Protein AF-A0A6V7ICA3-F1 (afdb_monomer_lite)

InterPro domains:
  IPR019442 THADA/TRM732, DUF2428 [PF10350] (370-540)
  IPR051954 tRNA (32-2'-O)-methyltransferase regulator THADA [PTHR14387] (9-540)
  IPR056843 tRNA (32-2'-O)-methyltransferase regulator THADA-like, TPR repeats region [PF25150] (39-216)

Foldseek 3Di:
DDPVCVVDPVSVLVVLQVLLVCQQVCVLVDPCLVPDCPQARSVPHGLVVLLCQLVDPDLSSVQSSLSNLQHHNDLQPADDLSSLVSVLSSCLPCLQPPHPCLVSLLSNLSSLLSNLVVLVVLVVVLVVLVVCVVVPDDDPPVSVVVNVVSVVSNVVSVVRLVSSVVSLVSLLVSLLVQLAPPHDPSSLVSSLSSVLSSCVRPCVVPVVPADALVSLVSLVCSLQPPQDLVSVVSSLVSNLPHDVVSVVLQDLVVLLVLQVQLLVLLFDLDVSSLSSSLSSLVSNLSRPCLVVNLVVQPDDPDPPPDSLVSLLSSLVSLLVSLVVLLVCLLVALQLSLVRTQNQSSLSSNLSSVVVDQQAVCQPPPSLLVSLVSNLVSLVSLLVSLLQLQLDPCNPPDRDPVNVVVLVVNPDPDDRDSVSSSSSSLSSLLSSLQSLLCCLQRWAEQPQPDNTTSHYPVSLVVSQVVLLLQLFRGDDPSNLVSSLVSNVSNLVNLCPTPDCVSVCVLVVSVVQLVCVVVVVDPDPRNGPPDPPRSNSVSSVD

Structure (mmCIF, N/CA/C/O backbone):
data_AF-A0A6V7ICA3-F1
#
_entry.id   AF-A0A6V7ICA3-F1
#
loop_
_atom_site.group_PDB
_atom_site.id
_atom_site.type_symbol
_atom_site.label_atom_id
_atom_site.label_alt_id
_atom_site.label_comp_id
_atom_site.label_asym_id
_atom_site.label_entity_id
_atom_site.label_seq_id
_atom_site.pdbx_PDB_ins_code
_atom_site.Cartn_x
_atom_site.Cartn_y
_atom_site.Cartn_z
_atom_site.occupancy
_atom_site.B_iso_or_equiv
_atom_site.auth_seq_id
_atom_site.auth_comp_id
_atom_site.auth_asym_id
_atom_site.auth_atom_id
_atom_site.pdbx_PDB_model_num
ATOM 1 N N . MET A 1 1 ? 36.238 -14.999 -27.560 1.00 56.28 1 MET A N 1
ATOM 2 C CA . MET A 1 1 ? 36.182 -14.922 -26.087 1.00 56.28 1 MET A CA 1
ATOM 3 C C . MET A 1 1 ? 36.683 -16.241 -25.521 1.00 56.28 1 MET A C 1
ATOM 5 O O . MET A 1 1 ? 36.328 -17.277 -26.075 1.00 56.28 1 MET A O 1
ATOM 9 N N . ASP A 1 2 ? 37.553 -16.217 -24.511 1.00 56.41 2 ASP A N 1
ATOM 10 C CA . ASP A 1 2 ? 38.232 -17.425 -24.027 1.00 56.41 2 ASP A CA 1
ATOM 11 C C . ASP A 1 2 ? 37.256 -18.389 -23.345 1.00 56.41 2 ASP A C 1
ATOM 13 O O . ASP A 1 2 ? 36.551 -18.021 -2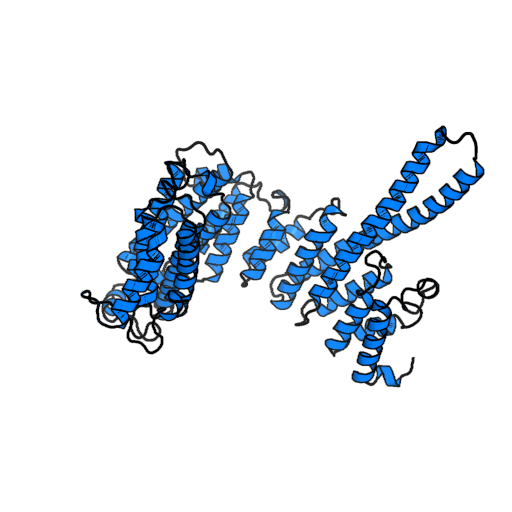2.405 1.00 56.41 2 ASP A O 1
ATOM 17 N N . VAL A 1 3 ? 37.250 -19.648 -23.796 1.00 59.34 3 VAL A N 1
ATOM 18 C CA . VAL A 1 3 ? 36.426 -20.748 -23.254 1.00 59.34 3 VAL A CA 1
ATOM 19 C C . VAL A 1 3 ? 36.618 -20.909 -21.734 1.00 59.34 3 VAL A C 1
ATOM 21 O O . VAL A 1 3 ? 35.696 -21.313 -21.029 1.00 59.34 3 VAL A O 1
ATOM 24 N N . GLU A 1 4 ? 37.780 -20.512 -21.204 1.00 58.78 4 GLU A N 1
ATOM 25 C CA . GLU A 1 4 ? 38.057 -20.493 -19.764 1.00 58.78 4 GLU A CA 1
ATOM 26 C C . GLU A 1 4 ? 37.188 -19.505 -18.973 1.00 58.78 4 GLU A C 1
ATOM 28 O O . GLU A 1 4 ? 36.774 -19.835 -17.860 1.00 58.78 4 GLU A O 1
ATOM 33 N N . ILE A 1 5 ? 36.884 -18.320 -19.519 1.00 64.25 5 ILE A N 1
ATOM 34 C CA . ILE A 1 5 ? 36.075 -17.295 -18.831 1.00 64.25 5 ILE A CA 1
ATOM 35 C C . ILE A 1 5 ? 34.641 -17.795 -18.652 1.00 64.25 5 ILE A C 1
ATOM 37 O O . ILE A 1 5 ? 34.042 -17.572 -17.608 1.00 64.25 5 ILE A O 1
ATOM 41 N N . MET A 1 6 ? 34.112 -18.519 -19.641 1.00 65.19 6 MET A N 1
ATOM 42 C CA . MET A 1 6 ? 32.758 -19.081 -19.596 1.00 65.19 6 MET A CA 1
ATOM 43 C C . MET A 1 6 ? 32.630 -20.274 -18.638 1.00 65.19 6 MET A C 1
ATOM 45 O O . MET A 1 6 ? 31.528 -20.582 -18.195 1.00 65.19 6 MET A O 1
ATOM 49 N N . SER A 1 7 ? 33.738 -20.954 -18.324 1.00 73.00 7 SER A N 1
ATOM 50 C CA . SER A 1 7 ? 33.735 -22.152 -17.471 1.00 73.00 7 SER A CA 1
ATOM 51 C C . SER A 1 7 ? 33.838 -21.860 -15.969 1.00 73.00 7 SER A C 1
ATOM 53 O O . SER A 1 7 ? 33.457 -22.704 -15.159 1.00 73.00 7 SER A O 1
ATOM 55 N N . ASP A 1 8 ? 34.338 -20.677 -15.592 1.00 87.19 8 ASP A N 1
ATOM 56 C CA . ASP A 1 8 ? 34.523 -20.260 -14.200 1.00 87.19 8 ASP A CA 1
ATOM 57 C C . ASP A 1 8 ? 33.560 -19.104 -13.853 1.00 87.19 8 ASP A C 1
ATOM 59 O O . ASP A 1 8 ? 33.775 -17.968 -14.293 1.00 87.19 8 ASP A O 1
ATOM 63 N N . PRO A 1 9 ? 32.526 -19.353 -13.025 1.00 88.44 9 PRO A N 1
ATOM 64 C CA . PRO A 1 9 ? 31.540 -18.346 -12.631 1.00 88.44 9 PRO A CA 1
ATOM 65 C C . PRO A 1 9 ? 32.162 -17.091 -12.012 1.00 88.44 9 PRO A C 1
ATOM 67 O O . PRO A 1 9 ? 31.680 -15.980 -12.236 1.00 88.44 9 PRO A O 1
ATOM 70 N N . GLN A 1 10 ? 33.257 -17.228 -11.258 1.00 90.44 10 GLN A N 1
ATOM 71 C CA . GLN A 1 10 ? 33.890 -16.083 -10.611 1.00 90.44 10 GLN A CA 1
ATOM 72 C C . GLN A 1 10 ? 34.606 -15.195 -11.633 1.00 90.44 10 GLN A C 1
ATOM 74 O O . GLN A 1 10 ? 34.539 -13.965 -11.532 1.00 90.44 10 GLN A O 1
ATOM 79 N N . LYS A 1 11 ? 35.263 -15.800 -12.632 1.00 91.19 11 LYS A N 1
ATOM 80 C CA . LYS A 1 11 ? 35.877 -15.059 -13.744 1.00 91.19 11 LYS A CA 1
ATOM 81 C C . LYS A 1 11 ? 34.812 -14.383 -14.601 1.00 91.19 11 LYS A C 1
ATOM 83 O O . LYS A 1 11 ? 34.953 -13.196 -14.886 1.00 91.19 11 LYS A O 1
ATOM 88 N N . LEU A 1 12 ? 33.736 -15.095 -14.941 1.00 92.94 12 LEU A N 1
ATOM 89 C CA . LEU A 1 12 ? 32.621 -14.547 -15.714 1.00 92.94 12 LEU A CA 1
ATOM 90 C C . LEU A 1 12 ? 31.977 -13.348 -15.008 1.00 92.94 12 LEU A C 1
ATOM 92 O O . LEU A 1 12 ? 31.783 -12.295 -15.613 1.00 92.94 12 LEU A O 1
ATOM 96 N N . ARG A 1 13 ? 31.707 -13.469 -13.704 1.00 93.44 13 ARG A N 1
ATOM 97 C CA . ARG A 1 13 ? 31.155 -12.375 -12.898 1.00 93.44 13 ARG A CA 1
ATOM 98 C C . ARG A 1 13 ? 32.065 -11.149 -12.890 1.00 93.44 13 ARG A C 1
ATOM 100 O O . ARG A 1 13 ? 31.574 -10.036 -13.068 1.00 93.44 13 ARG A O 1
ATOM 107 N N . ASN A 1 14 ? 33.366 -11.336 -12.662 1.00 93.44 14 ASN A N 1
ATOM 108 C CA . ASN A 1 14 ? 34.324 -10.229 -12.646 1.00 93.44 14 ASN A CA 1
ATOM 109 C C . ASN A 1 14 ? 34.391 -9.542 -14.015 1.00 93.44 14 ASN A C 1
ATOM 111 O O . ASN A 1 14 ? 34.301 -8.322 -14.078 1.00 93.44 14 ASN A O 1
ATOM 115 N N . TYR A 1 15 ? 34.416 -10.323 -15.096 1.00 94.25 15 TYR A N 1
ATOM 116 C CA . TYR A 1 15 ? 34.387 -9.802 -16.459 1.00 94.25 15 TYR A CA 1
ATOM 117 C C . TYR A 1 15 ? 33.154 -8.919 -16.727 1.00 94.25 15 TYR A C 1
ATOM 119 O O . TYR A 1 15 ? 33.289 -7.782 -17.173 1.00 94.25 15 TYR A O 1
ATOM 127 N N . ILE A 1 16 ? 31.946 -9.385 -16.380 1.00 95.50 16 ILE A N 1
ATOM 128 C CA . ILE A 1 16 ? 30.710 -8.591 -16.546 1.00 95.50 16 ILE A CA 1
ATOM 129 C C . ILE A 1 16 ? 30.748 -7.327 -15.677 1.00 95.50 16 ILE A C 1
ATOM 131 O O . ILE A 1 16 ? 30.294 -6.260 -16.095 1.00 95.50 16 ILE A O 1
ATOM 135 N N . LYS A 1 17 ? 31.292 -7.430 -14.463 1.00 94.81 17 LYS A N 1
ATOM 136 C CA . LYS A 1 17 ? 31.405 -6.304 -13.537 1.00 94.81 17 LYS A CA 1
ATOM 137 C C . LYS A 1 17 ? 32.340 -5.218 -14.070 1.00 94.81 17 LYS A C 1
ATOM 139 O O . LYS A 1 17 ? 31.995 -4.042 -13.960 1.00 94.81 17 LYS A O 1
ATOM 144 N N . ASP A 1 18 ? 33.464 -5.599 -14.667 1.00 95.50 18 ASP A N 1
ATOM 145 C CA . ASP A 1 18 ? 34.416 -4.668 -15.277 1.00 95.50 18 ASP A CA 1
ATOM 146 C C . ASP A 1 18 ? 33.772 -3.947 -16.470 1.00 95.50 18 ASP A C 1
ATOM 148 O O . ASP A 1 18 ? 33.754 -2.715 -16.511 1.00 95.50 18 ASP A O 1
ATOM 152 N N . LEU A 1 19 ? 33.071 -4.682 -17.342 1.00 95.31 19 LEU A N 1
ATOM 153 C CA . LEU A 1 19 ? 32.272 -4.077 -18.415 1.00 95.31 19 LEU A CA 1
ATOM 154 C C . LEU A 1 19 ? 31.212 -3.112 -17.869 1.00 95.31 19 LEU A C 1
ATOM 156 O O . LEU A 1 19 ? 30.974 -2.039 -18.419 1.00 95.31 19 LEU A O 1
ATOM 160 N N . ARG A 1 20 ? 30.564 -3.442 -16.750 1.00 95.50 20 ARG A N 1
ATOM 161 C CA . ARG A 1 20 ? 29.557 -2.560 -16.147 1.00 95.50 20 ARG A CA 1
ATOM 162 C C . ARG A 1 20 ? 30.175 -1.265 -15.614 1.00 95.50 20 ARG A C 1
ATOM 164 O O . ARG A 1 20 ? 29.490 -0.238 -15.584 1.00 95.50 20 ARG A O 1
ATOM 171 N N . VAL A 1 21 ? 31.440 -1.286 -15.193 1.00 95.50 21 VAL A N 1
ATOM 172 C CA . VAL A 1 21 ? 32.191 -0.076 -14.825 1.00 95.50 21 VAL A CA 1
ATOM 173 C C . VAL A 1 21 ? 32.443 0.786 -16.061 1.00 95.50 21 VAL A C 1
ATOM 175 O O . VAL A 1 21 ? 32.093 1.967 -16.028 1.00 95.50 21 VAL A O 1
ATOM 178 N N . GLU A 1 22 ? 32.921 0.203 -17.163 1.00 94.25 22 GLU A N 1
ATOM 179 C CA . GLU A 1 22 ? 33.111 0.914 -18.441 1.00 94.25 22 GLU A CA 1
ATOM 180 C C . GLU A 1 22 ? 31.795 1.512 -18.971 1.00 94.25 22 GLU A C 1
ATOM 182 O O . GLU A 1 22 ? 31.728 2.649 -19.444 1.00 94.25 22 GLU A O 1
ATOM 187 N N . LYS A 1 23 ? 30.681 0.786 -18.819 1.00 93.75 23 LYS A N 1
ATOM 188 C CA . LYS A 1 23 ? 29.345 1.272 -19.192 1.00 93.75 23 LYS A CA 1
ATOM 189 C C . LYS A 1 23 ? 28.930 2.507 -18.391 1.00 93.75 23 LYS A C 1
ATOM 191 O O . LYS A 1 23 ? 28.283 3.417 -18.913 1.00 93.75 23 LYS A O 1
ATOM 196 N N . LYS A 1 24 ? 29.296 2.561 -17.109 1.00 92.81 24 LYS A N 1
ATOM 197 C CA . LYS A 1 24 ? 29.018 3.708 -16.231 1.00 92.81 24 LYS A CA 1
ATOM 198 C C . LYS A 1 24 ? 29.957 4.884 -16.485 1.00 92.81 24 LYS A C 1
ATOM 200 O O . LYS A 1 24 ? 29.523 6.025 -16.318 1.00 92.81 24 LYS A O 1
ATOM 205 N N . SER A 1 25 ? 31.209 4.640 -16.878 1.00 93.19 25 SER A N 1
ATOM 206 C CA . SER A 1 25 ? 32.149 5.701 -17.271 1.00 93.19 25 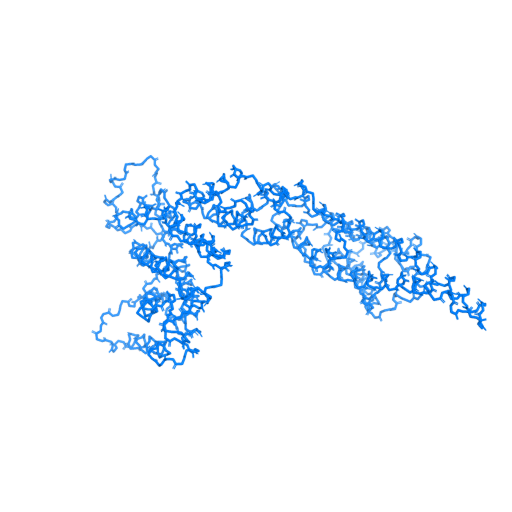SER A CA 1
ATOM 207 C C . SER A 1 25 ? 31.829 6.282 -18.656 1.00 93.19 25 SER A C 1
ATOM 209 O O . SER A 1 25 ? 32.164 7.442 -18.931 1.00 93.19 25 SER A O 1
ATOM 211 N N . GLY A 1 26 ? 31.078 5.529 -19.468 1.00 91.56 26 GLY A N 1
ATOM 212 C CA . GLY A 1 26 ? 30.619 5.887 -20.809 1.00 91.56 26 GLY A CA 1
ATOM 213 C C . GLY A 1 26 ? 31.528 5.382 -21.930 1.00 91.56 26 GLY A C 1
ATOM 214 O O . GLY A 1 26 ? 31.205 5.623 -23.085 1.00 91.56 26 GLY A O 1
ATOM 215 N N . GLU A 1 27 ? 32.614 4.679 -21.599 1.00 91.69 27 GLU A N 1
ATOM 216 C CA . GLU A 1 27 ? 33.582 4.120 -22.559 1.00 91.69 27 GLU A CA 1
ATOM 217 C C . GLU A 1 27 ? 32.943 3.077 -23.487 1.00 91.69 27 GLU A C 1
ATOM 219 O O . GLU A 1 27 ? 33.298 2.971 -24.656 1.00 91.69 27 GLU A O 1
ATOM 224 N N . LEU A 1 28 ? 31.940 2.333 -23.002 1.00 90.12 28 LEU A N 1
ATOM 225 C CA . LEU A 1 28 ? 31.188 1.386 -23.836 1.00 90.12 28 LEU A CA 1
ATOM 226 C C . LEU A 1 28 ? 30.125 2.037 -24.734 1.00 90.12 28 LEU A C 1
ATOM 228 O O . LEU A 1 28 ? 29.531 1.339 -25.549 1.00 90.12 28 LEU A O 1
ATOM 232 N N . ASP A 1 29 ? 29.860 3.336 -24.588 1.00 90.44 29 ASP A N 1
ATOM 233 C CA . ASP A 1 29 ? 28.810 4.056 -25.325 1.00 90.44 29 ASP A CA 1
ATOM 234 C C . ASP A 1 29 ? 29.377 5.097 -26.309 1.00 90.44 29 ASP A C 1
ATOM 236 O O . ASP A 1 29 ? 28.704 6.079 -26.640 1.00 90.44 29 ASP A O 1
ATOM 240 N N . GLU A 1 30 ? 30.623 4.908 -26.746 1.00 89.06 30 GLU A N 1
ATOM 241 C CA . GLU A 1 30 ? 31.247 5.678 -27.826 1.00 89.06 30 GLU A CA 1
ATOM 242 C C . GLU A 1 30 ? 30.624 5.322 -29.191 1.00 89.06 30 GLU A C 1
ATOM 244 O O . GLU A 1 30 ? 30.121 4.214 -29.390 1.00 89.06 30 GLU A O 1
ATOM 249 N N . GLU A 1 31 ? 30.586 6.278 -30.128 1.00 83.88 31 GLU A N 1
ATOM 250 C CA . GLU A 1 31 ? 29.829 6.152 -31.389 1.00 83.88 31 GLU A CA 1
ATOM 251 C C . GLU A 1 31 ? 30.253 4.946 -32.239 1.00 83.88 31 GLU A C 1
ATOM 253 O O . GLU A 1 31 ? 29.408 4.271 -32.827 1.00 83.88 31 GLU A O 1
ATOM 258 N N . ASP A 1 32 ? 31.544 4.630 -32.264 1.00 84.81 32 ASP A N 1
ATOM 259 C CA . ASP A 1 32 ? 32.116 3.469 -32.947 1.00 84.81 32 ASP A CA 1
ATOM 260 C C . ASP A 1 32 ? 31.576 2.137 -32.399 1.00 84.81 32 ASP A C 1
ATOM 262 O O . ASP A 1 32 ? 31.310 1.212 -33.168 1.00 84.81 32 ASP A O 1
ATOM 266 N N . ARG A 1 33 ? 31.335 2.056 -31.084 1.00 86.25 33 ARG A N 1
ATOM 267 C CA . ARG A 1 33 ? 30.768 0.873 -30.413 1.00 86.25 33 ARG A CA 1
ATOM 268 C C . ARG A 1 33 ? 29.250 0.774 -30.544 1.00 86.25 33 ARG A C 1
ATOM 270 O O . ARG A 1 33 ? 28.683 -0.311 -30.402 1.00 86.25 33 ARG A O 1
ATOM 277 N N . LEU A 1 34 ? 28.565 1.890 -30.792 1.00 85.38 34 LEU A N 1
ATOM 278 C CA . LEU A 1 34 ? 27.116 1.907 -31.009 1.00 85.38 34 LEU A CA 1
ATOM 279 C C . LEU A 1 34 ? 26.731 1.402 -32.409 1.00 85.38 34 LEU A C 1
ATOM 281 O O . LEU A 1 34 ? 25.624 0.883 -32.582 1.00 85.38 34 LEU A O 1
ATOM 285 N N . ASN A 1 35 ? 27.640 1.499 -33.378 1.00 81.38 35 ASN A N 1
ATOM 286 C CA . ASN A 1 35 ? 27.399 1.131 -34.771 1.00 81.38 35 ASN A CA 1
ATOM 287 C C . ASN A 1 35 ? 27.622 -0.374 -35.041 1.00 81.38 35 ASN A C 1
ATOM 289 O O . ASN A 1 35 ? 28.489 -1.009 -34.444 1.00 81.38 35 ASN A O 1
ATOM 293 N N . ASN A 1 36 ? 26.847 -0.938 -35.979 1.00 78.50 36 ASN A N 1
ATOM 294 C CA . ASN A 1 36 ? 27.003 -2.298 -36.533 1.00 78.50 36 ASN A CA 1
ATOM 295 C C . ASN A 1 36 ? 27.032 -3.457 -35.508 1.00 78.50 36 ASN A C 1
ATOM 297 O O . ASN A 1 36 ? 27.820 -4.391 -35.628 1.00 78.50 36 ASN A O 1
ATOM 301 N N . GLN A 1 37 ? 26.120 -3.440 -34.531 1.00 85.06 37 GLN A N 1
ATOM 302 C CA . GLN A 1 37 ? 25.992 -4.470 -33.484 1.00 85.06 37 GLN A CA 1
ATOM 303 C C . GLN A 1 37 ? 25.171 -5.701 -33.935 1.00 85.06 37 GLN A C 1
ATOM 305 O O . GLN A 1 37 ? 24.131 -6.038 -33.349 1.00 85.06 37 GLN A O 1
ATOM 310 N N . GLU A 1 38 ? 25.594 -6.370 -35.011 1.00 80.75 38 GLU A N 1
ATOM 311 C CA . GLU A 1 38 ? 24.867 -7.531 -35.547 1.00 80.75 38 GLU A CA 1
ATOM 312 C C . GLU A 1 38 ? 24.989 -8.764 -34.640 1.00 80.75 38 GLU A C 1
ATOM 314 O O . GLU A 1 38 ? 23.968 -9.318 -34.222 1.00 80.75 38 GLU A O 1
ATOM 319 N N . THR A 1 39 ? 26.215 -9.158 -34.290 1.00 83.75 39 THR A N 1
ATOM 320 C CA . THR A 1 39 ? 26.511 -10.391 -33.534 1.00 83.75 39 THR A CA 1
ATOM 321 C C . THR A 1 39 ? 26.863 -10.149 -32.069 1.00 83.75 39 THR A C 1
ATOM 323 O O . THR A 1 39 ? 26.639 -11.025 -31.231 1.00 83.75 39 THR A O 1
ATOM 326 N N . SER A 1 40 ? 27.364 -8.957 -31.745 1.00 89.69 40 SER A N 1
ATOM 327 C CA . SER A 1 40 ? 27.900 -8.641 -30.420 1.00 89.69 40 SER A CA 1
ATOM 328 C C . SER A 1 40 ? 27.382 -7.283 -29.939 1.00 89.69 40 SER A C 1
ATOM 330 O O . SER A 1 40 ? 27.347 -6.302 -30.683 1.00 89.69 40 SER A O 1
ATOM 332 N N . TRP A 1 41 ? 26.960 -7.218 -28.680 1.00 92.56 41 TRP A N 1
ATOM 333 C CA . TRP A 1 41 ? 26.540 -5.992 -28.017 1.00 92.56 41 TRP A CA 1
ATOM 334 C C . TRP A 1 41 ? 27.753 -5.102 -27.732 1.00 92.56 41 TRP A C 1
ATOM 336 O O . TRP A 1 41 ? 28.783 -5.560 -27.224 1.00 92.56 41 TRP A O 1
ATOM 346 N N . ARG A 1 42 ? 27.635 -3.826 -28.113 1.00 91.56 42 ARG A N 1
ATOM 347 C CA . ARG A 1 42 ? 28.708 -2.815 -28.126 1.00 91.56 42 ARG A CA 1
ATOM 348 C C . ARG A 1 42 ? 29.997 -3.262 -28.827 1.00 91.56 42 ARG A C 1
ATOM 350 O O . ARG A 1 42 ? 31.057 -2.718 -28.545 1.00 91.56 42 ARG A O 1
ATOM 357 N N . ASN A 1 43 ? 29.915 -4.260 -29.713 1.00 89.50 43 ASN A N 1
ATOM 358 C CA . ASN A 1 43 ? 31.064 -4.917 -30.346 1.00 89.50 43 ASN A CA 1
ATOM 359 C C . ASN A 1 43 ? 32.077 -5.517 -29.341 1.00 89.50 43 ASN A C 1
ATOM 361 O O . ASN A 1 43 ? 33.235 -5.729 -29.690 1.00 89.50 43 ASN A O 1
ATOM 365 N N . VAL A 1 44 ? 31.645 -5.806 -28.102 1.00 90.06 44 VAL A N 1
ATOM 366 C CA . VAL A 1 44 ? 32.504 -6.354 -27.031 1.00 90.06 44 VAL A CA 1
ATOM 367 C C . VAL A 1 44 ? 32.055 -7.738 -26.566 1.00 90.06 44 VAL A C 1
ATOM 369 O O . VAL A 1 44 ? 32.896 -8.605 -26.337 1.00 90.06 44 VAL A O 1
ATOM 372 N N . ILE A 1 45 ? 30.748 -7.958 -26.416 1.00 91.69 45 ILE A N 1
ATOM 373 C CA . ILE A 1 45 ? 30.193 -9.180 -25.818 1.00 91.69 45 ILE A CA 1
ATOM 374 C C . ILE A 1 45 ? 29.138 -9.799 -26.734 1.00 91.69 45 ILE A C 1
ATOM 376 O O . ILE A 1 45 ? 28.244 -9.112 -27.218 1.00 91.69 45 ILE A O 1
ATOM 380 N N . ASP A 1 46 ? 29.223 -11.103 -26.975 1.00 92.31 46 ASP A N 1
ATOM 381 C CA . ASP A 1 46 ? 28.282 -11.800 -27.854 1.00 92.31 46 ASP A CA 1
ATOM 382 C C . ASP A 1 46 ? 26.882 -11.871 -27.237 1.00 92.31 46 ASP A C 1
ATOM 384 O O . ASP A 1 46 ? 26.730 -12.140 -26.042 1.00 92.31 46 ASP A O 1
ATOM 388 N N . TYR A 1 47 ? 25.843 -11.676 -28.058 1.00 93.69 47 TYR A N 1
ATOM 389 C CA . TYR A 1 47 ? 24.454 -11.744 -27.584 1.00 93.69 47 TYR A CA 1
ATOM 390 C C . TYR A 1 47 ? 24.123 -13.105 -26.952 1.00 93.69 47 TYR A C 1
ATOM 392 O O . TYR A 1 47 ? 23.460 -13.150 -25.918 1.00 93.69 47 TYR A O 1
ATOM 400 N N . SER A 1 48 ? 24.667 -14.196 -27.496 1.00 92.06 48 SER A N 1
ATOM 401 C CA . SER A 1 48 ? 24.502 -15.547 -26.946 1.00 92.06 48 SER A CA 1
ATOM 402 C C . SER A 1 48 ? 25.100 -15.700 -25.544 1.00 92.06 48 SER A C 1
ATOM 404 O O . SER A 1 48 ? 24.541 -16.412 -24.708 1.00 92.06 48 SER A O 1
ATOM 406 N N . LEU A 1 49 ? 26.207 -15.007 -25.244 1.00 92.94 49 LEU A N 1
ATOM 407 C CA . LEU A 1 49 ? 26.752 -14.991 -23.888 1.00 92.94 49 LEU A CA 1
ATOM 408 C C . LEU A 1 49 ? 25.818 -14.229 -22.952 1.00 92.94 49 LEU A C 1
ATOM 410 O O . LEU A 1 49 ? 25.539 -14.726 -21.864 1.00 92.94 49 LEU A O 1
ATOM 414 N N . ILE A 1 50 ? 25.316 -13.059 -23.361 1.00 95.50 50 ILE A N 1
ATOM 415 C CA . ILE A 1 50 ? 24.362 -12.291 -22.548 1.00 95.50 50 ILE A CA 1
ATOM 416 C C . ILE A 1 50 ? 23.147 -13.158 -22.198 1.00 95.50 50 ILE A C 1
ATOM 418 O O . ILE A 1 50 ? 22.771 -13.224 -21.028 1.00 95.50 50 ILE A O 1
ATOM 422 N N . GLU A 1 51 ? 22.570 -13.851 -23.180 1.00 95.44 51 GLU A N 1
ATOM 423 C CA . GLU A 1 51 ? 21.449 -14.774 -22.972 1.00 95.44 51 GLU A CA 1
ATOM 424 C C . GLU A 1 51 ? 21.811 -15.874 -21.967 1.00 95.44 51 GLU A C 1
ATOM 426 O O . GLU A 1 51 ? 21.097 -16.059 -20.984 1.00 95.44 51 GLU A O 1
ATOM 431 N N . SER A 1 52 ? 22.972 -16.521 -22.118 1.00 94.38 52 SER A N 1
ATOM 432 C CA . SER A 1 52 ? 23.427 -17.538 -21.158 1.00 94.38 52 SER A CA 1
ATOM 433 C C . SER A 1 52 ? 23.625 -16.988 -19.737 1.00 94.38 52 SER A C 1
ATOM 435 O O . SER A 1 52 ? 23.327 -17.672 -18.759 1.00 94.38 52 SER A O 1
ATOM 437 N N . CYS A 1 53 ? 24.066 -15.732 -19.604 1.00 96.19 53 CYS A N 1
ATOM 438 C CA . CYS A 1 53 ? 24.228 -15.052 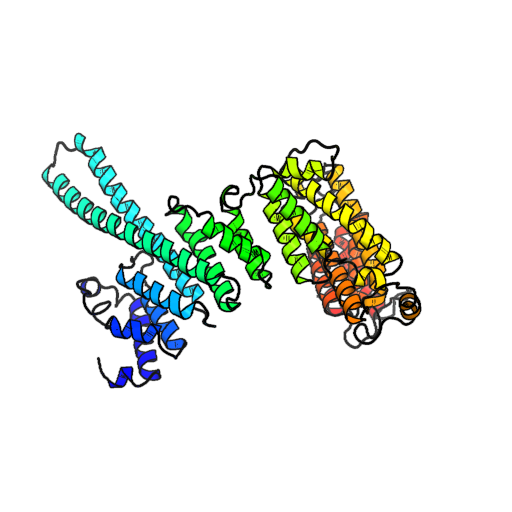-18.320 1.00 96.19 53 CYS A CA 1
ATOM 439 C C . CYS A 1 53 ? 22.880 -14.721 -17.668 1.00 96.19 53 CYS A C 1
ATOM 441 O O . CYS A 1 53 ? 22.773 -14.747 -16.443 1.00 96.19 53 CYS A O 1
ATOM 443 N N . ILE A 1 54 ? 21.849 -14.417 -18.462 1.00 96.81 54 ILE A N 1
ATOM 444 C CA . ILE A 1 54 ? 20.483 -14.167 -17.977 1.00 96.81 54 ILE A CA 1
ATOM 445 C C . ILE A 1 54 ? 19.865 -15.441 -17.378 1.00 96.81 54 ILE A C 1
ATOM 447 O O . ILE A 1 54 ? 19.121 -15.360 -16.396 1.00 96.81 54 ILE A O 1
ATOM 451 N N . GLU A 1 55 ? 20.192 -16.603 -17.945 1.00 95.69 55 GLU A N 1
ATOM 452 C CA . GLU A 1 55 ? 19.717 -17.926 -17.508 1.00 95.69 55 GLU A CA 1
ATOM 453 C C . GLU A 1 55 ? 20.655 -18.607 -16.502 1.00 95.69 55 GLU A C 1
ATOM 455 O O . GLU A 1 55 ? 20.423 -19.743 -16.083 1.00 95.69 55 GLU A O 1
ATOM 460 N N . HIS A 1 56 ? 21.729 -17.924 -16.109 1.00 95.44 56 HIS A N 1
ATOM 461 C CA . HIS A 1 56 ? 22.773 -18.507 -15.286 1.00 95.44 56 HIS A CA 1
ATOM 462 C C . HIS A 1 56 ? 22.259 -18.863 -13.883 1.00 95.44 56 HIS A C 1
ATOM 464 O O . HIS A 1 56 ? 21.483 -18.126 -13.275 1.00 95.44 56 HIS A O 1
ATOM 470 N N . TYR A 1 57 ? 22.727 -19.982 -13.326 1.00 92.75 57 TYR A N 1
ATOM 471 C CA . TYR A 1 57 ? 22.287 -20.445 -12.005 1.00 92.75 57 TYR A CA 1
ATOM 472 C C . TYR A 1 57 ? 22.674 -19.469 -10.875 1.00 92.75 57 TYR A C 1
ATOM 474 O O . TYR A 1 57 ? 21.944 -19.325 -9.896 1.00 92.75 57 TYR A O 1
ATOM 482 N N . ASP A 1 58 ? 23.807 -18.776 -11.023 1.00 94.00 58 ASP A N 1
ATOM 483 C CA . ASP A 1 58 ? 24.267 -17.726 -10.107 1.00 94.00 58 ASP A CA 1
ATOM 484 C C . ASP A 1 58 ? 23.427 -16.441 -10.254 1.00 94.00 58 ASP A C 1
ATOM 486 O O . ASP A 1 58 ? 23.390 -15.800 -11.307 1.00 94.00 58 ASP A O 1
ATOM 490 N N . GLU A 1 59 ? 22.755 -16.063 -9.168 1.00 94.62 59 GLU A N 1
ATOM 491 C CA . GLU A 1 59 ? 21.957 -14.841 -9.030 1.00 94.62 59 GLU A CA 1
ATOM 492 C C . GLU A 1 59 ? 22.768 -13.554 -9.236 1.00 94.62 59 GLU A C 1
ATOM 494 O O . GLU A 1 59 ? 22.260 -12.587 -9.812 1.00 94.62 59 GLU A O 1
ATOM 499 N N . ASP A 1 60 ? 24.032 -13.533 -8.813 1.00 94.62 60 ASP A N 1
ATOM 500 C CA . ASP A 1 60 ? 24.875 -12.348 -8.923 1.00 94.62 60 ASP A CA 1
ATOM 501 C C . ASP A 1 60 ? 25.251 -12.067 -10.381 1.00 94.62 60 ASP A C 1
ATOM 503 O O . ASP A 1 60 ? 25.240 -10.913 -10.808 1.00 94.62 60 ASP A O 1
ATOM 507 N N . ILE A 1 61 ? 25.524 -13.107 -11.174 1.00 96.12 61 ILE A N 1
ATOM 508 C CA . ILE A 1 61 ? 25.791 -12.970 -12.616 1.00 96.12 61 ILE A CA 1
ATOM 509 C C . ILE A 1 61 ? 24.559 -12.410 -13.329 1.00 96.12 61 ILE A C 1
ATOM 511 O O . ILE A 1 61 ? 24.675 -11.454 -14.101 1.00 96.12 61 ILE A O 1
ATOM 515 N N . ARG A 1 62 ? 23.373 -12.937 -13.004 1.00 96.88 62 ARG A N 1
ATOM 516 C CA . ARG A 1 62 ? 22.087 -12.444 -13.517 1.00 96.88 62 ARG A CA 1
ATOM 517 C C . ARG A 1 62 ? 21.866 -10.961 -13.180 1.00 96.88 62 ARG A C 1
ATOM 519 O O . ARG A 1 62 ? 21.451 -10.175 -14.034 1.00 96.88 62 ARG A O 1
ATOM 526 N N . LEU A 1 63 ? 22.175 -10.532 -11.956 1.00 97.00 63 LEU A N 1
ATOM 527 C CA . LEU A 1 63 ? 22.070 -9.117 -11.575 1.00 97.00 63 LEU A CA 1
ATOM 528 C C . LEU A 1 63 ? 23.093 -8.223 -12.268 1.00 97.00 63 LEU A C 1
ATOM 530 O O . LEU A 1 63 ? 22.750 -7.104 -12.663 1.00 97.00 63 LEU A O 1
ATOM 534 N N . GLU A 1 64 ? 24.339 -8.676 -12.390 1.00 97.06 64 GLU A N 1
ATOM 535 C CA . GLU A 1 64 ? 25.388 -7.900 -13.045 1.00 97.06 64 GLU A CA 1
ATOM 536 C C . GLU A 1 64 ? 25.096 -7.730 -14.536 1.00 97.06 64 GLU A C 1
ATOM 538 O O . GLU A 1 64 ? 25.256 -6.620 -15.044 1.00 97.06 64 GLU A O 1
ATOM 543 N N . ILE A 1 65 ? 24.570 -8.758 -15.217 1.00 97.44 65 ILE A N 1
ATOM 544 C CA . ILE A 1 65 ? 24.235 -8.655 -16.641 1.00 97.44 65 ILE A CA 1
ATOM 545 C C . ILE A 1 65 ? 23.048 -7.715 -16.890 1.00 97.44 65 ILE A C 1
ATOM 547 O O . ILE A 1 65 ? 23.126 -6.850 -17.762 1.00 97.44 65 ILE A O 1
ATOM 551 N N . LEU A 1 66 ? 21.989 -7.770 -16.070 1.00 98.19 66 LEU A N 1
ATOM 552 C CA . LEU A 1 66 ? 20.915 -6.769 -16.141 1.00 98.19 66 LEU A CA 1
ATOM 553 C C . LEU A 1 66 ? 21.460 -5.366 -15.832 1.00 98.19 66 LEU A C 1
ATOM 555 O O . LEU A 1 66 ? 21.089 -4.381 -16.471 1.00 98.19 66 LEU A O 1
ATOM 559 N N . GLY A 1 67 ? 22.362 -5.278 -14.854 1.00 97.38 67 GLY A N 1
ATOM 560 C CA . GLY A 1 67 ? 23.098 -4.070 -14.514 1.00 97.38 67 GLY A CA 1
ATOM 561 C C . GLY A 1 67 ? 23.846 -3.465 -15.697 1.00 97.38 67 GLY A C 1
ATOM 562 O O . GLY A 1 67 ? 23.748 -2.258 -15.910 1.00 97.38 67 GLY A O 1
ATOM 563 N N . LEU A 1 68 ? 24.554 -4.295 -16.460 1.00 97.25 68 LEU A N 1
ATOM 564 C CA . LEU A 1 68 ? 25.315 -3.908 -17.644 1.00 97.25 68 LEU A CA 1
ATOM 565 C C . LEU A 1 68 ? 24.411 -3.356 -18.758 1.00 97.25 68 LEU A C 1
ATOM 567 O O . LEU A 1 68 ? 24.728 -2.323 -19.344 1.00 97.25 68 LEU A O 1
ATOM 571 N N . LEU A 1 69 ? 23.258 -3.983 -19.004 1.00 96.69 69 LEU A N 1
ATOM 572 C CA . LEU A 1 69 ? 22.298 -3.527 -20.020 1.00 96.69 69 LEU A CA 1
ATOM 573 C C . LEU A 1 69 ? 21.641 -2.182 -19.645 1.00 96.69 69 LEU A C 1
ATOM 575 O O . LEU A 1 69 ? 21.412 -1.304 -20.486 1.00 96.69 69 LEU A O 1
ATOM 579 N N . VAL A 1 70 ? 21.319 -2.008 -18.361 1.00 96.50 70 VAL A N 1
ATOM 580 C CA . VAL A 1 70 ? 20.482 -0.900 -17.875 1.00 96.50 70 VAL A CA 1
ATOM 581 C C . VAL A 1 70 ? 21.276 0.329 -17.442 1.00 96.50 70 VAL A C 1
ATOM 583 O O . VAL A 1 70 ? 20.799 1.458 -17.614 1.00 96.50 70 VAL A O 1
ATOM 586 N N . ASP A 1 71 ? 22.454 0.156 -16.851 1.00 94.38 71 ASP A N 1
ATOM 587 C CA . ASP A 1 71 ? 23.238 1.295 -16.388 1.00 94.38 71 ASP A CA 1
ATOM 588 C C . ASP A 1 71 ? 23.787 2.090 -17.590 1.00 94.38 71 ASP A C 1
ATOM 590 O O . ASP A 1 71 ? 24.071 1.558 -18.662 1.00 94.38 71 ASP A O 1
ATOM 594 N N . SER A 1 72 ? 23.859 3.410 -17.441 1.00 92.38 72 SER A N 1
ATOM 595 C CA . SER A 1 72 ? 24.342 4.322 -18.479 1.00 92.38 72 SER A CA 1
ATOM 596 C C . SER A 1 72 ? 24.798 5.627 -17.842 1.00 92.38 72 SER A C 1
ATOM 598 O O . SER A 1 72 ? 24.168 6.105 -16.895 1.00 92.38 72 SER A O 1
ATOM 600 N N . LYS A 1 73 ? 25.858 6.230 -18.388 1.00 92.94 73 LYS A N 1
ATOM 601 C CA . LYS A 1 73 ? 26.286 7.590 -18.029 1.00 92.94 73 LYS A CA 1
ATOM 602 C C . LYS A 1 73 ? 25.292 8.650 -18.498 1.00 92.94 73 LYS A C 1
ATOM 604 O O . LYS A 1 73 ? 25.013 9.607 -17.780 1.00 92.94 73 LYS A O 1
ATOM 609 N N . LYS A 1 74 ? 24.772 8.487 -19.719 1.00 91.00 74 LYS A N 1
ATOM 610 C CA . LYS A 1 74 ? 23.799 9.395 -20.335 1.00 91.00 74 LYS A CA 1
ATOM 611 C C . LYS A 1 74 ? 22.401 8.845 -20.096 1.00 91.00 74 LYS A C 1
ATOM 613 O O . LYS A 1 74 ? 22.055 7.770 -20.584 1.00 91.00 74 LYS A O 1
ATOM 618 N N . SER A 1 75 ? 21.591 9.598 -19.367 1.00 89.44 75 SER A N 1
ATOM 619 C CA . SER A 1 75 ? 20.242 9.174 -19.001 1.00 89.44 75 SER A CA 1
ATOM 620 C C . SER A 1 75 ? 19.280 9.151 -20.207 1.00 89.44 75 SER A C 1
ATOM 622 O O . SER A 1 75 ? 18.320 8.392 -20.221 1.00 89.44 75 SER A O 1
ATOM 624 N N . THR A 1 76 ? 19.614 9.889 -21.273 1.00 91.19 76 THR A N 1
ATOM 625 C CA . THR A 1 76 ? 18.885 9.934 -22.549 1.00 91.19 76 THR A CA 1
ATOM 626 C C . THR A 1 76 ? 19.381 8.943 -23.604 1.00 91.19 76 THR A C 1
ATOM 628 O O . THR A 1 76 ? 18.790 8.894 -24.683 1.00 91.19 76 THR A O 1
ATOM 631 N N . LEU A 1 77 ? 20.451 8.176 -23.343 1.00 92.19 77 LEU A N 1
ATOM 632 C CA . LEU A 1 77 ? 20.923 7.159 -24.288 1.00 92.19 77 LEU A CA 1
ATOM 633 C C . LEU A 1 77 ? 19.841 6.086 -24.441 1.00 92.19 77 LEU A C 1
ATOM 635 O O . LEU A 1 77 ? 19.521 5.370 -23.487 1.00 92.19 77 LEU A O 1
ATOM 639 N N . PHE A 1 78 ? 19.256 6.020 -25.633 1.00 93.06 78 PHE A N 1
ATOM 640 C CA . PHE A 1 78 ? 18.140 5.132 -25.906 1.00 93.06 78 PHE A CA 1
ATOM 641 C C . PHE A 1 78 ? 18.579 3.673 -25.975 1.00 93.06 78 PHE A C 1
ATOM 643 O O . PHE A 1 78 ? 19.738 3.362 -26.238 1.00 93.06 78 PHE A O 1
ATOM 650 N N . PHE A 1 79 ? 17.641 2.782 -25.669 1.00 95.88 79 PHE A N 1
ATOM 651 C CA . PHE A 1 79 ? 17.803 1.356 -25.872 1.00 95.88 79 PHE A CA 1
ATOM 652 C C . PHE A 1 79 ? 17.528 1.022 -27.335 1.00 95.88 79 PHE A C 1
ATOM 654 O O . PHE A 1 79 ? 16.547 1.509 -27.905 1.00 95.88 79 PHE A O 1
ATOM 661 N N . ASN A 1 80 ? 18.345 0.162 -27.930 1.00 93.25 80 ASN A N 1
ATOM 662 C CA . ASN A 1 80 ? 17.965 -0.496 -29.174 1.00 93.25 80 ASN A CA 1
ATOM 663 C C . ASN A 1 80 ? 16.957 -1.629 -28.899 1.00 93.25 80 ASN A C 1
ATOM 665 O O . ASN A 1 80 ? 16.715 -2.015 -27.751 1.00 93.25 80 ASN A O 1
ATOM 669 N N . GLU A 1 81 ? 16.353 -2.161 -29.959 1.00 95.00 81 GLU A N 1
ATOM 670 C CA . GLU A 1 81 ? 15.327 -3.198 -29.838 1.00 95.00 81 GLU A CA 1
ATOM 671 C C . GLU A 1 81 ? 15.854 -4.481 -29.168 1.00 95.00 81 GLU A C 1
ATOM 673 O O . GLU A 1 81 ? 15.207 -5.006 -28.261 1.00 95.00 81 GLU A O 1
ATOM 678 N N . LYS A 1 82 ? 17.060 -4.943 -29.532 1.00 94.50 82 LYS A N 1
ATOM 679 C CA . LYS A 1 82 ? 17.684 -6.141 -28.941 1.00 94.50 82 LYS A CA 1
ATOM 680 C C . LYS A 1 82 ? 17.930 -5.988 -27.437 1.00 94.50 82 LYS A C 1
ATOM 682 O O . LYS A 1 82 ? 17.703 -6.923 -26.678 1.00 94.50 82 LYS A O 1
ATOM 687 N N . GLU A 1 83 ? 18.356 -4.813 -26.974 1.00 95.81 83 GLU A N 1
ATOM 688 C CA . GLU A 1 83 ? 18.553 -4.541 -25.544 1.00 95.81 83 GLU A CA 1
ATOM 689 C C . GLU A 1 83 ? 17.240 -4.657 -24.762 1.00 95.81 83 GLU A C 1
ATOM 691 O O . GLU A 1 83 ? 17.217 -5.235 -23.674 1.00 95.81 83 GLU A O 1
ATOM 696 N N . LEU A 1 84 ? 16.136 -4.144 -25.314 1.00 97.94 84 LEU A N 1
ATOM 697 C CA . LEU A 1 84 ? 14.820 -4.288 -24.691 1.00 97.94 84 LEU A CA 1
ATOM 698 C C . LEU A 1 84 ? 14.335 -5.741 -24.705 1.00 97.94 84 LEU A C 1
ATOM 700 O O . LEU A 1 84 ? 13.768 -6.189 -23.709 1.00 97.94 84 LEU A O 1
ATOM 704 N N . GLN A 1 85 ? 14.606 -6.495 -25.775 1.00 97.56 85 GLN A N 1
ATOM 705 C CA . GLN A 1 85 ? 14.315 -7.931 -25.844 1.00 97.56 85 GLN A CA 1
ATOM 706 C C . GLN A 1 85 ? 15.084 -8.720 -24.771 1.00 97.56 85 GLN A C 1
ATOM 708 O O . GLN A 1 85 ? 14.488 -9.539 -24.076 1.00 97.56 85 GLN A O 1
ATOM 713 N N . LEU A 1 86 ? 16.368 -8.422 -24.549 1.00 98.19 86 LEU A N 1
ATOM 714 C CA . LEU A 1 86 ? 17.167 -9.039 -23.482 1.00 98.19 86 LEU A CA 1
ATOM 715 C C . LEU A 1 86 ? 16.646 -8.689 -22.079 1.00 98.19 86 LEU A C 1
ATOM 717 O O . LEU A 1 86 ? 16.577 -9.553 -21.204 1.00 98.19 86 LEU A O 1
ATOM 721 N N . ILE A 1 87 ? 16.239 -7.434 -21.854 1.00 98.44 87 ILE A N 1
ATOM 722 C CA . ILE A 1 87 ? 15.610 -7.025 -20.587 1.00 98.44 87 ILE A CA 1
ATOM 723 C C . ILE A 1 87 ? 14.284 -7.772 -20.381 1.00 98.44 87 ILE A C 1
ATOM 725 O O . ILE A 1 87 ? 13.994 -8.205 -19.263 1.00 98.44 87 ILE A O 1
ATOM 729 N N . MET A 1 88 ? 13.493 -7.973 -21.440 1.00 98.44 88 MET A N 1
ATOM 730 C CA . MET A 1 88 ? 12.280 -8.794 -21.375 1.00 98.44 88 MET A CA 1
ATOM 731 C C . MET A 1 88 ? 12.582 -10.259 -21.072 1.00 98.44 88 MET A C 1
ATOM 733 O O . MET A 1 88 ? 11.924 -10.833 -20.205 1.00 98.44 88 MET A O 1
ATOM 737 N N . HIS A 1 89 ? 13.589 -10.847 -21.722 1.00 98.19 89 HIS A N 1
ATOM 738 C CA . HIS A 1 89 ? 14.032 -12.220 -21.462 1.00 98.19 89 HIS A CA 1
ATOM 739 C C . HIS A 1 89 ? 14.403 -12.409 -19.991 1.00 98.19 89 HIS A C 1
ATOM 741 O O . HIS A 1 89 ? 13.902 -13.311 -19.315 1.00 98.19 89 HIS A O 1
ATOM 747 N N . PHE A 1 90 ? 15.174 -11.463 -19.448 1.00 98.31 90 PHE A N 1
ATOM 748 C CA . PHE A 1 90 ? 15.499 -11.434 -18.029 1.00 98.31 90 PHE A CA 1
ATOM 749 C C . PHE A 1 90 ? 14.248 -11.421 -17.148 1.00 98.31 90 PHE A C 1
ATOM 751 O O . PHE A 1 90 ? 14.163 -12.201 -16.197 1.00 98.31 90 PHE A O 1
ATOM 758 N N . LEU A 1 91 ? 13.279 -10.550 -17.447 1.00 97.62 91 LEU A N 1
ATOM 759 C CA . LEU A 1 91 ? 12.046 -10.444 -16.669 1.00 97.62 91 LEU A CA 1
ATOM 760 C C . LEU A 1 91 ? 11.248 -11.748 -16.677 1.00 97.62 91 LEU A C 1
ATOM 762 O O . LEU A 1 91 ? 10.801 -12.177 -15.617 1.00 97.62 91 LEU A O 1
ATOM 766 N N . ILE A 1 92 ? 11.084 -12.387 -17.836 1.00 96.19 92 ILE A N 1
ATOM 767 C CA . ILE A 1 92 ? 10.290 -13.617 -17.989 1.00 96.19 92 ILE A CA 1
ATOM 768 C C . ILE A 1 92 ? 10.802 -14.723 -17.057 1.00 96.19 92 ILE A C 1
ATOM 770 O O . ILE A 1 92 ? 10.005 -15.374 -16.368 1.00 96.19 92 ILE A O 1
ATOM 774 N N . ILE A 1 93 ? 12.124 -14.883 -16.993 1.00 95.38 93 ILE A N 1
ATOM 775 C CA . ILE A 1 93 ? 12.796 -15.933 -16.223 1.00 95.38 93 ILE A CA 1
ATOM 776 C C . ILE A 1 93 ? 12.839 -15.587 -14.734 1.00 95.38 93 ILE A C 1
ATOM 778 O O . ILE A 1 93 ? 12.493 -16.408 -13.886 1.00 95.38 93 ILE A O 1
ATOM 782 N N . ASN A 1 94 ? 13.203 -14.348 -14.399 1.00 96.31 94 ASN A N 1
ATOM 783 C CA . ASN A 1 94 ? 13.582 -13.980 -13.035 1.00 96.31 94 ASN A CA 1
ATOM 784 C C . ASN A 1 94 ? 12.442 -13.390 -12.195 1.00 96.31 94 ASN A C 1
ATOM 786 O O . ASN A 1 94 ? 12.632 -13.100 -11.015 1.00 96.31 94 ASN A O 1
ATOM 790 N N . LEU A 1 95 ? 11.236 -13.229 -12.754 1.00 95.19 95 LEU A N 1
ATOM 791 C CA . LEU A 1 95 ? 10.126 -12.552 -12.068 1.00 95.19 95 LEU A CA 1
ATOM 792 C C . LEU A 1 95 ? 9.803 -13.141 -10.687 1.00 95.19 95 LEU A C 1
ATOM 794 O O . LEU A 1 95 ? 9.434 -12.405 -9.771 1.00 95.19 95 LEU A O 1
ATOM 798 N N . GLY A 1 96 ? 9.909 -14.469 -10.552 1.00 94.56 96 GLY A N 1
ATOM 799 C CA . GLY A 1 96 ? 9.598 -15.209 -9.326 1.00 94.56 96 GLY A CA 1
ATOM 800 C C . GLY A 1 96 ? 10.767 -15.420 -8.365 1.00 94.56 96 GLY A C 1
ATOM 801 O O . GLY A 1 96 ? 10.536 -15.922 -7.263 1.00 94.56 96 GLY A O 1
ATOM 802 N N . GLU A 1 97 ? 11.977 -15.032 -8.761 1.00 93.75 97 GLU A N 1
ATOM 803 C CA . GLU A 1 97 ? 13.206 -15.244 -7.999 1.00 93.75 97 GLU A CA 1
ATOM 804 C C . GLU A 1 97 ? 13.315 -14.264 -6.830 1.00 93.75 97 GLU A C 1
ATOM 806 O O . GLU A 1 97 ? 12.810 -13.138 -6.885 1.00 93.75 97 GLU A O 1
ATOM 811 N N . ARG A 1 98 ? 14.004 -14.670 -5.756 1.00 91.31 98 ARG A N 1
ATOM 812 C CA . ARG A 1 98 ? 14.266 -13.819 -4.575 1.00 91.31 98 ARG A CA 1
ATOM 813 C C . ARG A 1 98 ? 15.418 -12.838 -4.820 1.00 91.31 98 ARG A C 1
ATOM 815 O O . ARG A 1 98 ? 16.250 -12.612 -3.951 1.00 91.31 98 ARG A O 1
ATOM 822 N N . LEU A 1 99 ? 15.411 -12.241 -6.004 1.00 92.19 99 LEU A N 1
ATOM 823 C CA . LEU A 1 99 ? 16.454 -11.389 -6.536 1.00 92.19 99 LEU A CA 1
ATOM 824 C C . LEU A 1 99 ? 16.026 -9.916 -6.480 1.00 92.19 99 LEU A C 1
ATOM 826 O O . LEU A 1 99 ? 14.925 -9.559 -6.901 1.00 92.19 99 LEU A O 1
ATOM 830 N N . GLU A 1 100 ? 16.897 -9.028 -6.004 1.00 93.94 100 GLU A N 1
ATOM 831 C CA . GLU A 1 100 ? 16.597 -7.591 -5.876 1.00 93.94 100 GLU A CA 1
ATOM 832 C C . GLU A 1 100 ? 16.891 -6.818 -7.180 1.00 93.94 100 GLU A C 1
ATOM 834 O O . GLU A 1 100 ? 17.733 -5.922 -7.240 1.00 93.94 100 GLU A O 1
ATOM 839 N N . PHE A 1 101 ? 16.177 -7.161 -8.258 1.00 97.31 101 PHE A N 1
ATOM 840 C CA . PHE A 1 101 ? 16.366 -6.570 -9.595 1.00 97.31 101 PHE A CA 1
ATOM 841 C C . PHE A 1 101 ? 15.386 -5.431 -9.929 1.00 97.31 101 PHE A C 1
ATOM 843 O O . PHE A 1 101 ? 15.621 -4.649 -10.849 1.00 97.31 101 PHE A O 1
ATOM 850 N N . VAL A 1 102 ? 14.287 -5.282 -9.185 1.00 97.62 102 VAL A N 1
ATOM 851 C CA . VAL A 1 102 ? 13.271 -4.241 -9.441 1.00 97.62 102 VAL A CA 1
ATOM 852 C C . VAL A 1 102 ? 13.858 -2.812 -9.491 1.00 97.62 102 VAL A C 1
ATOM 854 O O . VAL A 1 102 ? 13.423 -2.028 -10.340 1.00 97.62 102 VAL A O 1
ATOM 857 N N . PRO A 1 103 ? 14.871 -2.433 -8.678 1.00 97.88 103 PRO A N 1
ATOM 858 C CA . PRO A 1 103 ? 15.534 -1.134 -8.816 1.00 97.88 103 PRO A CA 1
ATOM 859 C C . PRO A 1 103 ? 16.222 -0.916 -10.172 1.00 97.88 103 PRO A C 1
ATOM 861 O O . PRO A 1 103 ? 16.272 0.220 -10.642 1.00 97.88 103 PRO A O 1
ATOM 864 N N . LEU A 1 104 ? 16.737 -1.975 -10.808 1.00 98.06 104 LEU A N 1
ATOM 865 C CA . LEU A 1 104 ? 17.292 -1.910 -12.162 1.00 98.06 104 LEU A CA 1
ATOM 866 C C . LEU A 1 104 ? 16.176 -1.687 -13.182 1.00 98.06 104 LEU A C 1
ATOM 868 O O . LEU A 1 104 ? 16.254 -0.754 -13.971 1.00 98.06 104 LEU A O 1
ATOM 872 N N . ILE A 1 105 ? 15.076 -2.432 -13.092 1.00 98.31 105 ILE A N 1
ATOM 873 C CA . ILE A 1 105 ? 13.915 -2.234 -13.977 1.00 98.31 105 ILE A CA 1
ATOM 874 C C . ILE A 1 105 ? 13.361 -0.811 -13.858 1.00 98.31 105 ILE A C 1
ATOM 876 O O . ILE A 1 105 ? 13.087 -0.170 -14.869 1.00 98.31 105 ILE A O 1
ATOM 880 N N . LYS A 1 106 ? 13.308 -0.248 -12.644 1.00 98.25 106 LYS A N 1
ATOM 881 C CA . LYS A 1 106 ? 12.976 1.171 -12.442 1.00 98.25 106 LYS A CA 1
ATOM 882 C C . LYS A 1 106 ? 13.897 2.104 -13.241 1.00 98.25 106 LYS A C 1
ATOM 884 O O . LYS A 1 106 ? 13.411 3.054 -13.852 1.00 98.25 106 LYS A O 1
ATOM 889 N N . ARG A 1 107 ? 15.217 1.868 -13.223 1.00 97.44 107 ARG A N 1
ATOM 890 C CA . ARG A 1 107 ? 16.180 2.666 -14.004 1.00 97.44 107 ARG A CA 1
ATOM 891 C C . ARG A 1 107 ? 15.953 2.504 -15.507 1.00 97.44 107 ARG A C 1
ATOM 893 O O . ARG A 1 107 ? 15.982 3.510 -16.211 1.00 97.44 107 ARG A O 1
ATOM 900 N N . ALA A 1 108 ? 15.663 1.289 -15.971 1.00 98.12 108 ALA A N 1
ATOM 901 C CA . ALA A 1 108 ? 15.349 1.018 -17.371 1.00 98.12 108 ALA A CA 1
ATOM 902 C C . ALA A 1 108 ? 14.103 1.791 -17.831 1.00 98.12 108 ALA A C 1
ATOM 904 O O . ALA A 1 108 ? 14.186 2.565 -18.779 1.00 98.12 108 ALA A O 1
ATOM 905 N N . LEU A 1 109 ? 12.985 1.683 -17.102 1.00 98.25 109 LEU A N 1
ATOM 906 C CA . LEU A 1 109 ? 11.736 2.394 -17.413 1.00 98.25 109 LEU A CA 1
ATOM 907 C C . LEU A 1 109 ? 11.911 3.920 -17.394 1.00 98.25 109 LEU A C 1
ATOM 909 O O . LEU A 1 109 ? 11.389 4.625 -18.258 1.00 98.25 109 LEU A O 1
ATOM 913 N N . LYS A 1 110 ? 12.694 4.445 -16.443 1.00 97.25 110 LYS A N 1
ATOM 914 C CA . LYS A 1 110 ? 13.021 5.875 -16.391 1.00 97.25 110 LYS A CA 1
ATOM 915 C C . LYS A 1 110 ? 13.817 6.323 -17.625 1.00 97.25 110 LYS A C 1
ATOM 917 O O . LYS A 1 110 ? 13.503 7.360 -18.200 1.00 97.25 110 LYS A O 1
ATOM 922 N N . ARG A 1 111 ? 14.811 5.541 -18.053 1.00 97.19 111 ARG A N 1
ATOM 923 C CA . ARG A 1 111 ? 15.612 5.822 -19.256 1.00 97.19 111 ARG A CA 1
ATOM 924 C C . ARG A 1 111 ? 14.770 5.724 -20.533 1.00 97.19 111 ARG A C 1
ATOM 926 O O . ARG A 1 111 ? 14.867 6.605 -21.377 1.00 97.19 111 ARG A O 1
ATOM 933 N N . VAL A 1 112 ? 13.862 4.747 -20.628 1.00 97.75 112 VAL A N 1
ATOM 934 C CA . VAL A 1 112 ? 12.854 4.662 -21.706 1.00 97.75 112 VAL A CA 1
ATOM 935 C C . VAL A 1 112 ? 12.056 5.969 -21.802 1.00 97.75 112 VAL A C 1
ATOM 937 O O . VAL A 1 112 ? 11.983 6.562 -22.876 1.00 97.75 112 VAL A O 1
ATOM 940 N N . LYS A 1 113 ? 11.533 6.480 -20.679 1.00 97.31 113 LYS A N 1
ATOM 941 C CA . LYS A 1 113 ? 10.811 7.764 -20.636 1.00 97.31 113 LYS A CA 1
ATOM 942 C C . LYS A 1 113 ? 11.657 8.936 -21.145 1.00 97.31 113 LYS A C 1
ATOM 944 O O . LYS A 1 113 ? 11.186 9.758 -21.928 1.00 97.31 113 LYS A O 1
ATOM 949 N N . GLU A 1 114 ? 12.899 9.038 -20.685 1.00 96.62 114 GLU A N 1
ATOM 950 C CA . GLU A 1 114 ? 13.794 10.139 -21.057 1.00 96.62 114 GLU A CA 1
ATOM 951 C C . GLU A 1 114 ? 14.174 10.100 -22.544 1.00 96.62 114 GLU A C 1
ATOM 953 O O . GLU A 1 114 ? 14.207 11.147 -23.192 1.00 96.62 114 GLU A O 1
ATOM 958 N N . SER A 1 115 ? 14.370 8.909 -23.113 1.00 96.19 115 SER A N 1
ATOM 959 C CA . SER A 1 115 ? 14.578 8.729 -24.552 1.00 96.19 115 SER A CA 1
ATOM 960 C C . SER A 1 115 ? 13.330 9.066 -25.374 1.00 96.19 115 SER A C 1
ATOM 962 O O . SER A 1 115 ? 13.453 9.749 -26.388 1.00 96.19 115 SER A O 1
ATOM 964 N N . LEU A 1 116 ? 12.122 8.708 -24.918 1.00 96.81 116 LEU A N 1
ATOM 965 C CA . LEU A 1 116 ? 10.871 9.117 -25.581 1.00 96.81 116 LEU A CA 1
ATOM 966 C C . LEU A 1 116 ? 10.749 10.642 -25.680 1.00 96.81 116 LEU A C 1
ATOM 968 O O . LEU A 1 116 ? 10.318 11.164 -26.706 1.00 96.81 116 LEU A O 1
ATOM 972 N N . ALA A 1 117 ? 11.180 11.374 -24.651 1.00 96.31 117 ALA A N 1
ATOM 973 C CA . ALA A 1 117 ? 11.201 12.834 -24.685 1.00 96.31 117 ALA A CA 1
ATOM 974 C C . ALA A 1 117 ? 12.207 13.402 -25.706 1.00 96.31 117 ALA A C 1
ATOM 976 O O . ALA A 1 117 ? 12.036 14.529 -26.172 1.00 96.31 117 ALA A O 1
ATOM 977 N N . VAL A 1 118 ? 13.272 12.669 -26.047 1.00 96.44 118 VAL A N 1
ATOM 978 C CA . VAL A 1 118 ? 14.183 13.023 -27.151 1.00 96.44 118 VAL A CA 1
ATOM 979 C C . VAL A 1 118 ? 13.505 12.748 -28.492 1.00 96.44 118 VAL A C 1
ATOM 981 O O . VAL A 1 118 ? 13.415 13.651 -29.316 1.00 96.44 118 VAL A O 1
ATOM 984 N N . PHE A 1 119 ? 12.943 11.553 -28.676 1.00 96.25 119 PHE A N 1
ATOM 985 C CA . PHE A 1 119 ? 12.268 11.160 -29.915 1.00 96.25 119 PHE A CA 1
ATOM 986 C C . PHE A 1 119 ? 11.119 12.104 -30.281 1.00 96.25 119 PHE A C 1
ATOM 988 O O . PHE A 1 119 ? 11.062 12.610 -31.397 1.00 96.25 119 PHE A O 1
ATOM 995 N N . LYS A 1 120 ? 10.271 12.465 -29.312 1.00 94.94 120 LYS A N 1
ATOM 996 C CA . LYS A 1 120 ? 9.192 13.446 -29.514 1.00 94.94 120 LYS A CA 1
ATOM 997 C C . LYS A 1 120 ? 9.700 14.829 -29.925 1.00 94.94 120 LYS A C 1
ATOM 999 O O . LYS A 1 120 ? 9.012 15.532 -30.658 1.00 94.94 120 LYS A O 1
ATOM 1004 N N . ARG A 1 121 ? 10.893 15.232 -29.468 1.00 95.44 121 ARG A N 1
ATOM 1005 C CA . ARG A 1 121 ? 11.519 16.489 -29.904 1.00 95.44 121 ARG A CA 1
ATOM 1006 C C . ARG A 1 121 ? 11.976 16.415 -31.358 1.00 95.44 121 ARG A C 1
ATOM 1008 O O . ARG A 1 121 ? 11.789 17.403 -32.055 1.00 95.44 121 ARG A O 1
ATOM 1015 N N . HIS A 1 122 ? 12.513 15.281 -31.810 1.00 94.31 122 HIS A N 1
ATOM 1016 C CA . HIS A 1 122 ? 12.885 15.093 -33.217 1.00 94.31 122 HIS A CA 1
ATOM 1017 C C . HIS A 1 122 ? 11.672 15.172 -34.147 1.00 94.31 122 HIS A C 1
ATOM 1019 O O . HIS A 1 122 ? 11.716 15.906 -35.129 1.00 94.31 122 HIS A O 1
ATOM 1025 N N . LEU A 1 123 ? 10.556 14.531 -33.783 1.00 94.38 123 LEU A N 1
ATOM 1026 C CA . LEU A 1 123 ? 9.305 14.641 -34.547 1.00 94.38 123 LEU A CA 1
ATOM 1027 C C . LEU A 1 123 ? 8.802 16.093 -34.608 1.00 94.38 123 LEU A C 1
ATOM 1029 O O . LEU A 1 123 ? 8.555 16.628 -35.683 1.00 94.38 123 LEU A O 1
ATOM 1033 N N . ALA A 1 124 ? 8.764 16.785 -33.465 1.00 94.25 124 ALA A N 1
ATOM 1034 C CA . ALA A 1 124 ? 8.322 18.179 -33.413 1.00 94.25 124 ALA A CA 1
ATOM 1035 C C . ALA A 1 124 ? 9.246 19.151 -34.180 1.00 94.25 124 ALA A C 1
ATOM 1037 O O . ALA A 1 124 ? 8.794 20.200 -34.643 1.00 94.25 124 ALA A O 1
ATOM 1038 N N . GLN A 1 125 ? 10.545 18.844 -34.290 1.00 92.69 125 GLN A N 1
ATOM 1039 C CA . GLN A 1 125 ? 11.490 19.625 -35.095 1.00 92.69 125 GLN A CA 1
ATOM 1040 C C . GLN A 1 125 ? 11.158 19.532 -36.586 1.00 92.69 125 GLN A C 1
ATOM 1042 O O . GLN A 1 125 ? 11.169 20.566 -37.258 1.00 92.69 125 GLN A O 1
ATOM 1047 N N . LEU A 1 126 ? 10.816 18.335 -37.074 1.00 91.06 126 LEU A N 1
ATOM 1048 C CA . LEU A 1 126 ? 10.380 18.126 -38.451 1.00 91.06 126 LEU A CA 1
ATOM 1049 C C . LEU A 1 126 ? 9.065 18.871 -38.729 1.00 91.06 126 LEU A C 1
ATOM 1051 O O . LEU A 1 126 ? 9.027 19.690 -39.645 1.00 91.06 126 LEU A O 1
ATOM 1055 N N . ASP A 1 127 ? 8.049 18.706 -37.874 1.00 89.81 127 ASP A N 1
ATOM 1056 C CA . ASP A 1 127 ? 6.757 19.404 -38.007 1.00 89.81 127 ASP A CA 1
ATOM 1057 C C . ASP A 1 127 ? 6.931 20.929 -38.078 1.00 89.81 127 ASP A C 1
ATOM 1059 O O . ASP A 1 127 ? 6.334 21.627 -38.905 1.00 89.81 127 ASP A O 1
ATOM 1063 N N . LYS A 1 128 ? 7.793 21.475 -37.210 1.00 89.44 128 LYS A N 1
ATOM 1064 C CA . LYS A 1 128 ? 8.087 22.908 -37.183 1.00 89.44 128 LYS A CA 1
ATOM 1065 C C . LYS A 1 128 ? 8.776 23.359 -38.470 1.00 89.44 128 LYS A C 1
ATOM 1067 O O . LYS A 1 128 ? 8.409 24.403 -39.011 1.00 89.44 128 LYS A O 1
ATOM 1072 N N . LEU A 1 129 ? 9.750 22.595 -38.963 1.00 86.50 129 LEU A N 1
ATOM 1073 C CA . LEU A 1 129 ? 10.452 22.906 -40.207 1.00 86.50 129 LEU A CA 1
ATOM 1074 C C . LEU A 1 129 ? 9.491 22.901 -41.407 1.00 86.50 129 LEU A C 1
ATOM 1076 O O . LEU A 1 129 ? 9.561 23.789 -42.258 1.00 86.50 129 LEU A O 1
ATOM 1080 N N . GLU A 1 130 ? 8.557 21.952 -41.454 1.00 84.94 130 GLU A N 1
ATOM 1081 C CA . GLU A 1 130 ? 7.531 21.889 -42.498 1.00 84.94 130 GLU A CA 1
ATOM 1082 C C . GLU A 1 130 ? 6.547 23.062 -42.423 1.00 84.94 130 GLU A C 1
ATOM 1084 O O . GLU A 1 130 ? 6.177 23.622 -43.458 1.00 84.94 130 GLU A O 1
ATOM 1089 N N . SER A 1 131 ? 6.187 23.511 -41.217 1.00 84.38 131 SER A N 1
ATOM 1090 C CA . SER A 1 131 ? 5.299 24.667 -41.030 1.00 84.38 131 SER A CA 1
ATOM 1091 C C . SER A 1 131 ? 5.904 25.997 -41.510 1.00 84.38 131 SER A C 1
ATOM 1093 O O . SER A 1 131 ? 5.179 26.865 -41.993 1.00 84.38 131 SER A O 1
ATOM 1095 N N . CYS A 1 132 ? 7.233 26.146 -41.449 1.00 81.56 132 CYS A N 1
ATOM 1096 C CA . CYS A 1 132 ? 7.955 27.346 -41.888 1.00 81.56 132 CYS A CA 1
ATOM 1097 C C . CYS A 1 132 ? 8.306 27.344 -43.387 1.00 81.56 132 CYS A C 1
ATOM 1099 O O . CYS A 1 132 ? 8.980 28.258 -43.861 1.00 81.56 132 CYS A O 1
ATOM 1101 N N . LYS A 1 133 ? 7.851 26.347 -44.160 1.00 73.62 133 LYS A N 1
ATOM 1102 C CA . LYS A 1 133 ? 8.182 26.180 -45.587 1.00 73.62 133 LYS A CA 1
ATOM 1103 C C . LYS A 1 133 ? 7.903 27.425 -46.439 1.00 73.62 133 LYS A C 1
ATOM 1105 O O . LYS A 1 133 ? 8.632 27.694 -47.389 1.00 73.62 133 LYS A O 1
ATOM 1110 N N . HIS A 1 134 ? 6.852 28.182 -46.121 1.00 67.38 134 HIS A N 1
ATOM 1111 C CA . HIS A 1 134 ? 6.452 29.366 -46.889 1.00 67.38 134 HIS A CA 1
ATOM 1112 C C . HIS A 1 134 ? 7.336 30.603 -46.651 1.00 67.38 134 HIS A C 1
ATOM 1114 O O . HIS A 1 134 ? 7.333 31.507 -47.488 1.00 67.38 134 HIS A O 1
ATOM 1120 N N . ASP A 1 135 ? 8.114 30.622 -45.566 1.00 66.12 135 ASP A N 1
ATOM 1121 C CA . ASP A 1 135 ? 8.958 31.757 -45.172 1.00 66.12 135 ASP A CA 1
ATOM 1122 C C . ASP A 1 135 ? 10.392 31.657 -45.729 1.00 66.12 135 ASP A C 1
ATOM 1124 O O . ASP A 1 135 ? 11.173 32.607 -45.651 1.00 66.12 135 ASP A O 1
ATOM 1128 N N . VAL A 1 136 ? 10.750 30.522 -46.339 1.00 66.19 136 VAL A N 1
ATOM 1129 C CA . VAL A 1 136 ? 12.084 30.270 -46.899 1.00 66.19 136 VAL A CA 1
ATOM 1130 C C . VAL A 1 136 ? 12.174 30.856 -48.312 1.00 66.19 136 VAL A C 1
ATOM 1132 O O . VAL A 1 136 ? 11.924 30.173 -49.302 1.00 66.19 136 VAL A O 1
ATOM 1135 N N . ARG A 1 137 ? 12.516 32.147 -48.420 1.00 59.75 137 ARG A N 1
ATOM 1136 C CA . ARG A 1 137 ? 12.787 32.808 -49.716 1.00 59.75 137 ARG A CA 1
ATOM 1137 C C . ARG A 1 137 ? 14.266 32.855 -50.107 1.00 59.75 137 ARG A C 1
ATOM 1139 O O . ARG A 1 137 ? 14.550 32.845 -51.299 1.00 59.75 137 ARG A O 1
ATOM 1146 N N . ASP A 1 138 ? 15.184 32.838 -49.139 1.00 61.53 138 ASP A N 1
ATOM 1147 C CA . ASP A 1 138 ? 16.578 33.243 -49.390 1.00 61.53 138 ASP A CA 1
ATOM 1148 C C . ASP A 1 138 ? 17.627 32.113 -49.316 1.00 61.53 138 ASP A C 1
ATOM 1150 O O . ASP A 1 138 ? 18.800 32.375 -49.569 1.00 61.53 138 ASP A O 1
ATOM 1154 N N . ASN A 1 139 ? 17.264 30.855 -49.005 1.00 72.56 139 ASN A N 1
ATOM 1155 C CA . ASN A 1 139 ? 18.242 29.748 -49.018 1.00 72.56 139 ASN A CA 1
ATOM 1156 C C . ASN A 1 139 ? 17.609 28.338 -49.095 1.00 72.56 139 ASN A C 1
ATOM 1158 O O . ASN A 1 139 ? 17.460 27.644 -48.088 1.00 72.56 139 ASN A O 1
ATOM 1162 N N . LEU A 1 140 ? 17.217 27.915 -50.303 1.00 80.12 140 LEU A N 1
ATOM 1163 C CA . LEU A 1 140 ? 16.527 26.636 -50.540 1.00 80.12 140 LEU A CA 1
ATOM 1164 C C . LEU A 1 140 ? 17.413 25.407 -50.250 1.00 80.12 140 LEU A C 1
ATOM 1166 O O . LEU A 1 140 ? 16.928 24.416 -49.719 1.00 80.12 140 LEU A O 1
ATOM 1170 N N . GLU A 1 141 ? 18.713 25.482 -50.547 1.00 82.06 141 GLU A N 1
ATOM 1171 C CA . GLU A 1 141 ? 19.662 24.371 -50.360 1.00 82.06 141 GLU A CA 1
ATOM 1172 C C . GLU A 1 141 ? 19.873 24.028 -48.876 1.00 82.06 141 GLU A C 1
ATOM 1174 O O . GLU A 1 141 ? 19.828 22.863 -48.486 1.00 82.06 141 GLU A O 1
ATOM 1179 N N . LEU A 1 142 ? 20.019 25.045 -48.018 1.00 82.31 142 LEU A N 1
ATOM 1180 C CA . LEU A 1 142 ? 20.126 24.852 -46.569 1.00 82.31 142 LEU A CA 1
ATOM 1181 C C . LEU A 1 142 ? 18.855 24.219 -45.983 1.00 82.31 142 LEU A C 1
ATOM 1183 O O . LEU A 1 142 ? 18.943 23.383 -45.085 1.00 82.31 142 LEU A O 1
ATOM 1187 N N . TYR A 1 143 ? 17.686 24.617 -46.488 1.00 84.31 143 TYR A N 1
ATOM 1188 C CA . TYR A 1 143 ? 16.409 24.052 -46.062 1.00 84.31 143 TYR A CA 1
ATOM 1189 C C . TYR A 1 143 ? 16.289 22.570 -46.423 1.00 84.31 143 TYR A C 1
ATOM 1191 O O . TYR A 1 143 ? 15.933 21.778 -45.555 1.00 84.31 143 TYR A O 1
ATOM 1199 N N . GLU A 1 144 ? 16.608 22.186 -47.663 1.00 85.56 144 GLU A N 1
ATOM 1200 C CA . GLU A 1 144 ? 16.532 20.782 -48.091 1.00 85.56 144 GLU A CA 1
ATOM 1201 C C . GLU A 1 144 ? 17.524 19.897 -47.318 1.00 85.56 144 GLU A C 1
ATOM 1203 O O . GLU A 1 144 ? 17.133 18.834 -46.841 1.00 85.56 144 GLU A O 1
ATOM 1208 N N . ASN A 1 145 ? 18.755 20.367 -47.070 1.00 86.88 145 ASN A N 1
ATOM 1209 C CA . ASN A 1 145 ? 19.740 19.624 -46.271 1.00 86.88 145 ASN A CA 1
ATOM 1210 C C . ASN A 1 145 ? 19.279 19.415 -44.814 1.00 86.88 145 ASN A C 1
ATOM 1212 O O . ASN A 1 145 ? 19.338 18.303 -44.293 1.00 86.88 145 ASN A O 1
ATOM 1216 N N . LEU A 1 146 ? 18.779 20.470 -44.154 1.00 87.75 146 LEU A N 1
ATOM 1217 C CA . LEU A 1 146 ? 18.228 20.370 -42.792 1.00 87.75 146 LEU A CA 1
ATOM 1218 C C . LEU A 1 146 ? 16.996 19.464 -42.738 1.00 87.75 146 LEU A C 1
ATOM 1220 O O . LEU A 1 146 ? 16.786 18.744 -41.762 1.00 87.75 146 LEU A O 1
ATOM 1224 N N . LYS A 1 147 ? 16.169 19.507 -43.783 1.00 88.81 147 LYS A N 1
ATOM 1225 C CA . LYS A 1 147 ? 14.988 18.660 -43.892 1.00 88.81 147 LYS A CA 1
ATOM 1226 C C . LYS A 1 147 ? 15.369 17.194 -44.022 1.00 88.81 147 LYS A C 1
ATOM 1228 O O . LYS A 1 147 ? 14.750 16.369 -43.357 1.00 88.81 147 LYS A O 1
ATOM 1233 N N . GLU A 1 148 ? 16.368 16.870 -44.836 1.00 90.88 148 GLU A N 1
ATOM 1234 C CA . GLU A 1 148 ? 16.861 15.501 -44.977 1.00 90.88 148 GLU A CA 1
ATOM 1235 C C . GLU A 1 148 ? 17.393 14.959 -43.640 1.00 90.88 148 GLU A C 1
ATOM 1237 O O . GLU A 1 148 ? 17.015 13.861 -43.231 1.00 90.88 148 GLU A O 1
ATOM 1242 N N . GLU A 1 149 ? 18.171 15.759 -42.903 1.00 90.88 149 GLU A N 1
ATOM 1243 C CA . GLU A 1 149 ? 18.667 15.402 -41.566 1.00 90.88 149 GLU A CA 1
ATOM 1244 C C . GLU A 1 149 ? 17.518 15.151 -40.571 1.00 90.88 149 GLU A C 1
ATOM 1246 O O . GLU A 1 149 ? 17.466 14.111 -39.907 1.00 90.88 149 GLU A O 1
ATOM 1251 N N . TYR A 1 150 ? 16.556 16.076 -40.477 1.00 92.06 150 TYR A N 1
ATOM 1252 C CA . TYR A 1 150 ? 15.421 15.934 -39.558 1.00 92.06 150 TYR A CA 1
ATOM 1253 C C . TYR A 1 150 ? 14.499 14.779 -39.942 1.00 92.06 150 TYR A C 1
ATOM 1255 O O . TYR A 1 150 ? 13.969 14.116 -39.052 1.00 92.06 150 TYR A O 1
ATOM 1263 N N . LEU A 1 151 ? 14.347 14.493 -41.236 1.00 93.38 151 LEU A N 1
ATOM 1264 C CA . LEU A 1 151 ? 13.584 13.346 -41.715 1.00 93.38 151 LEU A CA 1
ATOM 1265 C C . LEU A 1 151 ? 14.241 12.024 -41.300 1.00 93.38 151 LEU A C 1
ATOM 1267 O O . LEU A 1 151 ? 13.553 11.116 -40.838 1.00 93.38 151 LEU A O 1
ATOM 1271 N N . GLN A 1 152 ? 15.568 11.913 -41.401 1.00 93.31 152 GLN A N 1
ATOM 1272 C CA . GLN A 1 152 ? 16.296 10.727 -40.939 1.00 93.31 152 GLN A CA 1
ATOM 1273 C C . GLN A 1 152 ? 16.137 10.518 -39.425 1.00 93.31 152 GLN A C 1
ATOM 1275 O O . GLN A 1 152 ? 15.809 9.414 -38.984 1.00 93.31 152 GLN A O 1
ATOM 1280 N N . LEU A 1 153 ? 16.305 11.579 -38.628 1.00 93.25 153 LEU A N 1
ATOM 1281 C CA . LEU A 1 153 ? 16.115 11.524 -37.173 1.00 93.25 153 LEU A CA 1
ATOM 1282 C C . LEU A 1 153 ? 14.672 11.178 -36.785 1.00 93.25 153 LEU A C 1
ATOM 1284 O O . LEU A 1 153 ? 14.461 10.411 -35.844 1.00 93.25 153 LEU A O 1
ATOM 1288 N N . ALA A 1 154 ? 13.687 11.717 -37.507 1.00 93.88 154 ALA A N 1
ATOM 1289 C CA . ALA A 1 154 ? 12.276 11.415 -37.303 1.00 93.88 154 ALA A CA 1
ATOM 1290 C C . ALA A 1 154 ? 11.965 9.942 -37.600 1.00 93.88 154 ALA A C 1
ATOM 1292 O O . ALA A 1 154 ? 11.370 9.282 -36.756 1.00 93.88 154 ALA A O 1
ATOM 1293 N N . ASN A 1 155 ? 12.452 9.388 -38.714 1.00 94.50 155 ASN A N 1
ATOM 1294 C CA . ASN A 1 155 ? 12.251 7.974 -39.054 1.00 94.50 155 ASN A CA 1
ATOM 1295 C C . ASN A 1 155 ? 12.816 7.031 -37.977 1.00 94.50 155 ASN A C 1
ATOM 1297 O O . ASN A 1 155 ? 12.168 6.060 -37.582 1.00 94.50 155 ASN A O 1
ATOM 1301 N N . ILE A 1 156 ? 14.013 7.333 -37.456 1.00 92.56 156 ILE A N 1
ATOM 1302 C CA . ILE A 1 156 ? 14.605 6.579 -36.340 1.00 92.56 156 ILE A CA 1
ATOM 1303 C C . ILE A 1 156 ? 13.737 6.721 -35.086 1.00 92.56 156 ILE A C 1
ATOM 1305 O O . ILE A 1 156 ? 13.494 5.733 -34.390 1.00 92.56 156 ILE A O 1
ATOM 1309 N N . ALA A 1 157 ? 13.266 7.934 -34.790 1.00 95.62 157 ALA A N 1
ATOM 1310 C CA . ALA A 1 157 ? 12.412 8.210 -33.642 1.00 95.62 157 ALA A CA 1
ATOM 1311 C C . ALA A 1 157 ? 11.073 7.457 -33.715 1.00 95.62 157 ALA A C 1
ATOM 1313 O O . ALA A 1 157 ? 10.682 6.861 -32.713 1.00 95.62 157 ALA A O 1
ATOM 1314 N N . GLU A 1 158 ? 10.399 7.432 -34.868 1.00 95.50 158 GLU A N 1
ATOM 1315 C CA . GLU A 1 158 ? 9.140 6.703 -35.075 1.00 95.50 158 GLU A CA 1
ATOM 1316 C C . GLU A 1 158 ? 9.322 5.203 -34.849 1.00 95.50 158 GLU A C 1
ATOM 1318 O O . GLU A 1 158 ? 8.663 4.627 -33.981 1.00 95.50 158 GLU A O 1
ATOM 1323 N N . HIS A 1 159 ? 10.298 4.596 -35.532 1.00 95.56 159 HIS A N 1
ATOM 1324 C CA . HIS A 1 159 ? 10.618 3.181 -35.348 1.00 95.56 159 HIS A CA 1
ATOM 1325 C C . HIS A 1 159 ? 10.961 2.865 -33.881 1.00 95.56 159 HIS A C 1
ATOM 1327 O O . HIS A 1 159 ? 10.541 1.844 -33.333 1.00 95.56 159 HIS A O 1
ATOM 1333 N N . SER A 1 160 ? 11.685 3.769 -33.210 1.00 96.31 160 SER A N 1
ATOM 1334 C CA . SER A 1 160 ? 12.055 3.610 -31.801 1.00 96.31 160 SER A CA 1
ATOM 1335 C C . SER A 1 160 ? 10.882 3.689 -30.837 1.00 96.31 160 SER A C 1
ATOM 1337 O O . SER A 1 160 ? 10.803 2.914 -29.881 1.00 96.31 160 SER A O 1
ATOM 1339 N N . ILE A 1 161 ? 9.944 4.597 -31.094 1.00 96.50 161 ILE A N 1
ATOM 1340 C CA . ILE A 1 161 ? 8.713 4.717 -30.317 1.00 96.50 161 ILE A CA 1
ATOM 1341 C C . ILE A 1 161 ? 7.870 3.441 -30.448 1.00 96.50 161 ILE A C 1
ATOM 1343 O O . ILE A 1 161 ? 7.315 2.988 -29.442 1.00 96.50 161 ILE A O 1
ATOM 1347 N N . ASP A 1 162 ? 7.816 2.830 -31.633 1.00 95.50 162 ASP A N 1
ATOM 1348 C CA . ASP A 1 162 ? 7.042 1.610 -31.873 1.00 95.50 162 ASP A CA 1
ATOM 1349 C C . ASP A 1 162 ? 7.561 0.418 -31.063 1.00 95.50 162 ASP A C 1
ATOM 1351 O O . ASP A 1 162 ? 6.795 -0.208 -30.319 1.00 95.50 162 ASP A O 1
ATOM 1355 N N . TYR A 1 163 ? 8.864 0.120 -31.113 1.00 96.56 163 TYR A N 1
ATOM 1356 C CA . TYR A 1 163 ? 9.387 -0.999 -30.325 1.00 96.56 163 TYR A CA 1
ATOM 1357 C C . TYR A 1 163 ? 9.418 -0.694 -28.814 1.00 96.56 163 TYR A C 1
ATOM 1359 O O . TYR A 1 163 ? 9.246 -1.604 -28.000 1.00 96.56 163 TYR A O 1
ATOM 1367 N N . TYR A 1 164 ? 9.522 0.577 -28.401 1.00 97.94 164 TYR A N 1
ATOM 1368 C CA . TYR A 1 164 ? 9.319 0.977 -27.000 1.00 97.94 164 TYR A CA 1
ATOM 1369 C C . TYR A 1 164 ? 7.880 0.728 -26.529 1.00 97.94 164 TYR A C 1
ATOM 1371 O O . TYR A 1 164 ? 7.667 0.279 -25.399 1.00 97.94 164 TYR A O 1
ATOM 1379 N N . LYS A 1 165 ? 6.888 0.991 -27.386 1.00 97.06 165 LYS A N 1
ATOM 1380 C CA . LYS A 1 165 ? 5.479 0.692 -27.106 1.00 97.06 165 LYS A CA 1
ATOM 1381 C C . LYS A 1 165 ? 5.246 -0.816 -26.990 1.00 97.06 165 LYS A C 1
ATOM 1383 O O . LYS A 1 165 ? 4.522 -1.250 -26.096 1.00 97.06 165 LYS A O 1
ATOM 1388 N N . ASN A 1 166 ? 5.877 -1.620 -27.844 1.00 96.81 166 ASN A N 1
ATOM 1389 C CA . ASN A 1 166 ? 5.800 -3.080 -27.753 1.00 96.81 166 ASN A CA 1
ATOM 1390 C C . ASN A 1 166 ? 6.421 -3.599 -26.451 1.00 96.81 166 ASN A C 1
ATOM 1392 O O . ASN A 1 166 ? 5.783 -4.379 -25.746 1.00 96.81 166 ASN A O 1
ATOM 1396 N N . PHE A 1 167 ? 7.610 -3.113 -26.084 1.00 97.81 167 PHE A N 1
ATOM 1397 C CA . PHE A 1 167 ? 8.250 -3.431 -24.805 1.00 97.81 167 PHE A CA 1
ATOM 1398 C C . PHE A 1 167 ? 7.336 -3.099 -23.619 1.00 97.81 167 PHE A C 1
ATOM 1400 O O . PHE A 1 167 ? 7.099 -3.940 -22.758 1.00 97.81 167 PHE A O 1
ATOM 1407 N N . TYR A 1 168 ? 6.757 -1.898 -23.610 1.00 97.38 168 TYR A N 1
ATOM 1408 C CA . TYR A 1 168 ? 5.801 -1.452 -22.600 1.00 97.38 168 TYR A CA 1
ATOM 1409 C C . TYR A 1 168 ? 4.617 -2.421 -22.423 1.00 97.38 168 TYR A C 1
ATOM 1411 O O . TYR A 1 168 ? 4.319 -2.847 -21.305 1.00 97.38 168 TYR A O 1
ATOM 1419 N N . LEU A 1 169 ? 3.981 -2.824 -23.528 1.00 96.62 169 LEU A N 1
ATOM 1420 C CA . LEU A 1 169 ? 2.863 -3.771 -23.509 1.00 96.62 169 LEU A CA 1
ATOM 1421 C C . LEU A 1 169 ? 3.294 -5.165 -23.027 1.00 96.62 169 LEU A C 1
ATOM 1423 O O . LEU A 1 169 ? 2.590 -5.788 -22.232 1.00 96.62 169 LEU A O 1
ATOM 1427 N N . GLN A 1 170 ? 4.464 -5.642 -23.456 1.00 97.25 170 GLN A N 1
ATOM 1428 C CA . GLN A 1 170 ? 4.997 -6.941 -23.043 1.00 97.25 170 GLN A CA 1
ATOM 1429 C C . GLN A 1 170 ? 5.365 -6.981 -21.556 1.00 97.25 170 GLN A C 1
ATOM 1431 O O . GLN A 1 170 ? 5.079 -7.982 -20.892 1.00 97.25 170 GLN A O 1
ATOM 1436 N N . VAL A 1 171 ? 5.955 -5.909 -21.008 1.00 98.06 171 VAL A N 1
ATOM 1437 C CA . VAL A 1 171 ? 6.226 -5.782 -19.564 1.00 98.06 171 VAL A CA 1
ATOM 1438 C C . VAL A 1 171 ? 4.924 -5.932 -18.783 1.00 98.06 171 VAL A C 1
ATOM 1440 O O . VAL A 1 171 ? 4.862 -6.734 -17.844 1.00 98.06 171 VAL A O 1
ATOM 1443 N N . ARG A 1 172 ? 3.878 -5.202 -19.191 1.00 97.12 172 ARG A N 1
ATOM 1444 C CA . ARG A 1 172 ? 2.565 -5.247 -18.545 1.00 97.12 172 ARG A CA 1
ATOM 1445 C C . ARG A 1 172 ? 1.975 -6.658 -18.570 1.00 97.12 172 ARG A C 1
ATOM 1447 O O . ARG A 1 172 ? 1.667 -7.194 -17.508 1.00 97.12 172 ARG A O 1
ATOM 1454 N N . GLU A 1 173 ? 1.880 -7.292 -19.739 1.00 97.00 173 GLU A N 1
ATOM 1455 C CA . GLU A 1 173 ? 1.323 -8.650 -19.878 1.00 97.00 173 GLU A CA 1
ATOM 1456 C C . GLU A 1 173 ? 2.111 -9.710 -19.097 1.00 97.00 173 GLU A C 1
ATOM 1458 O O . GLU A 1 173 ? 1.535 -10.574 -18.424 1.00 97.00 173 GLU A O 1
ATOM 1463 N N . THR A 1 174 ? 3.442 -9.619 -19.116 1.00 97.75 174 THR A N 1
ATOM 1464 C CA . THR A 1 174 ? 4.319 -10.535 -18.372 1.00 97.75 174 THR A CA 1
ATOM 1465 C C . THR A 1 174 ? 4.069 -10.426 -16.868 1.00 97.75 174 THR A C 1
ATOM 1467 O O . THR A 1 174 ? 3.929 -11.440 -16.176 1.00 97.75 174 THR A O 1
ATOM 1470 N N . CYS A 1 175 ? 3.951 -9.200 -16.354 1.00 98.19 175 CYS A N 1
ATOM 1471 C CA . CYS A 1 175 ? 3.666 -8.961 -14.944 1.00 98.19 175 CYS A CA 1
ATOM 1472 C C . CYS A 1 175 ? 2.233 -9.369 -14.567 1.00 98.19 175 CYS A C 1
ATOM 1474 O O . CYS A 1 175 ? 2.030 -9.976 -13.516 1.00 98.19 175 CYS A O 1
ATOM 1476 N N . LEU A 1 176 ? 1.241 -9.130 -15.429 1.00 97.56 176 LEU A N 1
ATOM 1477 C CA . LEU A 1 176 ? -0.138 -9.577 -15.194 1.00 97.56 176 LEU A CA 1
ATOM 1478 C C . LEU A 1 176 ? -0.253 -11.107 -15.158 1.00 97.56 176 LEU A C 1
ATOM 1480 O O . LEU A 1 176 ? -0.953 -11.672 -14.320 1.00 97.56 176 LEU A O 1
ATOM 1484 N N . THR A 1 177 ? 0.510 -11.808 -15.993 1.00 95.62 177 THR A N 1
ATOM 1485 C CA . THR A 1 177 ? 0.632 -13.272 -15.908 1.00 95.62 177 THR A CA 1
ATOM 1486 C C . THR A 1 177 ? 1.300 -13.702 -14.595 1.00 95.62 177 THR A C 1
ATOM 1488 O O . THR A 1 177 ? 0.997 -14.759 -14.036 1.00 95.62 177 THR A O 1
ATOM 1491 N N . GLY A 1 178 ? 2.192 -12.868 -14.057 1.00 95.88 178 GLY A N 1
ATOM 1492 C CA . GLY A 1 178 ? 2.855 -13.072 -12.774 1.00 95.88 178 GLY A CA 1
ATOM 1493 C C . GLY A 1 178 ? 1.943 -12.992 -11.548 1.00 95.88 178 GLY A C 1
ATOM 1494 O O . GLY A 1 178 ? 2.272 -13.615 -10.536 1.00 95.88 178 GLY A O 1
ATOM 1495 N N . ILE A 1 179 ? 0.787 -12.322 -11.630 1.00 96.69 179 ILE A N 1
ATOM 1496 C CA . ILE A 1 179 ? -0.131 -12.134 -10.487 1.00 96.69 179 ILE A CA 1
ATOM 1497 C C . ILE A 1 179 ? -1.256 -13.171 -10.373 1.00 96.69 179 ILE A C 1
ATOM 1499 O O . ILE A 1 179 ? -2.036 -13.109 -9.424 1.00 96.69 179 ILE A O 1
ATOM 1503 N N . ARG A 1 180 ? -1.314 -14.154 -11.281 1.00 92.00 180 ARG A N 1
ATOM 1504 C CA . ARG A 1 180 ? -2.346 -15.205 -11.284 1.00 92.00 180 ARG A CA 1
ATOM 1505 C C . ARG A 1 180 ? -2.470 -15.958 -9.942 1.00 92.00 180 ARG A C 1
ATOM 1507 O O . ARG A 1 180 ? -1.481 -16.071 -9.198 1.00 92.00 180 ARG A O 1
ATOM 1514 N N . PRO A 1 181 ? -3.646 -16.535 -9.633 1.00 90.19 181 PRO A N 1
ATOM 1515 C CA . PRO A 1 181 ? -3.805 -17.437 -8.496 1.00 90.19 181 PRO A CA 1
ATOM 1516 C C . PRO A 1 181 ? -2.742 -18.545 -8.490 1.00 90.19 181 PRO A C 1
ATOM 1518 O O . PRO A 1 181 ? -2.386 -19.096 -9.529 1.00 90.19 181 PRO A O 1
ATOM 1521 N N . GLY A 1 182 ? -2.192 -18.847 -7.312 1.00 88.69 182 GLY A N 1
ATOM 1522 C CA . GLY A 1 182 ? -1.122 -19.840 -7.148 1.00 88.69 182 GLY A CA 1
ATOM 1523 C C . GLY A 1 182 ? 0.304 -19.341 -7.427 1.00 88.69 182 GLY A C 1
ATOM 1524 O O . GLY A 1 182 ? 1.254 -20.037 -7.077 1.00 88.69 182 GLY A O 1
ATOM 1525 N N . SER A 1 183 ? 0.497 -18.138 -7.985 1.00 93.19 183 SER A N 1
ATOM 1526 C CA . SER A 1 183 ? 1.836 -17.534 -8.079 1.00 93.19 183 SER A CA 1
ATOM 1527 C C . SER A 1 183 ? 2.464 -17.314 -6.701 1.00 93.19 183 SER A C 1
ATOM 1529 O O . SER A 1 183 ? 1.780 -16.957 -5.738 1.00 93.19 183 SER A O 1
ATOM 1531 N N . THR A 1 184 ? 3.791 -17.462 -6.620 1.00 94.00 184 THR A N 1
ATOM 1532 C CA . THR A 1 184 ? 4.547 -17.216 -5.385 1.00 94.00 184 THR A CA 1
ATOM 1533 C C . THR A 1 184 ? 4.419 -15.759 -4.939 1.00 94.00 184 THR A C 1
ATOM 1535 O O . THR A 1 184 ? 4.300 -14.849 -5.764 1.00 94.00 184 THR A O 1
ATOM 1538 N N . HIS A 1 185 ? 4.507 -15.517 -3.627 1.00 92.69 185 HIS A N 1
ATOM 1539 C CA . HIS A 1 185 ? 4.490 -14.160 -3.069 1.00 92.69 185 HIS A CA 1
ATOM 1540 C C . HIS A 1 185 ? 5.523 -13.245 -3.742 1.00 92.69 185 HIS A C 1
ATOM 1542 O O . HIS A 1 185 ? 5.199 -12.120 -4.113 1.00 92.69 185 HIS A O 1
ATOM 1548 N N . THR A 1 186 ? 6.747 -13.740 -3.949 1.00 94.69 186 THR A N 1
ATOM 1549 C CA . THR A 1 186 ? 7.825 -12.990 -4.603 1.00 94.69 186 THR A CA 1
ATOM 1550 C C . THR A 1 186 ? 7.462 -12.603 -6.034 1.00 94.69 186 THR A C 1
ATOM 1552 O O . THR A 1 186 ? 7.592 -11.433 -6.390 1.00 94.69 186 THR A O 1
ATOM 1555 N N . ARG A 1 187 ? 6.916 -13.542 -6.826 1.00 96.19 187 ARG A N 1
ATOM 1556 C CA . ARG A 1 187 ? 6.486 -13.266 -8.203 1.00 96.19 187 ARG A CA 1
ATOM 1557 C C . ARG A 1 187 ? 5.419 -12.181 -8.245 1.00 96.19 187 ARG A C 1
ATOM 1559 O O . ARG A 1 187 ? 5.551 -11.235 -9.018 1.00 96.19 187 ARG A O 1
ATOM 1566 N N . LYS A 1 188 ? 4.402 -12.278 -7.384 1.00 96.81 188 LYS A N 1
ATOM 1567 C CA . LYS A 1 188 ? 3.332 -11.276 -7.293 1.00 96.81 188 LYS A CA 1
ATOM 1568 C C . LYS A 1 188 ? 3.862 -9.909 -6.865 1.00 96.81 188 LYS A C 1
ATOM 1570 O O . LYS A 1 188 ? 3.583 -8.920 -7.535 1.00 96.81 188 LYS A O 1
ATOM 1575 N N . LYS A 1 189 ? 4.678 -9.862 -5.805 1.00 96.06 189 LYS A N 1
ATOM 1576 C CA . LYS A 1 189 ? 5.313 -8.637 -5.291 1.00 96.06 189 LYS A CA 1
ATOM 1577 C C . LYS A 1 189 ? 6.103 -7.924 -6.392 1.00 96.06 189 LYS A C 1
ATOM 1579 O O . LYS A 1 189 ? 5.905 -6.729 -6.605 1.00 96.06 189 LYS A O 1
ATOM 1584 N N . ASN A 1 190 ? 6.976 -8.648 -7.096 1.00 97.12 190 ASN A N 1
ATOM 1585 C CA . ASN A 1 190 ? 7.799 -8.087 -8.169 1.00 97.12 190 ASN A CA 1
ATOM 1586 C C . ASN A 1 190 ? 6.931 -7.600 -9.334 1.00 97.12 190 ASN A C 1
ATOM 1588 O O . ASN A 1 190 ? 7.086 -6.465 -9.774 1.00 97.12 190 ASN A O 1
ATOM 1592 N N . SER A 1 191 ? 5.967 -8.416 -9.769 1.00 98.00 191 SER A N 1
ATOM 1593 C CA . SER A 1 191 ? 5.049 -8.082 -10.865 1.00 98.00 191 SER A CA 1
ATOM 1594 C C . SER A 1 191 ? 4.245 -6.813 -10.587 1.00 98.00 191 SER A C 1
ATOM 1596 O O . SER A 1 191 ? 4.259 -5.882 -11.386 1.00 98.00 191 SER A O 1
ATOM 1598 N N . LEU A 1 192 ? 3.592 -6.738 -9.423 1.00 98.12 192 LEU A N 1
ATOM 1599 C CA . LEU A 1 192 ? 2.798 -5.575 -9.021 1.00 98.12 192 LEU A CA 1
ATOM 1600 C C . LEU A 1 192 ? 3.662 -4.321 -8.904 1.00 98.12 192 LEU A C 1
ATOM 1602 O O . LEU A 1 192 ? 3.250 -3.238 -9.317 1.00 98.12 192 LEU A O 1
ATOM 1606 N N . ARG A 1 193 ? 4.882 -4.456 -8.369 1.00 97.56 193 ARG A N 1
ATOM 1607 C CA . ARG A 1 193 ? 5.797 -3.322 -8.258 1.00 97.56 193 ARG A CA 1
ATOM 1608 C C . ARG A 1 193 ? 6.263 -2.828 -9.627 1.00 97.56 193 ARG A C 1
ATOM 1610 O O . ARG A 1 193 ? 6.380 -1.620 -9.798 1.00 97.56 193 ARG A O 1
ATOM 1617 N N . ILE A 1 194 ? 6.513 -3.722 -10.582 1.00 98.38 194 ILE A N 1
ATOM 1618 C CA . ILE A 1 194 ? 6.900 -3.351 -11.948 1.00 98.38 194 ILE A CA 1
ATOM 1619 C C . ILE A 1 194 ? 5.733 -2.683 -12.681 1.00 98.38 194 ILE A C 1
ATOM 1621 O O . ILE A 1 194 ? 5.953 -1.620 -13.250 1.00 98.38 194 ILE A O 1
ATOM 1625 N N . ILE A 1 195 ? 4.505 -3.212 -12.590 1.00 97.88 195 ILE A N 1
ATOM 1626 C CA . ILE A 1 195 ? 3.303 -2.561 -13.155 1.00 97.88 195 ILE A CA 1
ATOM 1627 C C . ILE A 1 195 ? 3.140 -1.152 -12.575 1.00 97.88 195 ILE A C 1
ATOM 1629 O O . ILE A 1 195 ? 2.935 -0.192 -13.306 1.00 97.88 195 ILE A O 1
ATOM 1633 N N . GLN A 1 196 ? 3.301 -0.993 -11.260 1.00 96.88 196 GLN A N 1
ATOM 1634 C CA . GLN A 1 196 ? 3.211 0.323 -10.630 1.00 96.88 196 GLN A CA 1
ATOM 1635 C C . GLN A 1 196 ? 4.265 1.312 -11.164 1.00 96.88 196 GLN A C 1
ATOM 1637 O O . GLN A 1 196 ? 3.967 2.492 -11.325 1.00 96.88 196 GLN A O 1
ATOM 1642 N N . LEU A 1 197 ? 5.494 0.850 -11.414 1.00 97.50 197 LEU A N 1
ATOM 1643 C CA . LEU A 1 197 ? 6.559 1.681 -11.986 1.00 97.50 197 LEU A CA 1
ATOM 1644 C C . LEU A 1 197 ? 6.296 1.999 -13.465 1.00 97.50 197 LEU A C 1
ATOM 1646 O O . LEU A 1 197 ? 6.573 3.110 -13.908 1.00 97.50 197 LEU A O 1
ATOM 1650 N N . GLU A 1 198 ? 5.770 1.039 -14.222 1.00 95.75 198 GLU A N 1
ATOM 1651 C CA . GLU A 1 198 ? 5.345 1.222 -15.611 1.00 95.75 198 GLU A CA 1
ATOM 1652 C C . GLU A 1 198 ? 4.283 2.324 -15.710 1.00 95.75 198 GLU A C 1
ATOM 1654 O O . GLU A 1 198 ? 4.477 3.288 -16.454 1.00 95.75 198 GLU A O 1
ATOM 1659 N N . GLU A 1 199 ? 3.261 2.270 -14.855 1.00 93.38 199 GLU A N 1
ATOM 1660 C CA . GLU A 1 199 ? 2.231 3.306 -14.772 1.00 93.38 199 GLU A CA 1
ATOM 1661 C C . GLU A 1 199 ? 2.808 4.674 -14.355 1.00 93.38 199 GLU A C 1
ATOM 1663 O O . GLU A 1 199 ? 2.472 5.703 -14.942 1.00 93.38 199 GLU A O 1
ATOM 1668 N N . GLU A 1 200 ? 3.726 4.707 -13.379 1.00 94.19 200 GLU A N 1
ATOM 1669 C CA . GLU A 1 200 ? 4.375 5.941 -12.901 1.00 94.19 200 GLU A CA 1
ATOM 1670 C C . GLU A 1 200 ? 5.188 6.645 -14.004 1.00 94.19 200 GLU A C 1
ATOM 1672 O O . GLU A 1 200 ? 5.162 7.877 -14.122 1.00 94.19 200 GLU A O 1
ATOM 1677 N N . PHE A 1 201 ? 5.938 5.885 -14.809 1.00 95.38 201 PHE A N 1
ATOM 1678 C CA . PHE A 1 201 ? 6.869 6.456 -15.783 1.00 95.38 201 PHE A CA 1
ATOM 1679 C C . PHE A 1 201 ? 6.292 6.597 -17.191 1.00 95.38 201 PHE A C 1
ATOM 1681 O O . PHE A 1 201 ? 6.613 7.589 -17.848 1.00 95.38 201 PHE A O 1
ATOM 1688 N N . LEU A 1 202 ? 5.476 5.647 -17.654 1.00 95.25 202 LEU A N 1
ATOM 1689 C CA . LEU A 1 202 ? 5.192 5.457 -19.080 1.00 95.25 202 LEU A CA 1
ATOM 1690 C C . LEU A 1 202 ? 3.706 5.550 -19.463 1.00 95.25 202 LEU A C 1
ATOM 1692 O O . LEU A 1 202 ? 3.429 5.814 -20.632 1.00 95.25 202 LEU A O 1
ATOM 1696 N N . ALA A 1 203 ? 2.750 5.446 -18.530 1.00 90.44 203 ALA A N 1
ATOM 1697 C CA . ALA A 1 203 ? 1.316 5.519 -18.868 1.00 90.44 203 ALA A CA 1
ATOM 1698 C C . ALA A 1 203 ? 0.923 6.814 -19.605 1.00 90.44 203 ALA A C 1
ATOM 1700 O O . ALA A 1 203 ? 0.115 6.803 -20.533 1.00 90.44 203 ALA A O 1
ATOM 1701 N N . ASN A 1 204 ? 1.537 7.947 -19.245 1.00 91.56 204 ASN A N 1
ATOM 1702 C CA . ASN A 1 204 ? 1.316 9.218 -19.942 1.00 91.56 204 ASN A CA 1
ATOM 1703 C C . ASN A 1 204 ? 1.930 9.266 -21.346 1.00 91.56 204 ASN A C 1
ATOM 1705 O O . ASN A 1 204 ? 1.441 10.009 -22.197 1.00 91.56 204 ASN A O 1
ATOM 1709 N N . GLU A 1 205 ? 2.992 8.502 -21.587 1.00 92.56 205 GLU A N 1
ATOM 1710 C CA . GLU A 1 205 ? 3.649 8.441 -22.889 1.00 92.56 205 GLU A CA 1
ATOM 1711 C C . GLU A 1 205 ? 2.839 7.586 -23.871 1.00 92.56 205 GLU A C 1
ATOM 1713 O O . GLU A 1 205 ? 2.754 7.931 -25.049 1.00 92.56 205 GLU A O 1
ATOM 1718 N N . PHE A 1 206 ? 2.183 6.535 -23.364 1.00 92.38 206 PHE A N 1
ATOM 1719 C CA . PHE A 1 206 ? 1.403 5.562 -24.132 1.00 92.38 206 PHE A CA 1
ATOM 1720 C C . PHE A 1 206 ? -0.086 5.554 -23.758 1.00 92.38 206 PHE A C 1
ATOM 1722 O O . PHE A 1 206 ? -0.698 4.495 -23.664 1.00 92.38 206 PHE A O 1
ATOM 1729 N N . ARG A 1 207 ? -0.711 6.728 -23.595 1.00 85.31 207 ARG A N 1
ATOM 1730 C CA . ARG A 1 207 ? -2.133 6.858 -23.192 1.00 85.31 207 ARG A CA 1
ATOM 1731 C C . ARG A 1 207 ? -3.125 6.080 -24.064 1.00 85.31 207 ARG A C 1
ATOM 1733 O O . ARG A 1 207 ? -4.186 5.695 -23.587 1.00 85.31 207 ARG A O 1
ATOM 1740 N N . ASN A 1 208 ? -2.778 5.844 -25.328 1.00 83.12 208 ASN A N 1
ATOM 1741 C CA . ASN A 1 208 ? -3.606 5.086 -26.269 1.00 83.12 208 ASN A CA 1
ATOM 1742 C C . ASN A 1 208 ? -3.586 3.568 -25.995 1.00 83.12 208 ASN A C 1
ATOM 1744 O O . ASN A 1 208 ? -4.426 2.840 -26.517 1.00 83.12 208 ASN A O 1
ATOM 1748 N N . SER A 1 209 ? -2.646 3.082 -25.182 1.00 87.06 209 SER A N 1
ATOM 1749 C CA . SER A 1 209 ? -2.528 1.688 -24.746 1.00 87.06 209 SER A CA 1
ATOM 1750 C C . SER A 1 209 ? -3.375 1.441 -23.491 1.00 87.06 209 SER A C 1
ATOM 1752 O O . SER A 1 209 ? -2.855 1.146 -22.410 1.00 87.06 209 SER A O 1
ATOM 1754 N N . ALA A 1 210 ? -4.688 1.623 -23.638 1.00 88.19 210 ALA A N 1
ATOM 1755 C CA . ALA A 1 210 ? -5.647 1.511 -22.547 1.00 88.19 210 ALA A CA 1
ATOM 1756 C C . ALA A 1 210 ? -5.693 0.097 -21.944 1.00 88.19 210 ALA A C 1
ATOM 1758 O O . ALA A 1 210 ? -5.425 -0.901 -22.615 1.00 88.19 210 ALA A O 1
ATOM 1759 N N . TRP A 1 211 ? -6.078 0.033 -20.670 1.00 95.00 211 TRP A N 1
ATOM 1760 C CA . TRP A 1 211 ? -6.377 -1.215 -19.976 1.00 95.00 211 TRP A CA 1
ATOM 1761 C C . TRP A 1 211 ? -7.528 -1.962 -20.661 1.00 95.00 211 TRP A C 1
ATOM 1763 O O . TRP A 1 211 ? -8.519 -1.353 -21.069 1.00 95.00 211 TRP A O 1
ATOM 1773 N N . THR A 1 212 ? -7.421 -3.286 -20.762 1.00 95.50 212 THR A N 1
ATOM 1774 C CA . THR A 1 212 ? -8.518 -4.151 -21.218 1.00 95.50 212 THR A CA 1
ATOM 1775 C C . THR A 1 212 ? -9.320 -4.686 -20.031 1.00 95.50 212 THR A C 1
ATOM 1777 O O . THR A 1 212 ? -8.848 -4.684 -18.891 1.00 95.50 212 THR A O 1
ATOM 1780 N N . ARG A 1 213 ? -10.537 -5.185 -20.291 1.00 95.50 213 ARG A N 1
ATOM 1781 C CA . ARG A 1 213 ? -11.365 -5.834 -19.260 1.00 95.50 213 ARG A CA 1
ATOM 1782 C C . ARG A 1 213 ? -10.651 -7.040 -18.643 1.00 95.50 213 ARG A C 1
ATOM 1784 O O . ARG A 1 213 ? -10.580 -7.136 -17.429 1.00 95.50 213 ARG A O 1
ATOM 1791 N N . GLU A 1 214 ? -10.034 -7.890 -19.462 1.00 95.94 214 GLU A N 1
ATOM 1792 C CA . GLU A 1 214 ? -9.299 -9.066 -18.975 1.00 95.94 214 GLU A CA 1
ATOM 1793 C C . GLU A 1 214 ? -8.129 -8.683 -18.049 1.00 95.94 214 GLU A C 1
ATOM 1795 O O . GLU A 1 214 ? -7.908 -9.314 -17.015 1.00 95.94 214 GLU A O 1
ATOM 1800 N N . GLN A 1 215 ? -7.378 -7.630 -18.389 1.00 96.56 215 GLN A N 1
ATOM 1801 C CA . GLN A 1 215 ? -6.286 -7.139 -17.544 1.00 96.56 215 GLN A CA 1
ATOM 1802 C C . GLN A 1 215 ? -6.809 -6.582 -16.211 1.00 96.56 215 GLN A C 1
ATOM 1804 O O . GLN A 1 215 ? -6.223 -6.843 -15.157 1.00 96.56 215 GLN A O 1
ATOM 1809 N N . ALA A 1 216 ? -7.917 -5.835 -16.256 1.00 96.44 216 ALA A N 1
ATOM 1810 C CA . ALA A 1 216 ? -8.577 -5.298 -15.072 1.00 96.44 216 ALA A CA 1
ATOM 1811 C C . ALA A 1 216 ? -9.108 -6.422 -14.163 1.00 96.44 216 ALA A C 1
ATOM 1813 O O . ALA A 1 216 ? -8.896 -6.368 -12.952 1.00 96.44 216 ALA A O 1
ATOM 1814 N N . ASP A 1 217 ? -9.692 -7.477 -14.738 1.00 95.25 217 ASP A N 1
ATOM 1815 C CA . ASP A 1 217 ? -10.191 -8.647 -14.009 1.00 95.25 217 ASP A CA 1
ATOM 1816 C C . ASP A 1 217 ? -9.060 -9.396 -13.284 1.00 95.25 217 ASP A C 1
ATOM 1818 O O . ASP A 1 217 ? -9.214 -9.740 -12.114 1.00 95.25 217 ASP A O 1
ATOM 1822 N N . LYS A 1 218 ? -7.884 -9.572 -13.912 1.00 96.88 218 LYS A N 1
ATOM 1823 C CA . LYS A 1 218 ? -6.698 -10.178 -13.261 1.00 96.88 218 LYS A CA 1
ATOM 1824 C C . LYS A 1 218 ? -6.250 -9.387 -12.026 1.00 96.88 218 LYS A C 1
ATOM 1826 O O . LYS A 1 218 ? -5.907 -9.968 -10.993 1.00 96.88 218 LYS A O 1
ATOM 1831 N N . LEU A 1 219 ? -6.245 -8.054 -12.115 1.00 97.56 219 LEU A N 1
ATOM 1832 C CA . LEU A 1 219 ? -5.924 -7.182 -10.980 1.00 97.56 219 LEU A CA 1
ATOM 1833 C C . LEU A 1 219 ? -7.015 -7.240 -9.909 1.00 97.56 219 LEU A C 1
ATOM 1835 O O . LEU A 1 219 ? -6.703 -7.314 -8.723 1.00 97.56 219 LEU A O 1
ATOM 1839 N N . PHE A 1 220 ? -8.284 -7.243 -10.308 1.00 95.75 220 PHE A N 1
ATOM 1840 C CA . PHE A 1 220 ? -9.402 -7.344 -9.379 1.00 95.75 220 PHE A CA 1
ATOM 1841 C C . PHE A 1 220 ? -9.377 -8.679 -8.622 1.00 95.75 220 PHE A C 1
ATOM 1843 O O . PHE A 1 220 ? -9.451 -8.692 -7.396 1.00 95.75 220 PHE A O 1
ATOM 1850 N N . GLU A 1 221 ? -9.142 -9.798 -9.308 1.00 95.00 221 GLU A N 1
ATOM 1851 C CA . GLU A 1 221 ? -8.953 -11.111 -8.687 1.00 95.00 221 GLU A CA 1
ATOM 1852 C C . GLU A 1 221 ? -7.768 -11.114 -7.708 1.00 95.00 221 GLU A C 1
ATOM 1854 O O . GLU A 1 221 ? -7.889 -11.618 -6.589 1.00 95.00 221 GLU A O 1
ATOM 1859 N N . CYS A 1 222 ? -6.643 -10.488 -8.073 1.00 96.50 222 CYS A N 1
ATOM 1860 C CA . CYS A 1 222 ? -5.504 -10.317 -7.171 1.00 96.50 222 CYS A CA 1
ATOM 1861 C C . CYS A 1 222 ? -5.886 -9.514 -5.913 1.00 96.50 222 CYS A C 1
ATOM 1863 O O . CYS A 1 222 ? -5.546 -9.917 -4.798 1.00 96.50 222 CYS A O 1
ATOM 1865 N N . LEU A 1 223 ? -6.648 -8.423 -6.053 1.00 96.12 223 LEU A N 1
ATOM 1866 C CA . LEU A 1 223 ? -7.133 -7.635 -4.917 1.00 96.12 223 LEU A CA 1
ATOM 1867 C C . LEU A 1 223 ? -7.967 -8.493 -3.956 1.00 96.12 223 LEU A C 1
ATOM 1869 O O . LEU A 1 223 ? -7.793 -8.398 -2.738 1.00 96.12 223 LEU A O 1
ATOM 1873 N N . LEU A 1 224 ? -8.839 -9.348 -4.493 1.00 93.25 224 LEU A N 1
ATOM 1874 C CA . LEU A 1 224 ? -9.744 -10.185 -3.707 1.00 93.25 224 LEU A CA 1
ATOM 1875 C C . LEU A 1 224 ? -9.023 -11.368 -3.049 1.00 93.25 224 LEU A C 1
ATOM 1877 O O . LEU A 1 224 ? -9.167 -11.583 -1.846 1.00 93.25 224 LEU A O 1
ATOM 1881 N N . LEU A 1 225 ? -8.208 -12.107 -3.802 1.00 92.19 225 LEU A N 1
ATOM 1882 C CA . LEU A 1 225 ? -7.704 -13.420 -3.390 1.00 92.19 225 LEU A CA 1
ATOM 1883 C C . LEU A 1 225 ? -6.297 -13.407 -2.780 1.00 92.19 225 LEU A C 1
ATOM 1885 O O . LEU A 1 225 ? -5.886 -14.411 -2.198 1.00 92.19 225 LEU A O 1
ATOM 1889 N N . ASP A 1 226 ? -5.529 -12.316 -2.895 1.00 93.69 226 ASP A N 1
ATOM 1890 C CA . ASP A 1 226 ? -4.174 -12.304 -2.330 1.00 93.69 226 ASP A CA 1
ATOM 1891 C C . ASP A 1 226 ? -4.190 -12.354 -0.795 1.00 93.69 226 ASP A C 1
ATOM 1893 O O . ASP A 1 226 ? -5.079 -11.803 -0.152 1.00 93.69 226 ASP A O 1
ATOM 1897 N N . THR A 1 227 ? -3.206 -13.002 -0.181 1.00 90.75 227 THR A N 1
ATOM 1898 C CA . THR A 1 227 ? -3.119 -13.121 1.282 1.00 90.75 227 THR A CA 1
ATOM 1899 C C . THR A 1 227 ? -2.314 -11.995 1.926 1.00 90.75 227 THR A C 1
ATOM 1901 O O . THR A 1 227 ? -2.361 -11.835 3.145 1.00 90.75 227 THR A O 1
ATOM 1904 N N . TYR A 1 228 ? -1.560 -11.222 1.138 1.00 91.56 228 TYR A N 1
ATOM 1905 C CA . TYR A 1 228 ? -0.654 -10.192 1.630 1.00 91.56 228 TYR A CA 1
ATOM 1906 C C . TYR A 1 228 ? -1.244 -8.797 1.426 1.00 91.56 228 TYR A C 1
ATOM 1908 O O . TYR A 1 228 ? -1.488 -8.349 0.306 1.00 91.56 228 TYR A O 1
ATOM 1916 N N . GLU A 1 229 ? -1.408 -8.064 2.527 1.00 92.31 229 GLU A N 1
ATOM 1917 C CA . GLU A 1 229 ? -1.941 -6.695 2.527 1.00 92.31 229 GLU A CA 1
ATOM 1918 C C . GLU A 1 229 ? -1.131 -5.748 1.632 1.00 92.31 229 GLU A C 1
ATOM 1920 O O . GLU A 1 229 ? -1.702 -4.952 0.895 1.00 92.31 229 GLU A O 1
ATOM 1925 N N . THR A 1 230 ? 0.199 -5.886 1.608 1.00 93.81 230 THR A N 1
ATOM 1926 C CA . THR A 1 230 ? 1.075 -5.065 0.758 1.00 93.81 230 THR A CA 1
ATOM 1927 C C . THR A 1 230 ? 0.766 -5.219 -0.730 1.00 93.81 230 THR A C 1
ATOM 1929 O O . THR A 1 230 ? 0.820 -4.237 -1.468 1.00 93.81 230 THR A O 1
ATOM 1932 N N . ASN A 1 231 ? 0.415 -6.429 -1.176 1.00 94.94 231 ASN A N 1
ATOM 1933 C CA . ASN A 1 231 ? 0.041 -6.681 -2.566 1.00 94.94 231 ASN A CA 1
ATOM 1934 C C . ASN A 1 231 ? -1.340 -6.099 -2.869 1.00 94.94 231 ASN A C 1
ATOM 1936 O O . ASN A 1 231 ? -1.511 -5.460 -3.908 1.00 94.94 231 ASN A O 1
ATOM 1940 N N . LYS A 1 232 ? -2.305 -6.252 -1.952 1.00 95.50 232 LYS A N 1
ATOM 1941 C CA . LYS A 1 232 ? -3.632 -5.633 -2.084 1.00 95.50 232 LYS A CA 1
ATOM 1942 C C . LYS A 1 232 ? -3.540 -4.110 -2.170 1.00 95.50 232 LYS A C 1
ATOM 1944 O O . LYS A 1 232 ? -4.170 -3.520 -3.036 1.00 95.50 232 LYS A O 1
ATOM 1949 N N . GLU A 1 233 ? -2.696 -3.481 -1.355 1.00 95.38 233 GLU A N 1
ATOM 1950 C CA . GLU A 1 233 ? -2.479 -2.030 -1.370 1.00 95.38 233 GLU A CA 1
ATOM 1951 C C . GLU A 1 233 ? -1.919 -1.531 -2.709 1.00 95.38 233 GLU A C 1
ATOM 1953 O O . GLU A 1 233 ? -2.390 -0.525 -3.243 1.00 95.38 233 GLU A O 1
ATOM 1958 N N . VAL A 1 234 ? -0.916 -2.219 -3.270 1.00 96.56 234 VAL A N 1
ATOM 1959 C CA . VAL A 1 234 ? -0.363 -1.865 -4.589 1.00 96.56 234 VAL A CA 1
ATOM 1960 C C . VAL A 1 234 ? -1.401 -2.100 -5.685 1.00 96.56 234 VAL A C 1
ATOM 1962 O O . VAL A 1 234 ? -1.589 -1.235 -6.535 1.00 96.56 234 VAL A O 1
ATOM 1965 N N . THR A 1 235 ? -2.119 -3.222 -5.628 1.00 97.44 235 THR A N 1
ATOM 1966 C CA . THR A 1 235 ? -3.179 -3.563 -6.588 1.00 97.44 235 THR A CA 1
ATOM 1967 C C . THR A 1 235 ? -4.294 -2.520 -6.576 1.00 97.44 235 THR A C 1
ATOM 1969 O O . THR A 1 235 ? -4.670 -2.014 -7.627 1.00 97.44 235 THR A O 1
ATOM 1972 N N . TYR A 1 236 ? -4.768 -2.124 -5.392 1.00 96.81 236 TYR A N 1
ATOM 1973 C CA . TYR A 1 236 ? -5.771 -1.075 -5.225 1.00 96.81 236 TYR A CA 1
ATOM 1974 C C . TYR A 1 236 ? -5.325 0.246 -5.868 1.00 96.81 236 TYR A C 1
ATOM 1976 O O . TYR A 1 236 ? -6.094 0.851 -6.605 1.00 96.81 236 TYR A O 1
ATOM 1984 N N . LYS A 1 237 ? -4.067 0.664 -5.660 1.00 95.62 237 LYS A N 1
ATOM 1985 C CA . LYS A 1 237 ? -3.509 1.888 -6.270 1.00 95.62 237 LYS A CA 1
ATOM 1986 C C . LYS A 1 237 ? -3.444 1.840 -7.795 1.00 95.62 237 LYS A C 1
ATOM 1988 O O . LYS A 1 237 ? -3.561 2.880 -8.434 1.00 95.62 237 LYS A O 1
ATOM 1993 N N . ILE A 1 238 ? -3.220 0.662 -8.375 1.00 96.06 238 ILE A N 1
ATOM 1994 C CA . ILE A 1 238 ? -3.266 0.485 -9.831 1.00 96.06 238 ILE A CA 1
ATOM 1995 C C . ILE A 1 238 ? -4.723 0.599 -10.296 1.00 96.06 238 ILE A C 1
ATOM 1997 O O . ILE A 1 238 ? -5.027 1.403 -11.173 1.00 96.06 238 ILE A O 1
ATOM 2001 N N . LEU A 1 239 ? -5.637 -0.128 -9.646 1.00 96.25 239 LEU A N 1
ATOM 2002 C CA . LEU A 1 239 ? -7.063 -0.146 -9.979 1.00 96.25 239 LEU A CA 1
ATOM 2003 C C . LEU A 1 239 ? -7.730 1.236 -9.888 1.00 96.25 239 LEU A C 1
ATOM 2005 O O . LEU A 1 239 ? -8.597 1.527 -10.704 1.00 96.25 239 LEU A O 1
ATOM 2009 N N . THR A 1 240 ? -7.308 2.115 -8.969 1.00 93.94 240 THR A N 1
ATOM 2010 C CA . THR A 1 240 ? -7.847 3.488 -8.869 1.00 93.94 240 THR A CA 1
ATOM 2011 C C . THR A 1 240 ? -7.595 4.350 -10.108 1.00 93.94 240 THR A C 1
ATOM 2013 O O . THR A 1 240 ? -8.266 5.364 -10.276 1.00 93.94 240 THR A O 1
ATOM 2016 N N . ASN A 1 241 ? -6.648 3.962 -10.968 1.00 91.75 241 ASN A N 1
ATOM 2017 C CA . ASN A 1 241 ? -6.351 4.661 -12.221 1.00 91.75 241 ASN A CA 1
ATOM 2018 C C . ASN A 1 241 ? -7.030 4.013 -13.442 1.00 91.75 241 ASN A C 1
ATOM 2020 O O . ASN A 1 241 ? -6.942 4.549 -14.547 1.00 91.75 241 ASN A O 1
ATOM 2024 N N . ILE A 1 242 ? -7.698 2.868 -13.266 1.00 93.31 242 ILE A N 1
ATOM 2025 C CA . ILE A 1 242 ? -8.403 2.153 -14.334 1.00 93.31 242 ILE A CA 1
ATOM 2026 C C . ILE A 1 242 ? -9.840 2.674 -14.436 1.00 93.31 242 ILE A C 1
ATOM 2028 O O . ILE A 1 242 ? -10.466 3.025 -13.438 1.00 93.31 242 ILE A O 1
ATOM 2032 N N . ASN A 1 243 ? -10.379 2.718 -15.658 1.00 92.88 243 ASN A N 1
ATOM 2033 C CA . ASN A 1 243 ? -11.771 3.096 -15.888 1.00 92.88 243 ASN A CA 1
ATOM 2034 C C . ASN A 1 243 ? -12.725 2.152 -15.113 1.00 92.88 243 ASN A C 1
ATOM 2036 O O . ASN A 1 243 ? -12.692 0.943 -15.371 1.00 92.88 243 ASN A O 1
ATOM 2040 N N . PRO A 1 244 ? -13.605 2.673 -14.233 1.00 94.12 244 PRO A N 1
ATOM 2041 C CA . PRO A 1 244 ? -14.548 1.867 -13.451 1.00 94.12 244 PRO A CA 1
ATOM 2042 C C . PRO A 1 244 ? -15.425 0.914 -14.280 1.00 94.12 244 PRO A C 1
ATOM 2044 O O . PRO A 1 244 ? -15.755 -0.171 -13.804 1.00 94.12 244 PRO A O 1
ATOM 2047 N N . ASN A 1 245 ? -15.741 1.252 -15.535 1.00 94.44 245 ASN A N 1
ATOM 2048 C CA . ASN A 1 245 ? -16.559 0.405 -16.417 1.00 94.44 245 ASN A CA 1
ATOM 2049 C C . ASN A 1 245 ? -15.850 -0.907 -16.808 1.00 94.44 245 ASN A C 1
ATOM 2051 O O . ASN A 1 245 ? -16.487 -1.920 -17.104 1.00 94.44 245 ASN A O 1
ATOM 2055 N N . LEU A 1 246 ? -14.510 -0.920 -16.816 1.00 95.56 246 LEU A N 1
ATOM 2056 C CA . LEU A 1 246 ? -13.742 -2.149 -17.054 1.00 95.56 246 LEU A CA 1
ATOM 2057 C C . LEU A 1 246 ? -13.855 -3.114 -15.872 1.00 95.56 246 LEU A C 1
ATOM 2059 O O . LEU A 1 246 ? -13.835 -4.320 -16.082 1.00 95.56 246 LEU A O 1
ATOM 2063 N N . LEU A 1 247 ? -14.038 -2.571 -14.666 1.00 94.31 247 LEU A N 1
ATOM 2064 C CA . LEU A 1 247 ? -14.258 -3.305 -13.420 1.00 94.31 247 LEU A CA 1
ATOM 2065 C C . LEU A 1 247 ? -15.741 -3.624 -13.171 1.00 94.31 247 LEU A C 1
ATOM 2067 O O . LEU A 1 247 ? -16.078 -4.133 -12.105 1.00 94.31 247 LEU A O 1
ATOM 2071 N N . GLN A 1 248 ? -16.620 -3.314 -14.134 1.00 94.69 248 GLN A N 1
ATOM 2072 C CA . GLN A 1 248 ? -18.075 -3.489 -14.031 1.00 94.69 248 GLN A CA 1
ATOM 2073 C C . GLN A 1 248 ? -18.676 -2.732 -12.835 1.00 94.69 248 GLN A C 1
ATOM 2075 O O . GLN A 1 248 ? -19.672 -3.147 -12.248 1.00 94.69 248 GLN A O 1
ATOM 2080 N N . LEU A 1 249 ? -18.053 -1.614 -12.448 1.00 96.06 249 LEU A N 1
ATOM 2081 C CA . LEU A 1 249 ? -18.527 -0.779 -11.347 1.00 96.06 249 LEU A CA 1
ATOM 2082 C C . LEU A 1 249 ? -19.667 0.156 -11.772 1.00 96.06 249 LEU A C 1
ATOM 2084 O O . LEU A 1 249 ? -20.180 0.895 -10.941 1.00 96.06 249 LEU A O 1
ATOM 2088 N N . ASP A 1 250 ? -20.065 0.152 -13.038 1.00 96.06 250 ASP A N 1
ATOM 2089 C CA . ASP A 1 250 ? -21.275 0.789 -13.556 1.00 96.06 250 ASP A CA 1
ATOM 2090 C C . ASP A 1 250 ? -22.542 -0.070 -13.372 1.00 96.06 250 ASP A C 1
ATOM 2092 O O . ASP A 1 250 ? -23.648 0.459 -13.459 1.00 96.06 250 ASP A O 1
ATOM 2096 N N . ASP A 1 251 ? -22.397 -1.361 -13.054 1.00 97.00 251 ASP A N 1
ATOM 2097 C CA . ASP A 1 251 ? -23.510 -2.263 -12.746 1.00 97.00 251 ASP A CA 1
ATOM 2098 C C . ASP A 1 251 ? -23.884 -2.189 -11.254 1.00 97.00 251 ASP A C 1
ATOM 2100 O O . ASP A 1 251 ? -23.117 -2.570 -10.366 1.00 97.00 251 ASP A O 1
ATOM 2104 N N . GLU A 1 252 ? -25.102 -1.722 -10.970 1.00 97.25 252 GLU A N 1
ATOM 2105 C CA . GLU A 1 252 ? -25.634 -1.601 -9.610 1.00 97.25 252 GLU A CA 1
ATOM 2106 C C . GLU A 1 252 ? -25.686 -2.936 -8.859 1.00 97.25 252 GLU A C 1
ATOM 2108 O O . GLU A 1 252 ? -25.418 -2.967 -7.658 1.00 97.25 252 GLU A O 1
ATOM 2113 N N . THR A 1 253 ? -26.006 -4.034 -9.548 1.00 97.12 253 THR A N 1
ATOM 2114 C CA . THR A 1 253 ? -26.060 -5.380 -8.957 1.00 97.12 253 THR A CA 1
ATOM 2115 C C . THR A 1 253 ? -24.662 -5.815 -8.557 1.00 97.12 253 THR A C 1
ATOM 2117 O O . THR A 1 253 ? -24.449 -6.280 -7.439 1.00 97.12 253 THR A O 1
ATOM 2120 N N . LYS A 1 254 ? -23.679 -5.586 -9.435 1.00 96.31 254 LYS A N 1
ATOM 2121 C CA . LYS A 1 254 ? -22.291 -5.955 -9.161 1.00 96.31 254 LYS A CA 1
ATOM 2122 C C . LYS A 1 254 ? -21.712 -5.182 -7.981 1.00 96.31 254 LYS A C 1
ATOM 2124 O O . LYS A 1 254 ? -21.047 -5.755 -7.119 1.00 96.31 254 LYS A O 1
ATOM 2129 N N . VAL A 1 255 ? -21.966 -3.878 -7.930 1.00 97.81 255 VAL A N 1
ATOM 2130 C CA . VAL A 1 255 ? -21.514 -3.014 -6.832 1.00 97.81 255 VAL A CA 1
ATOM 2131 C C . VAL A 1 255 ? -22.200 -3.403 -5.525 1.00 97.81 255 VAL A C 1
ATOM 2133 O O . VAL A 1 255 ? -21.543 -3.451 -4.485 1.00 97.81 255 VAL A O 1
ATOM 2136 N N . GLN A 1 256 ? -23.490 -3.745 -5.577 1.00 97.56 256 GLN A N 1
ATOM 2137 C CA . GLN A 1 256 ? -24.215 -4.270 -4.426 1.00 97.56 256 GLN A CA 1
ATOM 2138 C C . GLN A 1 256 ? -23.580 -5.570 -3.915 1.00 97.56 256 GLN A C 1
ATOM 2140 O O . GLN A 1 256 ? -23.245 -5.629 -2.735 1.00 97.56 256 GLN A O 1
ATOM 2145 N N . GLU A 1 257 ? -23.315 -6.553 -4.782 1.00 97.44 257 GLU A N 1
ATOM 2146 C CA . GLU A 1 257 ? -22.626 -7.801 -4.414 1.00 97.44 257 GLU A CA 1
ATOM 2147 C C . GLU A 1 257 ? -21.263 -7.542 -3.755 1.00 97.44 257 GLU A C 1
ATOM 2149 O O . GLU A 1 257 ? -20.922 -8.173 -2.753 1.00 97.44 257 GLU A O 1
ATOM 2154 N N . ILE A 1 258 ? -20.470 -6.603 -4.291 1.00 97.75 258 ILE A N 1
ATOM 2155 C CA . ILE A 1 258 ? -19.168 -6.234 -3.713 1.00 97.75 258 ILE A CA 1
ATOM 2156 C C . ILE A 1 258 ? -19.345 -5.739 -2.273 1.00 97.75 258 ILE A C 1
ATOM 2158 O O . ILE A 1 258 ? -18.583 -6.146 -1.394 1.00 97.75 258 ILE A O 1
ATOM 2162 N N . ILE A 1 259 ? -20.346 -4.893 -2.016 1.00 98.12 259 ILE A N 1
ATOM 2163 C CA . ILE A 1 259 ? -20.634 -4.372 -0.674 1.00 98.12 259 ILE A CA 1
ATOM 2164 C C . ILE A 1 259 ? -21.130 -5.493 0.247 1.00 98.12 259 ILE A C 1
ATOM 2166 O O . ILE A 1 259 ? -20.611 -5.628 1.352 1.00 98.12 259 ILE A O 1
ATOM 2170 N N . GLU A 1 260 ? -22.058 -6.344 -0.196 1.00 97.69 260 GLU A N 1
ATOM 2171 C CA . GLU A 1 260 ? -22.576 -7.466 0.607 1.00 97.69 260 GLU A CA 1
ATOM 2172 C C . GLU A 1 260 ? -21.454 -8.425 1.024 1.00 97.69 260 GLU A C 1
ATOM 2174 O O . GLU A 1 260 ? -21.342 -8.812 2.193 1.00 97.69 260 GLU A O 1
ATOM 2179 N N . VAL A 1 261 ? -20.570 -8.769 0.083 1.00 97.94 261 VAL A N 1
ATOM 2180 C CA . VAL A 1 261 ? -19.406 -9.613 0.359 1.00 97.94 261 VAL A CA 1
ATOM 2181 C C . VAL A 1 261 ? -18.426 -8.897 1.287 1.00 97.94 261 VAL A C 1
ATOM 2183 O O . VAL A 1 261 ? -17.919 -9.527 2.216 1.00 97.94 261 VAL A O 1
ATOM 2186 N N . ALA A 1 262 ? -18.188 -7.594 1.107 1.00 98.19 262 ALA A N 1
ATOM 2187 C CA . ALA A 1 262 ? -17.340 -6.815 2.006 1.00 98.19 262 ALA A CA 1
ATOM 2188 C C . ALA A 1 262 ? -17.877 -6.831 3.445 1.00 98.19 262 ALA A C 1
ATOM 2190 O O . ALA A 1 262 ? -17.118 -7.101 4.373 1.00 98.19 262 ALA A O 1
ATOM 2191 N N . LEU A 1 263 ? -19.182 -6.620 3.642 1.00 97.94 263 LEU A N 1
ATOM 2192 C CA . LEU A 1 263 ? -19.804 -6.669 4.967 1.00 97.94 263 LEU A CA 1
ATOM 2193 C C . LEU A 1 263 ? -19.678 -8.071 5.584 1.00 97.94 263 LEU A C 1
ATOM 2195 O O . LEU A 1 263 ? -19.221 -8.215 6.718 1.00 97.94 263 LEU A O 1
ATOM 2199 N N . LYS A 1 264 ? -19.959 -9.128 4.810 1.00 97.56 264 LYS A N 1
ATOM 2200 C CA . LYS A 1 264 ? -19.806 -10.519 5.267 1.00 97.56 264 LYS A CA 1
ATOM 2201 C C . LYS A 1 264 ? -18.368 -10.848 5.683 1.00 97.56 264 LYS A C 1
ATOM 2203 O O . LYS A 1 264 ? -18.155 -11.447 6.737 1.00 97.56 264 LYS A O 1
ATOM 2208 N N . LEU A 1 265 ? -17.381 -10.462 4.873 1.00 97.75 265 LEU A N 1
ATOM 2209 C CA . LEU A 1 265 ? -15.959 -10.671 5.165 1.00 97.75 265 LEU A CA 1
ATOM 2210 C C . LEU A 1 265 ? -15.473 -9.791 6.328 1.00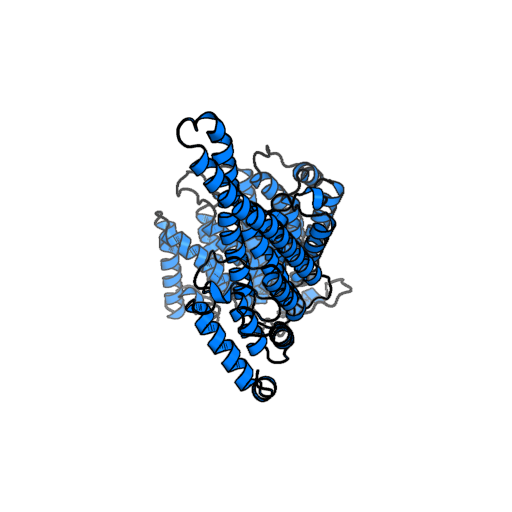 97.75 265 LEU A C 1
ATOM 2212 O O . LEU A 1 265 ? -14.614 -10.219 7.098 1.00 97.75 265 LEU A O 1
ATOM 2216 N N . GLY A 1 266 ? -16.052 -8.601 6.507 1.00 97.19 266 GLY A N 1
ATOM 2217 C CA . GLY A 1 266 ? -15.795 -7.718 7.645 1.00 97.19 266 GLY A CA 1
ATOM 2218 C C . GLY A 1 266 ? -16.146 -8.368 8.986 1.00 97.19 266 GLY A C 1
ATOM 2219 O O . GLY A 1 266 ? -15.424 -8.167 9.960 1.00 97.19 266 GLY A O 1
ATOM 2220 N N . ASN A 1 267 ? -17.176 -9.221 9.016 1.00 96.69 267 ASN A N 1
ATOM 2221 C CA . ASN A 1 267 ? -17.555 -10.013 10.189 1.00 96.69 267 ASN A CA 1
ATOM 2222 C C . ASN A 1 267 ? -16.811 -11.359 10.317 1.00 96.69 267 ASN A C 1
ATOM 2224 O O . ASN A 1 267 ? -16.990 -12.065 11.309 1.00 96.69 267 ASN A O 1
ATOM 2228 N N . SER A 1 268 ? -15.994 -11.749 9.335 1.00 94.88 268 SER A N 1
ATOM 2229 C CA . SER A 1 268 ? -15.290 -13.034 9.359 1.00 94.88 268 SER A CA 1
ATOM 2230 C C . SER A 1 268 ? -14.205 -13.062 10.429 1.00 94.88 268 SER A C 1
ATOM 2232 O O . SER A 1 268 ? -13.354 -12.175 10.497 1.00 94.88 268 SER A O 1
ATOM 2234 N N . ILE A 1 269 ? -14.168 -14.143 11.211 1.00 90.56 269 ILE A N 1
ATOM 2235 C CA . ILE A 1 269 ? -13.149 -14.378 12.244 1.00 90.56 269 ILE A CA 1
ATOM 2236 C C . ILE A 1 269 ? -11.722 -14.481 11.676 1.00 90.56 269 ILE A C 1
ATOM 2238 O O . ILE A 1 269 ? -10.752 -14.342 12.426 1.00 90.56 269 ILE A O 1
ATOM 2242 N N . ARG A 1 270 ? -11.568 -14.711 10.361 1.00 91.38 270 ARG A N 1
ATOM 2243 C CA . ARG A 1 270 ? -10.261 -14.796 9.695 1.00 91.38 270 ARG A CA 1
ATOM 2244 C C . ARG A 1 270 ? -9.718 -13.388 9.415 1.00 91.38 270 ARG A C 1
ATOM 2246 O O . ARG A 1 270 ? -10.303 -12.667 8.611 1.00 91.38 270 ARG A O 1
ATOM 2253 N N . PRO A 1 271 ? -8.537 -13.012 9.938 1.00 91.88 271 PRO A N 1
ATOM 2254 C CA . PRO A 1 271 ? -8.035 -11.647 9.771 1.00 91.88 271 PRO A CA 1
ATOM 2255 C C . PRO A 1 271 ? -7.816 -11.193 8.321 1.00 91.88 271 PRO A C 1
ATOM 2257 O O . PRO A 1 271 ? -7.977 -10.015 8.014 1.00 91.88 271 PRO A O 1
ATOM 2260 N N . ILE A 1 272 ? -7.446 -12.114 7.426 1.00 92.56 272 ILE A N 1
ATOM 2261 C CA . ILE A 1 272 ? -7.234 -11.822 5.998 1.00 92.56 272 ILE A CA 1
ATOM 2262 C C . ILE A 1 272 ? -8.527 -11.411 5.278 1.00 92.56 272 ILE A C 1
ATOM 2264 O O . ILE A 1 272 ? -8.484 -10.625 4.328 1.00 92.56 272 ILE A O 1
ATOM 2268 N N . ASP A 1 273 ? -9.675 -11.896 5.753 1.00 96.06 273 ASP A N 1
ATOM 2269 C CA . ASP A 1 273 ? -10.979 -11.555 5.194 1.00 96.06 273 ASP A CA 1
ATOM 2270 C C . ASP A 1 273 ? -11.328 -10.110 5.539 1.00 96.06 273 ASP A C 1
ATOM 2272 O O . ASP A 1 273 ? -11.755 -9.369 4.663 1.00 96.06 273 ASP A O 1
ATOM 2276 N N . SER A 1 274 ? -11.046 -9.667 6.770 1.00 95.75 274 SER A N 1
ATOM 2277 C CA . SER A 1 274 ? -11.248 -8.271 7.177 1.00 95.75 274 SER A CA 1
ATOM 2278 C C . SER A 1 274 ? -10.401 -7.287 6.361 1.00 95.75 274 SER A C 1
ATOM 2280 O O . SER A 1 274 ? -10.860 -6.197 6.024 1.00 95.75 274 SER A O 1
ATOM 2282 N N . ILE A 1 275 ? -9.170 -7.671 6.002 1.00 96.06 275 ILE A N 1
ATOM 2283 C CA . ILE A 1 275 ? -8.327 -6.864 5.107 1.00 96.06 275 ILE A CA 1
ATOM 2284 C C . ILE A 1 275 ? -8.982 -6.789 3.724 1.00 96.06 275 ILE A C 1
ATOM 2286 O O . ILE A 1 275 ? -9.159 -5.699 3.186 1.00 96.06 275 ILE A O 1
ATOM 2290 N N . THR A 1 276 ? -9.398 -7.926 3.165 1.00 97.25 276 THR A N 1
ATOM 2291 C CA . THR A 1 276 ? -10.072 -7.976 1.857 1.00 97.25 276 THR A CA 1
ATOM 2292 C C . THR A 1 276 ? -11.360 -7.149 1.850 1.00 97.25 276 THR A C 1
ATOM 2294 O O . THR A 1 276 ? -11.545 -6.335 0.949 1.00 97.25 276 THR A O 1
ATOM 2297 N N . ALA A 1 277 ? -12.186 -7.265 2.893 1.00 98.06 277 ALA A N 1
ATOM 2298 C CA . ALA A 1 277 ? -13.399 -6.476 3.096 1.00 98.06 277 ALA A CA 1
ATOM 2299 C C . ALA A 1 277 ? -13.135 -4.973 2.989 1.00 98.06 277 ALA A C 1
ATOM 2301 O O . ALA A 1 277 ? -13.844 -4.266 2.277 1.00 98.06 277 ALA A O 1
ATOM 2302 N N . SER A 1 278 ? -12.072 -4.489 3.635 1.00 97.38 278 SER A N 1
ATOM 2303 C CA . SER A 1 278 ? -11.731 -3.067 3.602 1.00 97.38 278 SER A CA 1
ATOM 2304 C C . SER A 1 278 ? -11.370 -2.570 2.196 1.00 97.38 278 SER A C 1
ATOM 2306 O O . SER A 1 278 ? -11.768 -1.472 1.810 1.00 97.38 278 SER A O 1
ATOM 2308 N N . TYR A 1 279 ? -10.678 -3.384 1.392 1.00 97.88 279 TYR A N 1
ATOM 2309 C CA . TYR A 1 279 ? -10.360 -3.046 0.003 1.00 97.88 279 TYR A CA 1
ATOM 2310 C C . TYR A 1 279 ? -11.577 -3.154 -0.918 1.00 97.88 279 TYR A C 1
ATOM 2312 O O . TYR A 1 279 ? -11.717 -2.327 -1.815 1.00 97.88 279 TYR A O 1
ATOM 2320 N N . MET A 1 280 ? -12.477 -4.112 -0.678 1.00 97.94 280 MET A N 1
ATOM 2321 C CA . MET A 1 280 ? -13.752 -4.219 -1.397 1.00 97.94 280 MET A CA 1
ATOM 2322 C C . MET A 1 280 ? -14.668 -3.023 -1.110 1.00 97.94 280 MET A C 1
ATOM 2324 O O . MET A 1 280 ? -15.241 -2.440 -2.027 1.00 97.94 280 MET A O 1
ATOM 2328 N N . ALA A 1 281 ? -14.746 -2.586 0.147 1.00 97.81 281 ALA A N 1
ATOM 2329 C CA . ALA A 1 281 ? -15.466 -1.371 0.503 1.00 97.81 281 ALA A CA 1
ATOM 2330 C C . ALA A 1 281 ? -14.861 -0.151 -0.212 1.00 97.81 281 ALA A C 1
ATOM 2332 O O . ALA A 1 281 ? -15.581 0.596 -0.868 1.00 97.81 281 ALA A O 1
ATOM 2333 N N . ARG A 1 282 ? -13.532 0.015 -0.184 1.00 97.50 282 ARG A N 1
ATOM 2334 C CA . ARG A 1 282 ? -12.859 1.136 -0.862 1.00 97.50 282 ARG A CA 1
ATOM 2335 C C . ARG A 1 282 ? -13.016 1.119 -2.383 1.00 97.50 282 ARG A C 1
ATOM 2337 O O . ARG A 1 282 ? -13.228 2.176 -2.964 1.00 97.50 282 ARG A O 1
ATOM 2344 N N . ILE A 1 283 ? -12.921 -0.043 -3.036 1.00 96.75 283 ILE A N 1
ATOM 2345 C CA . ILE A 1 283 ? -13.050 -0.122 -4.499 1.00 96.75 283 ILE A CA 1
ATOM 2346 C C . ILE A 1 283 ? -14.480 0.192 -4.956 1.00 96.75 283 ILE A C 1
ATOM 2348 O O . ILE A 1 283 ? -14.654 0.832 -5.988 1.00 96.75 283 ILE A O 1
ATOM 2352 N N . SER A 1 284 ? -15.496 -0.162 -4.156 1.00 97.12 284 SER A N 1
ATOM 2353 C CA . SER A 1 284 ? -16.892 0.190 -4.447 1.00 97.12 284 SER A CA 1
ATOM 2354 C C . SER A 1 284 ? -17.126 1.706 -4.509 1.00 97.12 284 SER A C 1
ATOM 2356 O O . SER A 1 284 ? -17.954 2.155 -5.294 1.00 97.12 284 SER A O 1
ATOM 2358 N N . LEU A 1 285 ? -16.341 2.515 -3.783 1.00 96.56 285 LEU A N 1
ATOM 2359 C CA . LEU A 1 285 ? -16.434 3.983 -3.826 1.00 96.56 285 LEU A CA 1
ATOM 2360 C C . LEU A 1 285 ? -16.004 4.589 -5.171 1.00 96.56 285 LEU A C 1
ATOM 2362 O O . LEU A 1 285 ? -16.306 5.750 -5.431 1.00 96.56 285 LEU A O 1
ATOM 2366 N N . LEU A 1 286 ? -15.315 3.825 -6.026 1.00 95.50 286 LEU A N 1
ATOM 2367 C CA . LEU A 1 286 ? -14.975 4.251 -7.388 1.00 95.50 286 LEU A CA 1
ATOM 2368 C C . LEU A 1 286 ? -16.161 4.132 -8.357 1.00 95.50 286 LEU A C 1
ATOM 2370 O O . LEU A 1 286 ? -16.086 4.628 -9.481 1.00 95.50 286 LEU A O 1
ATOM 2374 N N . SER A 1 287 ? -17.237 3.455 -7.950 1.00 96.44 287 SER A N 1
ATOM 2375 C CA . SER A 1 287 ? -18.412 3.238 -8.787 1.00 96.44 287 SER A CA 1
ATOM 2376 C C . SER A 1 287 ? -19.191 4.539 -9.024 1.00 96.44 287 SER A C 1
ATOM 2378 O O . SER A 1 287 ? -19.522 5.235 -8.062 1.00 96.44 287 SER A O 1
ATOM 2380 N N . PRO A 1 288 ? -19.592 4.846 -10.272 1.00 95.50 288 PRO A N 1
ATOM 2381 C CA . PRO A 1 288 ? -20.499 5.959 -10.549 1.00 95.50 288 PRO A CA 1
ATOM 2382 C C . PRO A 1 288 ? -21.918 5.744 -9.990 1.00 95.50 288 PRO A C 1
ATOM 2384 O O . PRO A 1 288 ? -22.632 6.720 -9.762 1.00 95.50 288 PRO A O 1
ATOM 2387 N N . VAL A 1 289 ? -22.330 4.494 -9.740 1.00 96.19 289 VAL A N 1
ATOM 2388 C CA . VAL A 1 289 ? -23.671 4.139 -9.239 1.00 96.19 289 VAL A CA 1
ATOM 2389 C C . VAL A 1 289 ? -23.715 3.904 -7.724 1.00 96.19 289 VAL A C 1
ATOM 2391 O O . VAL A 1 289 ? -24.776 3.609 -7.173 1.00 96.19 289 VAL A O 1
ATOM 2394 N N . ILE A 1 290 ? -22.589 4.096 -7.021 1.00 95.62 290 ILE A N 1
ATOM 2395 C CA . ILE A 1 290 ? -22.451 3.828 -5.580 1.00 95.62 290 ILE A CA 1
ATOM 2396 C C . ILE A 1 290 ? -23.552 4.483 -4.744 1.00 95.62 290 ILE A C 1
ATOM 2398 O O . ILE A 1 290 ? -24.128 3.847 -3.869 1.00 95.62 290 ILE A O 1
ATOM 2402 N N . LYS A 1 291 ? -23.909 5.737 -5.041 1.00 93.56 291 LYS A N 1
ATOM 2403 C CA . LYS A 1 291 ? -24.940 6.472 -4.298 1.00 93.56 291 LYS A CA 1
ATOM 2404 C C . LYS A 1 291 ? -26.298 5.768 -4.367 1.00 93.56 291 LYS A C 1
ATOM 2406 O O . LYS A 1 291 ? -26.964 5.640 -3.343 1.00 93.56 291 LYS A O 1
ATOM 2411 N N . THR A 1 292 ? -26.697 5.318 -5.555 1.00 93.44 292 THR A N 1
ATOM 2412 C CA . THR A 1 292 ? -27.964 4.604 -5.756 1.00 93.44 292 THR A CA 1
ATOM 2413 C C . THR A 1 292 ? -27.966 3.287 -4.992 1.00 93.44 292 THR A C 1
ATOM 2415 O O . THR A 1 292 ? -28.959 2.950 -4.354 1.00 93.44 292 THR A O 1
ATOM 2418 N N . VAL A 1 293 ? -26.839 2.571 -5.012 1.00 95.50 293 VAL A N 1
ATOM 2419 C CA . VAL A 1 293 ? -26.689 1.293 -4.311 1.00 95.50 293 VAL A CA 1
ATOM 2420 C C . VAL A 1 293 ? -26.762 1.478 -2.794 1.00 95.50 293 VAL A C 1
ATOM 2422 O O . VAL A 1 293 ? -27.517 0.762 -2.145 1.00 95.50 293 VAL A O 1
ATOM 2425 N N . LEU A 1 294 ? -26.048 2.454 -2.220 1.00 94.56 294 LEU A N 1
ATOM 2426 C CA . LEU A 1 294 ? -26.059 2.694 -0.769 1.00 94.56 294 LEU A CA 1
ATOM 2427 C C . LEU A 1 294 ? -27.455 3.072 -0.252 1.00 94.56 294 LEU A C 1
ATOM 2429 O O . LEU A 1 294 ? -27.875 2.557 0.780 1.00 94.56 294 LEU A O 1
ATOM 2433 N N . ASN A 1 295 ? -28.217 3.869 -1.008 1.00 91.50 295 ASN A N 1
ATOM 2434 C CA . ASN A 1 295 ? -29.590 4.241 -0.643 1.00 91.50 295 ASN A CA 1
ATOM 2435 C C . ASN A 1 295 ? -30.544 3.039 -0.496 1.00 91.50 295 ASN A C 1
ATOM 2437 O O . ASN A 1 295 ? -31.565 3.160 0.172 1.00 91.50 295 ASN A O 1
ATOM 2441 N N . ARG A 1 296 ? -30.233 1.874 -1.085 1.00 90.44 296 ARG A N 1
ATOM 2442 C CA . ARG A 1 296 ? -31.027 0.644 -0.892 1.00 90.44 296 ARG A CA 1
ATOM 2443 C C . ARG A 1 296 ? -30.835 0.016 0.484 1.00 90.44 296 ARG A C 1
ATOM 2445 O O . ARG A 1 296 ? -31.715 -0.704 0.942 1.00 90.44 296 ARG A O 1
ATOM 2452 N N . TYR A 1 297 ? -29.684 0.247 1.114 1.00 89.12 297 TYR A N 1
ATOM 2453 C CA . TYR A 1 297 ? -29.387 -0.261 2.452 1.00 89.12 297 TYR A CA 1
ATOM 2454 C C . TYR A 1 297 ? -29.989 0.634 3.522 1.00 89.12 297 TYR A C 1
ATOM 2456 O O . TYR A 1 297 ? -30.567 0.146 4.491 1.00 89.12 297 TYR A O 1
ATOM 2464 N N . MET A 1 298 ? -29.816 1.944 3.358 1.00 84.31 298 MET A N 1
ATOM 2465 C CA . MET A 1 298 ? -30.263 2.933 4.321 1.00 84.31 298 MET A CA 1
ATOM 2466 C C . MET A 1 298 ? -30.514 4.254 3.602 1.00 84.31 298 MET A C 1
ATOM 2468 O O . MET A 1 298 ? -29.651 4.763 2.894 1.00 84.31 298 MET A O 1
ATOM 2472 N N . GLU A 1 299 ? -31.689 4.842 3.795 1.00 79.88 299 GLU A N 1
ATOM 2473 C CA . GLU A 1 299 ? -31.891 6.239 3.426 1.00 79.88 299 GLU A CA 1
ATOM 2474 C C . GLU A 1 299 ? -31.395 7.108 4.579 1.00 79.88 299 GLU A C 1
ATOM 2476 O O . GLU A 1 299 ? -31.886 7.014 5.704 1.00 79.88 299 GLU A O 1
ATOM 2481 N N . ILE A 1 300 ? -30.378 7.927 4.312 1.00 77.06 300 ILE A N 1
ATOM 2482 C CA . ILE A 1 300 ? -29.839 8.862 5.297 1.00 77.06 300 ILE A CA 1
ATOM 2483 C C . ILE A 1 300 ? -30.364 10.256 4.980 1.00 77.06 300 ILE A C 1
ATOM 2485 O O . ILE A 1 300 ? -30.108 10.799 3.902 1.00 77.06 300 ILE A O 1
ATOM 2489 N N . ASP A 1 301 ? -31.058 10.850 5.951 1.00 65.50 301 ASP A N 1
ATOM 2490 C CA . ASP A 1 301 ? -31.521 12.233 5.897 1.00 65.50 301 ASP A CA 1
ATOM 2491 C C . ASP A 1 301 ? -30.323 13.192 5.843 1.00 65.50 301 ASP A C 1
ATOM 2493 O O . ASP A 1 301 ? -29.700 13.548 6.844 1.00 65.50 301 ASP A O 1
ATOM 2497 N N . GLY A 1 302 ? -29.971 13.610 4.631 1.00 63.47 302 GLY A N 1
ATOM 2498 C CA . GLY A 1 302 ? -28.865 14.521 4.396 1.00 63.47 302 GLY A CA 1
ATOM 2499 C C . GLY A 1 302 ? -28.581 14.677 2.911 1.00 63.47 302 GLY A C 1
ATOM 2500 O O . GLY A 1 302 ? -28.462 13.706 2.169 1.00 63.47 302 GLY A O 1
ATOM 2501 N N . ALA A 1 303 ? -28.443 15.919 2.448 1.00 65.75 303 ALA A N 1
ATOM 2502 C CA . ALA A 1 303 ? -27.992 16.150 1.084 1.00 65.75 303 ALA A CA 1
ATOM 2503 C C . ALA A 1 303 ? -26.546 15.644 0.944 1.00 65.75 303 ALA A C 1
ATOM 2505 O O . ALA A 1 303 ? -25.632 16.244 1.508 1.00 65.75 303 ALA A O 1
ATOM 2506 N N . ILE A 1 304 ? -26.351 14.562 0.183 1.00 78.12 304 ILE A N 1
ATOM 2507 C CA . ILE A 1 304 ? -25.030 14.096 -0.260 1.00 78.12 304 ILE A CA 1
ATOM 2508 C C . ILE A 1 304 ? -24.447 15.185 -1.161 1.00 78.12 304 ILE A C 1
ATOM 2510 O O . ILE A 1 304 ? -24.908 15.368 -2.291 1.00 78.12 304 ILE A O 1
ATOM 2514 N N . LYS A 1 305 ? -23.469 15.933 -0.644 1.00 81.31 305 LYS A N 1
ATOM 2515 C CA . LYS A 1 305 ? -22.863 17.089 -1.322 1.00 81.31 305 LYS A CA 1
ATOM 2516 C C . LYS A 1 305 ? -21.481 16.772 -1.879 1.00 81.31 305 LYS A C 1
ATOM 2518 O O . LYS A 1 305 ? -20.994 17.501 -2.739 1.00 81.31 305 LYS A O 1
ATOM 2523 N N . SER A 1 306 ? -20.838 15.719 -1.383 1.00 89.00 306 SER A N 1
ATOM 2524 C CA . SER A 1 306 ? -19.446 15.401 -1.690 1.00 89.00 306 SER A CA 1
ATOM 2525 C C . SER A 1 306 ? -19.169 13.895 -1.717 1.00 89.00 306 SER A C 1
ATOM 2527 O O . SER A 1 306 ? -19.962 13.093 -1.227 1.00 89.00 306 SER A O 1
ATOM 2529 N N . ALA A 1 307 ? -18.014 13.511 -2.273 1.00 91.75 307 ALA A N 1
ATOM 2530 C CA . ALA A 1 307 ? -17.517 12.133 -2.222 1.00 91.75 307 ALA A CA 1
ATOM 2531 C C . ALA A 1 307 ? -17.236 11.661 -0.780 1.00 91.75 307 ALA A C 1
ATOM 2533 O O . ALA A 1 307 ? -17.434 10.488 -0.458 1.00 91.75 307 ALA A O 1
ATOM 2534 N N . ASP A 1 308 ? -16.844 12.585 0.104 1.00 94.62 308 ASP A N 1
ATOM 2535 C CA . ASP A 1 308 ? -16.679 12.305 1.530 1.00 94.62 308 ASP A CA 1
ATOM 2536 C C . ASP A 1 308 ? -18.027 11.868 2.139 1.00 94.62 308 ASP A C 1
ATOM 2538 O O . ASP A 1 308 ? -18.070 10.876 2.859 1.00 94.62 308 ASP A O 1
ATOM 2542 N N . ASP A 1 309 ? -19.145 12.526 1.801 1.00 92.69 309 ASP A N 1
ATOM 2543 C CA . ASP A 1 309 ? -20.477 12.158 2.320 1.00 92.69 309 ASP A CA 1
ATOM 2544 C C . ASP A 1 309 ? -20.939 10.770 1.841 1.00 92.69 309 ASP A C 1
ATOM 2546 O O . ASP A 1 309 ? -21.583 10.037 2.590 1.00 92.69 309 ASP A O 1
ATOM 2550 N N . ILE A 1 310 ? -20.582 10.377 0.611 1.00 94.88 310 ILE A N 1
ATOM 2551 C CA . ILE A 1 310 ? -20.818 9.010 0.104 1.00 94.88 310 ILE A CA 1
ATOM 2552 C C . ILE A 1 310 ? -20.024 8.001 0.939 1.00 94.88 310 ILE A C 1
ATOM 2554 O O . ILE A 1 310 ? -20.549 6.963 1.339 1.00 94.88 310 ILE A O 1
ATOM 2558 N N . THR A 1 311 ? -18.766 8.325 1.240 1.00 97.06 311 THR A N 1
ATOM 2559 C CA . THR A 1 311 ? -17.920 7.479 2.088 1.00 97.06 311 THR A CA 1
ATOM 2560 C C . THR A 1 311 ? -18.485 7.377 3.506 1.00 97.06 311 THR A C 1
ATOM 2562 O O . THR A 1 311 ? -18.503 6.287 4.075 1.00 97.06 311 THR A O 1
ATOM 2565 N N . LEU A 1 312 ? -19.007 8.477 4.063 1.00 96.56 312 LEU A N 1
ATOM 2566 C CA . LEU A 1 312 ? -19.680 8.481 5.363 1.00 96.56 312 LEU A CA 1
ATOM 2567 C C . LEU A 1 312 ? -20.910 7.573 5.374 1.00 96.56 312 LEU A C 1
ATOM 2569 O O . LEU A 1 312 ? -21.099 6.832 6.332 1.00 96.56 312 LEU A O 1
ATOM 2573 N N . HIS A 1 313 ? -21.719 7.587 4.313 1.00 95.88 313 HIS A N 1
ATOM 2574 C CA . HIS A 1 313 ? -22.874 6.698 4.199 1.00 95.88 313 HIS A CA 1
ATOM 2575 C C . HIS A 1 313 ? -22.439 5.223 4.285 1.00 95.88 313 HIS A C 1
ATOM 2577 O O . HIS A 1 313 ? -22.965 4.466 5.101 1.00 95.88 313 HIS A O 1
ATOM 2583 N N . LEU A 1 314 ? -21.404 4.822 3.541 1.00 97.38 314 LEU A N 1
ATOM 2584 C CA . LEU A 1 314 ? -20.865 3.463 3.649 1.00 97.38 314 LEU A CA 1
ATOM 2585 C C . LEU A 1 314 ? -20.317 3.159 5.058 1.00 97.38 314 LEU A C 1
ATOM 2587 O O . LEU A 1 314 ? -20.531 2.062 5.571 1.00 97.38 314 LEU A O 1
ATOM 2591 N N . ILE A 1 315 ? -19.661 4.122 5.716 1.00 98.12 315 ILE A N 1
ATOM 2592 C CA . ILE A 1 315 ? -19.212 3.985 7.113 1.00 98.12 315 ILE A CA 1
ATOM 2593 C C . ILE A 1 315 ? -20.398 3.738 8.054 1.00 98.12 315 ILE A C 1
ATOM 2595 O O . ILE A 1 315 ? -20.307 2.855 8.902 1.00 98.12 315 ILE A O 1
ATOM 2599 N N . ILE A 1 316 ? -21.507 4.463 7.898 1.00 97.38 316 ILE A N 1
ATOM 2600 C CA . ILE A 1 316 ? -22.716 4.292 8.718 1.00 97.38 316 ILE A CA 1
ATOM 2601 C C . ILE A 1 316 ? -23.299 2.888 8.526 1.00 97.38 316 ILE A C 1
ATOM 2603 O O . ILE A 1 316 ? -23.569 2.207 9.512 1.00 97.38 316 ILE A O 1
ATOM 2607 N N . ILE A 1 317 ? -23.379 2.390 7.287 1.00 97.25 317 ILE A N 1
ATOM 2608 C CA . ILE A 1 317 ? -23.808 1.007 7.011 1.00 97.25 317 ILE A CA 1
ATOM 2609 C C . ILE A 1 317 ? -22.896 -0.005 7.727 1.00 97.25 317 ILE A C 1
ATOM 2611 O O . ILE A 1 317 ? -23.384 -0.960 8.329 1.00 97.25 317 ILE A O 1
ATOM 2615 N N . VAL A 1 318 ? -21.575 0.208 7.716 1.00 98.12 318 VAL A N 1
ATOM 2616 C CA . VAL A 1 318 ? -20.618 -0.649 8.439 1.00 98.12 318 VAL A CA 1
ATOM 2617 C C . VAL A 1 318 ? -20.813 -0.566 9.961 1.00 98.12 318 VAL A C 1
ATOM 2619 O O . VAL A 1 318 ? -20.728 -1.588 10.643 1.00 98.12 318 VAL A O 1
ATOM 2622 N N . ILE A 1 319 ? -21.103 0.620 10.506 1.00 97.75 319 ILE A N 1
ATOM 2623 C CA . ILE A 1 319 ? -21.402 0.815 11.933 1.00 97.75 319 ILE A CA 1
ATOM 2624 C C . ILE A 1 319 ? -22.660 0.038 12.334 1.00 97.75 319 ILE A C 1
ATOM 2626 O O . ILE A 1 319 ? -22.630 -0.665 13.347 1.00 97.75 319 ILE A O 1
ATOM 2630 N N . GLU A 1 320 ? -23.726 0.084 11.529 1.00 96.00 320 GLU A N 1
ATOM 2631 C CA . GLU A 1 320 ? -24.949 -0.690 11.783 1.00 96.00 320 GLU A CA 1
ATOM 2632 C C . GLU A 1 320 ? -24.656 -2.192 11.901 1.00 96.00 320 GLU A C 1
ATOM 2634 O O . GLU A 1 320 ? -25.148 -2.855 12.819 1.00 96.00 320 GLU A O 1
ATOM 2639 N N . GLN A 1 321 ? -23.775 -2.722 11.044 1.00 96.25 321 GLN A N 1
ATOM 2640 C CA . GLN A 1 321 ? -23.348 -4.122 11.124 1.00 96.25 321 GLN A CA 1
ATOM 2641 C C . GLN A 1 321 ? -22.500 -4.432 12.369 1.00 96.25 321 GLN A C 1
ATOM 2643 O O . GLN A 1 321 ? -22.522 -5.562 12.859 1.00 96.25 321 GLN A O 1
ATOM 2648 N N . LEU A 1 322 ? -21.764 -3.454 12.908 1.00 97.19 322 LEU A N 1
ATOM 2649 C CA . LEU A 1 322 ? -20.917 -3.611 14.095 1.00 97.19 322 LEU A CA 1
ATOM 2650 C C . LEU A 1 322 ? -21.702 -3.522 15.417 1.00 97.19 322 LEU A C 1
ATOM 2652 O O . LEU A 1 322 ? -21.294 -4.134 16.408 1.00 97.19 322 LEU A O 1
ATOM 2656 N N . ARG A 1 323 ? -22.845 -2.823 15.456 1.00 96.12 323 ARG A N 1
ATOM 2657 C CA . ARG A 1 323 ? -23.657 -2.648 16.680 1.00 96.12 323 ARG A CA 1
ATOM 2658 C C . ARG A 1 323 ? -24.105 -3.969 17.310 1.00 96.12 323 ARG A C 1
ATOM 2660 O O . ARG A 1 323 ? -24.150 -4.084 18.534 1.00 96.12 323 ARG A O 1
ATOM 2667 N N . GLY A 1 324 ? -24.482 -4.957 16.498 1.00 94.88 324 GLY A N 1
ATOM 2668 C CA . GLY A 1 324 ? -24.864 -6.293 16.977 1.00 94.88 324 GLY A CA 1
ATOM 2669 C C . GLY A 1 324 ? -23.702 -7.017 17.673 1.00 94.88 324 GLY A C 1
ATOM 2670 O O . GLY A 1 324 ? -23.803 -7.298 18.869 1.00 94.88 324 GLY A O 1
ATOM 2671 N N . PRO A 1 325 ? -22.579 -7.254 16.968 1.00 95.44 325 PRO A N 1
ATOM 2672 C CA . PRO A 1 325 ? -21.369 -7.839 17.542 1.00 95.44 325 PRO A CA 1
ATOM 2673 C C . PRO A 1 325 ? -20.844 -7.107 18.783 1.00 95.44 325 PRO A C 1
ATOM 2675 O O . PRO A 1 325 ? -20.439 -7.756 19.745 1.00 95.44 325 PRO A O 1
ATOM 2678 N N . ALA A 1 326 ? -20.875 -5.770 18.794 1.00 96.12 326 ALA A N 1
ATOM 2679 C CA . ALA A 1 326 ? -20.409 -4.974 19.930 1.00 96.12 326 ALA A CA 1
ATOM 2680 C C . ALA A 1 326 ? -21.272 -5.171 21.186 1.00 96.12 326 ALA A C 1
ATOM 2682 O O . ALA A 1 326 ? -20.729 -5.344 22.278 1.00 96.12 326 ALA A O 1
ATOM 2683 N N . ARG A 1 327 ? -22.604 -5.219 21.036 1.00 95.75 327 ARG A N 1
ATOM 2684 C CA . ARG A 1 327 ? -23.518 -5.543 22.144 1.00 95.75 327 ARG A CA 1
ATOM 2685 C C . ARG A 1 327 ? -23.248 -6.941 22.689 1.00 95.75 327 ARG A C 1
ATOM 2687 O O . ARG A 1 327 ? -23.015 -7.086 23.887 1.00 95.75 327 ARG A O 1
ATOM 2694 N N . LEU A 1 328 ? -23.159 -7.940 21.810 1.00 94.19 328 LEU A N 1
ATOM 2695 C CA . LEU A 1 328 ? -22.864 -9.315 22.214 1.00 94.19 328 LEU A CA 1
ATOM 2696 C C . LEU A 1 328 ? -21.510 -9.430 22.930 1.00 94.19 328 LEU A C 1
ATOM 2698 O O . LEU A 1 328 ? -21.397 -10.174 23.897 1.00 94.19 328 LEU A O 1
ATOM 2702 N N . ALA A 1 329 ? -20.490 -8.678 22.506 1.00 93.75 329 ALA A N 1
ATOM 2703 C CA . ALA A 1 329 ? -19.186 -8.673 23.167 1.00 93.75 329 ALA A CA 1
ATOM 2704 C C . ALA A 1 329 ? -19.258 -8.162 24.613 1.00 93.75 329 ALA A C 1
ATOM 2706 O O . ALA A 1 329 ? -18.573 -8.708 25.481 1.00 93.75 329 ALA A O 1
ATOM 2707 N N . SER A 1 330 ? -20.102 -7.158 24.873 1.00 92.12 330 SER A N 1
ATOM 2708 C CA . SER A 1 330 ? -20.310 -6.618 26.222 1.00 92.12 330 SER A CA 1
ATOM 2709 C C . SER A 1 330 ? -21.034 -7.597 27.156 1.00 92.12 330 SER A C 1
ATOM 2711 O O . SER A 1 330 ? -20.769 -7.617 28.357 1.00 92.12 330 SER A O 1
ATOM 2713 N N . GLU A 1 331 ? -21.888 -8.463 26.606 1.00 90.94 331 GLU A N 1
ATOM 2714 C CA . GLU A 1 331 ? -22.616 -9.499 27.346 1.00 90.94 331 GLU A CA 1
ATOM 2715 C C . GLU A 1 331 ? -21.754 -10.761 27.546 1.00 90.94 331 GLU A C 1
ATOM 2717 O O . GLU A 1 331 ? -21.556 -11.256 28.667 1.00 90.94 331 GLU A O 1
ATOM 2722 N N . ASN A 1 332 ? -21.199 -11.282 26.448 1.00 89.25 332 ASN A N 1
ATOM 2723 C CA . ASN A 1 332 ? -20.404 -12.502 26.396 1.00 89.25 332 ASN A CA 1
ATOM 2724 C C . ASN A 1 332 ? -19.338 -12.440 25.284 1.00 89.25 332 ASN A C 1
ATOM 2726 O O . ASN A 1 332 ? -19.564 -12.822 24.131 1.00 89.25 332 ASN A O 1
ATOM 2730 N N . ILE A 1 333 ? -18.124 -12.035 25.669 1.00 89.88 333 ILE A N 1
ATOM 2731 C CA . ILE A 1 333 ? -16.974 -11.936 24.762 1.00 89.88 333 ILE A CA 1
ATOM 2732 C C . ILE A 1 333 ? -16.588 -13.269 24.097 1.00 89.88 333 ILE A C 1
ATOM 2734 O O . ILE A 1 333 ? -16.124 -13.258 22.958 1.00 89.88 333 ILE A O 1
ATOM 2738 N N . ILE A 1 334 ? -16.804 -14.415 24.754 1.00 87.81 334 ILE A N 1
ATOM 2739 C CA . ILE A 1 334 ? -16.465 -15.734 24.192 1.00 87.81 334 ILE A CA 1
ATOM 2740 C C . ILE A 1 334 ? -17.364 -16.024 22.990 1.00 87.81 334 ILE A C 1
ATOM 2742 O O . ILE A 1 334 ? -16.876 -16.335 21.904 1.00 87.81 334 ILE A O 1
ATOM 2746 N N . THR A 1 335 ? -18.677 -15.855 23.168 1.00 87.88 335 THR A N 1
ATOM 2747 C CA . THR A 1 335 ? -19.658 -16.081 22.097 1.00 87.88 335 THR A CA 1
ATOM 2748 C C . THR A 1 335 ? -19.474 -15.070 20.965 1.00 87.88 335 THR A C 1
ATOM 2750 O O . THR A 1 335 ? -19.534 -15.438 19.790 1.00 87.88 335 THR A O 1
ATOM 2753 N N . ALA A 1 336 ? -19.185 -13.808 21.300 1.00 91.50 336 ALA A N 1
ATOM 2754 C CA . ALA A 1 336 ? -18.904 -12.776 20.308 1.00 91.50 336 ALA A CA 1
ATOM 2755 C C . ALA A 1 336 ? -17.678 -13.121 19.450 1.00 91.50 336 ALA A C 1
ATOM 2757 O O . ALA A 1 336 ? -17.778 -13.122 18.227 1.00 91.50 336 ALA A O 1
ATOM 2758 N N . ALA A 1 337 ? -16.550 -13.477 20.070 1.00 90.38 337 ALA A N 1
ATOM 2759 C CA . ALA A 1 337 ? -15.312 -13.803 19.361 1.00 90.38 337 ALA A CA 1
ATOM 2760 C C . ALA A 1 337 ? -15.393 -15.103 18.540 1.00 90.38 337 ALA A C 1
ATOM 2762 O O . ALA A 1 337 ? -14.622 -15.287 17.599 1.00 90.38 337 ALA A O 1
ATOM 2763 N N . ALA A 1 338 ? -16.316 -16.006 18.882 1.00 88.44 338 ALA A N 1
ATOM 2764 C CA . ALA A 1 338 ? -16.566 -17.225 18.119 1.00 88.44 338 ALA A CA 1
ATOM 2765 C C . ALA A 1 338 ? -17.351 -16.974 16.823 1.00 88.44 338 ALA A C 1
ATOM 2767 O O . ALA A 1 338 ? -17.135 -17.664 15.828 1.00 88.44 338 ALA A O 1
ATOM 2768 N N . ARG A 1 339 ? -18.270 -16.000 16.838 1.00 90.00 339 ARG A N 1
ATOM 2769 C CA . ARG A 1 339 ? -19.235 -15.757 15.750 1.00 90.00 339 ARG A CA 1
ATOM 2770 C C . ARG A 1 339 ? -18.919 -14.522 14.906 1.00 90.00 339 ARG A C 1
ATOM 2772 O O . ARG A 1 339 ? -19.401 -14.414 13.779 1.00 90.00 339 ARG A O 1
ATOM 2779 N N . HIS A 1 340 ? -18.139 -13.591 15.444 1.00 94.12 340 HIS A N 1
ATOM 2780 C CA . HIS A 1 340 ? -17.945 -12.268 14.866 1.00 94.12 340 HIS A CA 1
ATOM 2781 C C . HIS A 1 340 ? -16.491 -11.813 14.925 1.00 94.12 340 HIS A C 1
ATOM 2783 O O . HIS A 1 340 ? -15.725 -12.172 15.820 1.00 94.12 340 HIS A O 1
ATOM 2789 N N . SER A 1 341 ? -16.141 -10.934 13.992 1.00 94.12 341 SER A N 1
ATOM 2790 C CA . SER A 1 341 ? -14.921 -10.138 14.050 1.00 94.12 341 SER A CA 1
ATOM 2791 C C . SER A 1 341 ? -15.235 -8.749 14.582 1.00 94.12 341 SER A C 1
ATOM 2793 O O . SER A 1 341 ? -15.810 -7.911 13.890 1.00 94.12 341 SER A O 1
ATOM 2795 N N . LEU A 1 342 ? -14.823 -8.489 15.822 1.00 95.00 342 LEU A N 1
ATOM 2796 C CA . LEU A 1 342 ? -14.984 -7.172 16.446 1.00 95.00 342 LEU A CA 1
ATOM 2797 C C . LEU A 1 342 ? -14.033 -6.123 15.844 1.00 95.00 342 LEU A C 1
ATOM 2799 O O . LEU A 1 342 ? -14.308 -4.928 15.888 1.00 95.00 342 LEU A O 1
ATOM 2803 N N . TYR A 1 343 ? -12.920 -6.569 15.258 1.00 96.81 343 TYR A N 1
ATOM 2804 C CA . TYR A 1 343 ? -11.895 -5.705 14.674 1.00 96.81 343 TYR A CA 1
ATOM 2805 C C . TYR A 1 343 ? -12.100 -5.448 13.176 1.00 96.81 343 TYR A C 1
ATOM 2807 O O . TYR A 1 343 ? -11.604 -4.448 12.659 1.00 96.81 343 TYR A O 1
ATOM 2815 N N . GLY A 1 344 ? -12.797 -6.333 12.456 1.00 97.50 344 GLY A N 1
ATOM 2816 C CA . GLY A 1 344 ? -12.861 -6.271 10.997 1.00 97.50 344 GLY A CA 1
ATOM 2817 C C . GLY A 1 344 ? -13.640 -5.069 10.470 1.00 97.50 344 GLY A C 1
ATOM 2818 O O . GLY A 1 344 ? -13.171 -4.374 9.567 1.00 97.50 344 GLY A O 1
ATOM 2819 N N . TYR A 1 345 ? -14.772 -4.744 11.095 1.00 98.12 345 TYR A N 1
ATOM 2820 C CA . TYR A 1 345 ? -15.507 -3.519 10.781 1.00 98.12 345 TYR A CA 1
ATOM 2821 C C . TYR A 1 345 ? -14.766 -2.254 11.223 1.00 98.12 345 TYR A C 1
ATOM 2823 O O . TYR A 1 345 ? -14.763 -1.275 10.482 1.00 98.12 345 TYR A O 1
ATOM 2831 N N . LEU A 1 346 ? -14.057 -2.277 12.360 1.00 98.38 346 LEU A N 1
ATOM 2832 C CA . LEU A 1 346 ? -13.211 -1.153 12.787 1.00 98.38 346 LEU A CA 1
ATOM 2833 C C . LEU A 1 346 ? -12.094 -0.861 11.774 1.00 98.38 346 LEU A C 1
ATOM 2835 O O . LEU A 1 346 ? -11.844 0.300 11.448 1.00 98.38 346 LEU A O 1
ATOM 2839 N N . LEU A 1 347 ? -11.467 -1.908 11.226 1.00 98.00 347 LEU A N 1
ATOM 2840 C CA . LEU A 1 347 ? -10.491 -1.790 10.143 1.00 98.00 347 LEU A CA 1
ATOM 2841 C C . LEU A 1 347 ? -11.115 -1.145 8.897 1.00 98.00 347 LEU A C 1
ATOM 2843 O O . LEU A 1 347 ? -10.527 -0.222 8.330 1.00 98.00 347 LEU A O 1
ATOM 2847 N N . CYS A 1 348 ? -12.309 -1.593 8.491 1.00 98.38 348 CYS A N 1
ATOM 2848 C CA . CYS A 1 348 ? -13.033 -1.007 7.361 1.00 98.38 348 CYS A CA 1
ATOM 2849 C C . CYS A 1 348 ? -13.325 0.480 7.599 1.00 98.38 348 CYS A C 1
ATOM 2851 O O . CYS A 1 348 ? -12.987 1.302 6.752 1.00 98.38 348 CYS A O 1
ATOM 2853 N N . ILE A 1 349 ? -13.864 0.839 8.770 1.00 98.69 349 ILE A N 1
ATOM 2854 C CA . ILE A 1 349 ? -14.147 2.230 9.157 1.00 98.69 349 ILE A CA 1
ATOM 2855 C C . ILE A 1 349 ? -12.873 3.076 9.084 1.00 98.69 349 ILE A C 1
ATOM 2857 O O . ILE A 1 349 ? -12.872 4.128 8.452 1.00 98.69 349 ILE A O 1
ATOM 2861 N N . ARG A 1 350 ? -11.763 2.614 9.672 1.00 98.19 350 ARG A N 1
ATOM 2862 C CA . ARG A 1 350 ? -10.489 3.347 9.671 1.00 98.19 350 ARG A CA 1
ATOM 2863 C C . ARG A 1 350 ? -9.956 3.580 8.257 1.00 98.19 350 ARG A C 1
ATOM 2865 O O . ARG A 1 350 ? -9.492 4.677 7.949 1.00 98.19 350 ARG A O 1
ATOM 2872 N N . LEU A 1 351 ? -10.011 2.565 7.396 1.00 97.50 351 LEU A N 1
ATOM 2873 C CA . LEU A 1 351 ? -9.521 2.677 6.022 1.00 97.50 351 LEU A CA 1
ATOM 2874 C C . LEU A 1 351 ? -10.451 3.508 5.126 1.00 97.50 351 LEU A C 1
ATOM 2876 O O . LEU A 1 351 ? -9.945 4.236 4.275 1.00 97.50 351 LEU A O 1
ATOM 2880 N N . LEU A 1 352 ? -11.765 3.483 5.350 1.00 98.31 352 LEU A N 1
ATOM 2881 C CA . LEU A 1 352 ? -12.718 4.385 4.692 1.00 98.31 352 LEU A CA 1
ATOM 2882 C C . LEU A 1 352 ? -12.525 5.835 5.154 1.00 98.31 352 LEU A C 1
ATOM 2884 O O . LEU A 1 352 ? -12.415 6.733 4.332 1.00 98.31 352 LEU A O 1
ATOM 2888 N N . LEU A 1 353 ? -12.367 6.085 6.456 1.00 97.94 353 LEU A N 1
ATOM 2889 C CA . LEU A 1 353 ? -12.055 7.428 6.959 1.00 97.94 353 LEU A CA 1
ATOM 2890 C C . LEU A 1 353 ? -10.757 7.977 6.353 1.00 97.94 353 LEU A C 1
ATOM 2892 O O . LEU A 1 353 ? -10.674 9.169 6.067 1.00 97.94 353 LEU A O 1
ATOM 2896 N N . SER A 1 354 ? -9.770 7.108 6.099 1.00 95.56 354 SER A N 1
ATOM 2897 C CA . SER A 1 354 ? -8.494 7.498 5.491 1.00 95.56 354 SER A CA 1
ATOM 2898 C C . SER A 1 354 ? -8.606 8.068 4.073 1.00 95.56 354 SER A C 1
ATOM 2900 O O . SER A 1 354 ? -7.679 8.752 3.636 1.00 95.56 354 SER A O 1
ATOM 2902 N N . THR A 1 355 ? -9.722 7.836 3.368 1.00 94.31 355 THR A N 1
ATOM 2903 C CA . THR A 1 355 ? -9.973 8.417 2.041 1.00 94.31 355 THR A CA 1
ATOM 2904 C C . THR A 1 355 ? -10.630 9.797 2.099 1.00 94.31 355 THR A C 1
ATOM 2906 O O . THR A 1 355 ? -10.696 10.468 1.073 1.00 94.31 355 THR A O 1
ATOM 2909 N N . CYS A 1 356 ? -11.083 10.238 3.275 1.00 95.81 356 CYS A N 1
ATOM 2910 C CA . CYS A 1 356 ? -11.835 11.478 3.460 1.00 95.81 356 CYS A CA 1
ATOM 2911 C C . CYS A 1 356 ? -10.951 12.638 3.928 1.00 95.81 356 CYS A C 1
ATOM 2913 O O . CYS A 1 356 ? -9.943 12.457 4.619 1.00 95.81 356 CYS A O 1
ATOM 2915 N N . ASN A 1 357 ? -11.376 13.871 3.643 1.00 94.50 357 ASN A N 1
ATOM 2916 C CA . ASN A 1 357 ? -10.748 15.062 4.211 1.00 94.50 357 ASN A CA 1
ATOM 2917 C C . ASN A 1 357 ? -11.503 15.544 5.458 1.00 94.50 357 ASN A C 1
ATOM 2919 O O . ASN A 1 357 ? -12.281 16.497 5.399 1.00 94.50 357 ASN A O 1
ATOM 2923 N N . LEU A 1 358 ? -11.214 14.931 6.611 1.00 94.00 358 LEU A N 1
ATOM 2924 C CA . LEU A 1 358 ? -11.901 15.220 7.881 1.00 94.00 358 LEU A CA 1
ATOM 2925 C C . LEU A 1 358 ? -11.867 16.701 8.293 1.00 94.00 358 LEU A C 1
ATOM 2927 O O . LEU A 1 358 ? -12.810 17.196 8.907 1.00 94.00 358 LEU A O 1
ATOM 2931 N N . LYS A 1 359 ? -10.824 17.450 7.908 1.00 91.00 359 LYS A N 1
ATOM 2932 C CA . LYS A 1 359 ? -10.716 18.888 8.214 1.00 91.00 359 LYS A CA 1
ATOM 2933 C C . LYS A 1 359 ? -11.835 19.714 7.583 1.00 91.00 359 LYS A C 1
ATOM 2935 O O . LYS A 1 359 ? -12.246 20.714 8.160 1.00 91.00 359 LYS A O 1
ATOM 2940 N N . LYS A 1 360 ? -12.342 19.302 6.416 1.00 90.81 360 LYS A N 1
ATOM 2941 C CA . LYS A 1 360 ? -13.438 19.997 5.722 1.00 90.81 360 LYS A CA 1
ATOM 2942 C C . LYS A 1 360 ? -14.815 19.696 6.319 1.00 90.81 360 LYS A C 1
ATOM 2944 O O . LYS A 1 360 ? -15.763 20.409 6.010 1.00 90.81 360 LYS A O 1
ATOM 2949 N N . GLN A 1 361 ? -14.916 18.690 7.189 1.00 91.75 361 GLN A N 1
ATOM 2950 C CA . GLN A 1 361 ? -16.192 18.170 7.687 1.00 91.75 361 GLN A CA 1
ATOM 2951 C C . GLN A 1 361 ? -16.592 18.705 9.072 1.00 91.75 361 GLN A C 1
ATOM 2953 O O . GLN A 1 361 ? -17.651 18.347 9.578 1.00 91.75 361 GLN A O 1
ATOM 2958 N N . ALA A 1 362 ? -15.802 19.614 9.661 1.00 88.12 362 ALA A N 1
ATOM 2959 C CA . ALA A 1 362 ? -15.984 20.148 11.020 1.00 88.12 362 ALA A CA 1
ATOM 2960 C C . ALA A 1 362 ? -17.389 20.702 11.334 1.00 88.12 362 ALA A C 1
ATOM 2962 O O . ALA A 1 362 ? -17.802 20.710 12.487 1.00 88.12 362 ALA A O 1
ATOM 2963 N N . ASN A 1 363 ? -18.113 21.185 10.319 1.00 87.81 363 ASN A N 1
ATOM 2964 C CA . ASN A 1 363 ? -19.429 21.814 10.470 1.00 87.81 363 ASN A CA 1
ATOM 2965 C C . ASN A 1 363 ? -20.608 20.867 10.215 1.00 87.81 363 ASN A C 1
ATOM 2967 O O . ASN A 1 363 ? -21.761 21.280 10.345 1.00 87.81 363 ASN A O 1
ATOM 2971 N N . SER A 1 364 ? -20.357 19.631 9.784 1.00 91.31 364 SER A N 1
ATOM 2972 C CA . SER A 1 364 ? -21.437 18.716 9.436 1.00 91.31 364 SER A CA 1
ATOM 2973 C C . SER A 1 364 ? -21.892 17.934 10.659 1.00 91.31 364 SER A C 1
ATOM 2975 O O . SER A 1 364 ? -21.143 17.133 11.214 1.00 91.31 364 SER A O 1
ATOM 2977 N N . LYS A 1 365 ? -23.153 18.137 11.050 1.00 91.75 365 LYS A N 1
ATOM 2978 C CA . LYS A 1 365 ? -23.759 17.437 12.185 1.00 91.75 365 LYS A CA 1
ATOM 2979 C C . LYS A 1 365 ? -23.709 15.916 12.021 1.00 91.75 365 LYS A C 1
ATOM 2981 O O . LYS A 1 365 ? -23.314 15.234 12.953 1.00 91.75 365 LYS A O 1
ATOM 2986 N N . LEU A 1 366 ? -24.020 15.402 10.829 1.00 93.50 366 LEU A N 1
ATOM 2987 C CA . LEU A 1 366 ? -23.977 13.963 10.556 1.00 93.50 366 LEU A CA 1
ATOM 2988 C C . LEU A 1 366 ? -22.568 13.386 10.765 1.00 93.50 366 LEU A C 1
ATOM 2990 O O . LEU A 1 366 ? -22.421 12.315 11.348 1.00 93.50 366 LEU A O 1
ATOM 2994 N N . TRP A 1 367 ? -21.527 14.111 10.342 1.00 95.06 367 TRP A N 1
ATOM 2995 C CA . TRP A 1 367 ? -20.141 13.713 10.592 1.00 95.06 367 TRP A CA 1
ATOM 2996 C C . TRP A 1 367 ? -19.806 13.724 12.082 1.00 95.06 367 TRP A C 1
ATOM 2998 O O . TRP A 1 367 ? -19.248 12.750 12.575 1.00 95.06 367 TRP A O 1
ATOM 3008 N N . ILE A 1 368 ? -20.163 14.791 12.801 1.00 95.06 368 ILE A N 1
ATOM 3009 C CA . ILE A 1 368 ? -19.940 14.899 14.251 1.00 95.06 368 ILE A CA 1
ATOM 3010 C C . ILE A 1 368 ? -20.620 13.732 14.981 1.00 95.06 368 ILE A C 1
ATOM 3012 O O . ILE A 1 368 ? -19.970 13.027 15.750 1.00 95.06 368 ILE A O 1
ATOM 3016 N N . ASP A 1 369 ? -21.897 13.482 14.692 1.00 95.50 369 ASP A N 1
ATOM 3017 C CA . ASP A 1 369 ? -22.684 12.416 15.316 1.00 95.50 369 ASP A CA 1
ATOM 3018 C C . ASP A 1 369 ? -22.089 11.030 15.011 1.00 95.50 369 ASP A C 1
ATOM 3020 O O . ASP A 1 369 ? -21.935 10.208 15.915 1.00 95.50 369 ASP A O 1
ATOM 3024 N N . THR A 1 370 ? -21.643 10.799 13.772 1.00 96.81 370 THR A N 1
ATOM 3025 C CA . THR A 1 370 ? -21.006 9.531 13.379 1.00 96.81 370 THR A CA 1
ATOM 3026 C C . THR A 1 370 ? -19.655 9.328 14.073 1.00 96.81 370 THR A C 1
ATOM 3028 O O . THR A 1 370 ? -19.367 8.236 14.560 1.00 96.81 370 THR A O 1
ATOM 3031 N N . ILE A 1 371 ? -18.811 10.364 14.168 1.00 97.75 371 ILE A N 1
ATOM 3032 C CA . ILE A 1 371 ? -17.527 10.278 14.884 1.00 97.75 371 ILE A CA 1
ATOM 3033 C C . ILE A 1 371 ? -17.754 10.030 16.382 1.00 97.75 371 ILE A C 1
ATOM 3035 O O . ILE A 1 371 ? -17.057 9.205 16.980 1.00 97.75 371 ILE A O 1
ATOM 3039 N N . ASN A 1 372 ? -18.755 10.682 16.981 1.00 97.38 372 ASN A N 1
ATOM 3040 C CA . ASN A 1 372 ? -19.152 10.444 18.369 1.00 97.38 372 ASN A CA 1
ATOM 3041 C C . ASN A 1 372 ? -19.546 8.979 18.596 1.00 97.38 372 ASN A C 1
ATOM 3043 O O . ASN A 1 372 ? -19.104 8.362 19.570 1.00 97.38 372 ASN A O 1
ATOM 3047 N N . GLU A 1 373 ? -20.339 8.414 17.686 1.00 97.75 373 GLU A N 1
ATOM 3048 C CA 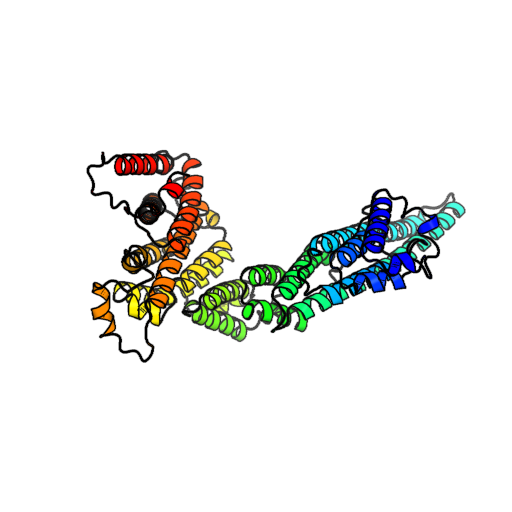. GLU A 1 373 ? -20.747 7.015 17.743 1.00 97.75 373 GLU A CA 1
ATOM 3049 C C . GLU A 1 373 ? -19.558 6.056 17.599 1.00 97.75 373 GLU A C 1
ATOM 3051 O O . GLU A 1 373 ? -19.407 5.144 18.416 1.00 97.75 373 GLU A O 1
ATOM 3056 N N . ILE A 1 374 ? -18.669 6.293 16.627 1.00 98.44 374 ILE A N 1
ATOM 3057 C CA . ILE A 1 374 ? -17.448 5.497 16.437 1.00 98.44 374 ILE A CA 1
ATOM 3058 C C . ILE A 1 374 ? -16.628 5.458 17.729 1.00 98.44 374 ILE A C 1
ATOM 3060 O O . ILE A 1 374 ? -16.198 4.387 18.157 1.00 98.44 374 ILE A O 1
ATOM 3064 N N . ILE A 1 375 ? -16.430 6.607 18.383 1.00 98.38 375 ILE A N 1
ATOM 3065 C CA . ILE A 1 375 ? -15.677 6.684 19.642 1.00 98.38 375 ILE A CA 1
ATOM 3066 C C . ILE A 1 375 ? -16.371 5.882 20.746 1.00 98.38 375 ILE A C 1
ATOM 3068 O O . ILE A 1 375 ? -15.708 5.131 21.462 1.00 98.38 375 ILE A O 1
ATOM 3072 N N . SER A 1 376 ? -17.694 6.002 20.868 1.00 97.88 376 SER A N 1
ATOM 3073 C CA . SER A 1 376 ? -18.477 5.270 21.868 1.00 97.88 376 SER A CA 1
ATOM 3074 C C . SER A 1 376 ? -18.364 3.750 21.693 1.00 97.88 376 SER A C 1
ATOM 3076 O O . SER A 1 376 ? -18.034 3.039 22.648 1.00 97.88 376 SER A O 1
ATOM 3078 N N . ILE A 1 377 ? -18.547 3.254 20.463 1.00 98.00 377 ILE A N 1
ATOM 3079 C CA . ILE A 1 377 ? -18.420 1.827 20.136 1.00 98.00 377 ILE A CA 1
ATOM 3080 C C . ILE A 1 377 ? -16.994 1.340 20.403 1.00 98.00 377 ILE A C 1
ATOM 3082 O O . ILE A 1 377 ? -16.813 0.295 21.023 1.00 98.00 377 ILE A O 1
ATOM 3086 N N . CYS A 1 378 ? -15.978 2.107 20.001 1.00 98.12 378 CYS A N 1
ATOM 3087 C CA . CYS A 1 378 ? -14.577 1.778 20.255 1.00 98.12 378 CYS A CA 1
ATOM 3088 C C . CYS A 1 378 ? -14.272 1.613 21.748 1.00 98.12 378 CYS A C 1
ATOM 3090 O O . CYS A 1 378 ? -13.636 0.630 22.128 1.00 98.12 378 CYS A O 1
ATOM 3092 N N . LEU A 1 379 ? -14.735 2.536 22.599 1.00 96.81 379 LEU A N 1
ATOM 3093 C CA . LEU A 1 379 ? -14.549 2.444 24.052 1.00 96.81 379 LEU A CA 1
ATOM 3094 C C . LEU A 1 379 ? -15.288 1.231 24.640 1.00 96.81 379 LEU A C 1
ATOM 3096 O O . LEU A 1 379 ? -14.718 0.494 25.444 1.00 96.81 379 LEU A O 1
ATOM 3100 N N . SER A 1 380 ? -16.527 0.981 24.206 1.00 96.38 380 SER A N 1
ATOM 3101 C CA . SER A 1 380 ? -17.329 -0.173 24.641 1.00 96.38 380 SER A CA 1
ATOM 3102 C C . SER A 1 380 ? -16.680 -1.516 24.272 1.00 96.38 380 SER A C 1
ATOM 3104 O O . SER A 1 380 ? -16.531 -2.404 25.120 1.00 96.38 380 SER A O 1
ATOM 3106 N N . LEU A 1 381 ? -16.220 -1.648 23.025 1.00 96.25 381 LEU A N 1
ATOM 3107 C CA . LEU A 1 381 ? -15.503 -2.828 22.549 1.00 96.25 381 LEU A CA 1
ATOM 3108 C C . LEU A 1 381 ? -14.214 -3.046 23.333 1.00 96.25 381 LEU A C 1
ATOM 3110 O O . LEU A 1 381 ? -13.949 -4.171 23.755 1.00 96.25 381 LEU A O 1
ATOM 3114 N N . ASN A 1 382 ? -13.439 -1.982 23.569 1.00 94.25 382 ASN A N 1
ATOM 3115 C CA . ASN A 1 382 ? -12.199 -2.100 24.325 1.00 94.25 382 ASN A CA 1
ATOM 3116 C C . ASN A 1 382 ? -12.463 -2.590 25.753 1.00 94.25 382 ASN A C 1
ATOM 3118 O O . ASN A 1 382 ? -11.869 -3.579 26.168 1.00 94.25 382 ASN A O 1
ATOM 3122 N N . ASN A 1 383 ? -13.435 -1.994 26.453 1.00 93.38 383 ASN A N 1
ATOM 3123 C CA . ASN A 1 383 ? -13.847 -2.433 27.791 1.00 93.38 383 ASN A CA 1
ATOM 3124 C C . ASN A 1 383 ? -14.218 -3.924 27.836 1.00 93.38 383 ASN A C 1
ATOM 3126 O O . ASN A 1 383 ? -13.865 -4.622 28.786 1.00 93.38 383 ASN A O 1
ATOM 3130 N N . SER A 1 384 ? -14.879 -4.424 26.789 1.00 93.00 384 SER A N 1
ATOM 3131 C CA . SER A 1 384 ? -15.289 -5.829 26.683 1.00 93.00 384 SER A CA 1
ATOM 3132 C C . SER A 1 384 ? -14.096 -6.788 26.556 1.00 93.00 384 SER A C 1
ATOM 3134 O O . SER A 1 384 ? -14.139 -7.909 27.072 1.00 93.00 384 SER A O 1
ATOM 3136 N N . VAL A 1 385 ? -13.012 -6.354 25.899 1.00 92.19 385 VAL A N 1
ATOM 3137 C CA . VAL A 1 385 ? -11.826 -7.185 25.626 1.00 92.19 385 VAL A CA 1
ATOM 3138 C C . VAL A 1 385 ? -10.689 -7.005 26.636 1.00 92.19 385 VAL A C 1
ATOM 3140 O O . VAL A 1 385 ? -9.815 -7.871 26.705 1.00 92.19 385 VAL A O 1
ATOM 3143 N N . THR A 1 386 ? -10.706 -5.943 27.453 1.00 85.75 386 THR A N 1
ATOM 3144 C CA . THR A 1 386 ? -9.677 -5.641 28.468 1.00 85.75 386 THR A CA 1
ATOM 3145 C C . THR A 1 386 ? -9.398 -6.831 29.389 1.00 85.75 386 THR A C 1
ATOM 3147 O O . THR A 1 386 ? -8.241 -7.158 29.650 1.00 85.75 386 THR A O 1
ATOM 3150 N N . GLN A 1 387 ? -10.443 -7.547 29.821 1.00 83.25 387 GLN A N 1
ATOM 3151 C CA . GLN A 1 387 ? -10.325 -8.736 30.681 1.00 83.25 387 GLN A CA 1
ATOM 3152 C C . GLN A 1 387 ? -9.467 -9.863 30.072 1.00 83.25 387 GLN A C 1
ATOM 3154 O O . GLN A 1 387 ? -8.828 -10.619 30.801 1.00 83.25 387 GLN A O 1
ATOM 3159 N N . ILE A 1 388 ? -9.411 -9.955 28.739 1.00 86.25 388 ILE A N 1
ATOM 3160 C CA . ILE A 1 388 ? -8.629 -10.964 28.019 1.00 86.25 388 ILE A CA 1
ATOM 3161 C C . ILE A 1 388 ? -7.173 -10.509 27.890 1.00 86.25 388 ILE A C 1
ATOM 3163 O O . ILE A 1 388 ? -6.254 -11.229 28.287 1.00 86.25 388 ILE A O 1
ATOM 3167 N N . VAL A 1 389 ? -6.949 -9.295 27.374 1.00 84.69 389 VAL A N 1
ATOM 3168 C CA . VAL A 1 389 ? -5.599 -8.785 27.055 1.00 84.69 389 VAL A CA 1
ATOM 3169 C C . VAL A 1 389 ? -4.775 -8.390 28.287 1.00 84.69 389 VAL A C 1
ATOM 3171 O O . VAL A 1 389 ? -3.542 -8.358 28.209 1.00 84.69 389 VAL A O 1
ATOM 3174 N N . ASN A 1 390 ? -5.436 -8.147 29.425 1.00 81.81 390 ASN A N 1
ATOM 3175 C CA . ASN A 1 390 ? -4.796 -7.833 30.708 1.00 81.81 390 ASN A CA 1
ATOM 3176 C C . ASN A 1 390 ? -4.652 -9.069 31.617 1.00 81.81 390 ASN A C 1
ATOM 3178 O O . ASN A 1 390 ? -4.097 -8.974 32.720 1.00 81.81 390 ASN A O 1
ATOM 3182 N N . SER A 1 391 ? -5.118 -10.243 31.177 1.00 78.56 391 SER A N 1
ATOM 3183 C CA . SER A 1 391 ? -4.979 -11.491 31.935 1.00 78.56 391 SER A CA 1
ATOM 3184 C C . SER A 1 391 ? -3.503 -11.882 32.111 1.00 78.56 391 SER A C 1
ATOM 3186 O O . SER A 1 391 ? -2.637 -11.524 31.317 1.00 78.56 391 SER A O 1
ATOM 3188 N N . SER A 1 392 ? -3.163 -12.574 33.201 1.00 67.69 392 SER A N 1
ATOM 3189 C CA . SER A 1 392 ? -1.761 -12.890 33.542 1.00 67.69 392 SER A CA 1
ATOM 3190 C C . SER A 1 392 ? -1.094 -13.894 32.599 1.00 67.69 392 SER A C 1
ATOM 3192 O O . SER A 1 392 ? 0.131 -13.902 32.506 1.00 67.69 392 SER A O 1
ATOM 3194 N N . SER A 1 393 ? -1.886 -14.695 31.883 1.00 68.94 393 SER A N 1
ATOM 3195 C CA . SER A 1 393 ? -1.424 -15.600 30.828 1.00 68.94 393 SER A CA 1
ATOM 3196 C C . SER A 1 393 ? -2.450 -15.625 29.686 1.00 68.94 393 SER A C 1
ATOM 3198 O O . SER A 1 393 ? -3.207 -16.589 29.573 1.00 68.94 393 SER A O 1
ATOM 3200 N N . PRO A 1 394 ? -2.505 -14.570 28.845 1.00 60.91 394 PRO A N 1
ATOM 3201 C CA . PRO A 1 394 ? -3.525 -14.444 27.799 1.00 60.91 394 PRO A CA 1
ATOM 3202 C C . PRO A 1 394 ? -3.509 -15.596 26.790 1.00 60.91 394 PRO A C 1
ATOM 3204 O O . PRO A 1 394 ? -4.533 -15.909 26.195 1.00 60.91 394 PRO A O 1
ATOM 3207 N N . GLU A 1 395 ? -2.347 -16.228 26.609 1.00 64.25 395 GLU A N 1
ATOM 3208 C CA . GLU A 1 395 ? -2.111 -17.328 25.667 1.00 64.25 395 GLU A CA 1
ATOM 3209 C C . GLU A 1 395 ? -2.394 -18.723 26.262 1.00 64.25 395 GLU A C 1
ATOM 3211 O O . GLU A 1 395 ? -2.470 -19.690 25.508 1.00 64.25 395 GLU A O 1
ATOM 3216 N N . GLY A 1 396 ? -2.524 -18.845 27.592 1.00 56.09 396 GLY A N 1
ATOM 3217 C CA . GLY A 1 396 ? -2.578 -20.134 28.294 1.00 56.09 396 GLY A CA 1
ATOM 3218 C C . GLY A 1 396 ? -3.991 -20.674 28.521 1.00 56.09 396 GLY A C 1
ATOM 3219 O O . GLY A 1 396 ? -4.301 -21.779 28.084 1.00 56.09 396 GLY A O 1
ATOM 3220 N N . HIS A 1 397 ? -4.849 -19.900 29.190 1.00 61.38 397 HIS A N 1
ATOM 3221 C CA . HIS A 1 397 ? -6.228 -20.275 29.534 1.00 61.38 397 HIS A CA 1
ATOM 3222 C C . HIS A 1 397 ? -7.131 -19.036 29.502 1.00 61.38 397 HIS A C 1
ATOM 3224 O O . HIS A 1 397 ? -6.650 -17.915 29.690 1.00 61.38 397 HIS A O 1
ATOM 3230 N N . LEU A 1 398 ? -8.435 -19.224 29.271 1.00 60.56 398 LEU A N 1
ATOM 3231 C CA . LEU A 1 398 ? -9.398 -18.139 29.464 1.00 60.56 398 LEU A CA 1
ATOM 3232 C C . LEU A 1 398 ? -9.421 -17.737 30.952 1.00 60.56 398 LEU A C 1
ATOM 3234 O O . LEU A 1 398 ? -9.149 -18.572 31.816 1.00 60.56 398 LEU A O 1
ATOM 3238 N N . PRO A 1 399 ? -9.699 -16.462 31.278 1.00 58.66 399 PRO A N 1
ATOM 3239 C CA . PRO A 1 399 ? -9.971 -16.059 32.654 1.00 58.66 399 PRO A CA 1
ATOM 3240 C C . PRO A 1 399 ? -11.011 -16.983 33.305 1.00 58.66 399 PRO A C 1
ATOM 3242 O O . PRO A 1 399 ? -12.036 -17.257 32.692 1.00 58.66 399 PRO A O 1
ATOM 3245 N N . MET A 1 400 ? -10.773 -17.429 34.543 1.00 55.53 400 MET A N 1
ATOM 3246 C CA . MET A 1 400 ? -11.633 -18.414 35.230 1.00 55.53 400 MET A CA 1
ATOM 3247 C C . MET A 1 400 ? -13.111 -17.981 35.315 1.00 55.53 400 MET A C 1
ATOM 3249 O O . MET A 1 400 ? -14.006 -18.818 35.272 1.00 55.53 400 MET A O 1
ATOM 3253 N N . ASP A 1 401 ? -13.383 -16.672 35.363 1.00 58.38 401 ASP A N 1
ATOM 3254 C CA . ASP A 1 401 ? -14.743 -16.106 35.384 1.00 58.38 401 ASP A CA 1
ATOM 3255 C C . ASP A 1 401 ? -15.510 -16.302 34.061 1.00 58.38 401 ASP A C 1
ATOM 3257 O O . ASP A 1 401 ? -16.734 -16.158 34.004 1.00 58.38 401 ASP A O 1
ATOM 3261 N N . LEU A 1 402 ? -14.792 -16.617 32.981 1.00 59.03 402 LEU A N 1
ATOM 3262 C CA . LEU A 1 402 ? -15.337 -16.863 31.651 1.00 59.03 402 LEU A CA 1
ATOM 3263 C C . LEU A 1 402 ? -15.607 -18.350 31.397 1.00 59.03 402 LEU A C 1
ATOM 3265 O O . LEU A 1 402 ? -16.423 -18.642 30.528 1.00 59.03 402 LEU A O 1
ATOM 3269 N N . ASP A 1 403 ? -15.038 -19.273 32.180 1.00 56.88 403 ASP A N 1
ATOM 3270 C CA . ASP A 1 403 ? -15.274 -20.719 32.027 1.00 56.88 403 ASP A CA 1
ATOM 3271 C C . ASP A 1 403 ? -16.756 -21.087 32.224 1.00 56.88 403 ASP A C 1
ATOM 3273 O O . ASP A 1 403 ? -17.306 -21.899 31.481 1.00 56.88 403 ASP A O 1
ATOM 3277 N N . ASN A 1 404 ? -17.455 -20.405 33.137 1.00 51.44 404 ASN A N 1
ATOM 3278 C CA . ASN A 1 404 ? -18.899 -20.585 33.336 1.00 51.44 404 ASN A CA 1
ATOM 3279 C C . ASN A 1 404 ? -19.728 -20.128 32.121 1.00 51.44 404 ASN A C 1
ATOM 3281 O O . ASN A 1 404 ? -20.784 -20.689 31.855 1.00 51.44 404 ASN A O 1
ATOM 3285 N N . LYS A 1 405 ? -19.238 -19.147 31.347 1.00 54.47 405 LYS A N 1
ATOM 3286 C CA . LYS A 1 405 ? -19.899 -18.643 30.129 1.00 54.47 405 LYS A CA 1
ATOM 3287 C C . LYS A 1 405 ? -19.647 -19.513 28.890 1.00 54.47 405 LYS A C 1
ATOM 3289 O O . LYS A 1 405 ? -20.255 -19.257 27.852 1.00 54.47 405 LYS A O 1
ATOM 3294 N N . ILE A 1 406 ? -18.753 -20.503 28.981 1.00 55.00 406 ILE A N 1
ATOM 3295 C CA . ILE A 1 406 ? -18.513 -21.512 27.934 1.00 55.00 406 ILE A CA 1
ATOM 3296 C C . ILE A 1 406 ? -19.627 -22.566 27.954 1.00 55.00 406 ILE A C 1
ATOM 3298 O O . ILE A 1 406 ? -20.025 -23.048 26.898 1.00 55.00 406 ILE A O 1
ATOM 3302 N N . LEU A 1 407 ? -20.157 -22.892 29.139 1.00 50.41 407 LEU A N 1
ATOM 3303 C CA . LEU A 1 407 ? -21.207 -23.902 29.321 1.00 50.41 407 LEU A CA 1
ATOM 3304 C C . LEU A 1 407 ? -22.578 -23.457 28.776 1.00 50.41 407 LEU A C 1
ATOM 3306 O O . LEU A 1 407 ? -23.362 -24.307 28.370 1.00 50.41 407 LEU A O 1
ATOM 3310 N N . ASP A 1 408 ? -22.828 -22.144 28.705 1.00 49.00 408 ASP A N 1
ATOM 3311 C CA . ASP A 1 408 ? -24.049 -21.548 28.132 1.00 49.00 408 ASP A CA 1
ATOM 3312 C C . ASP A 1 408 ? -23.940 -21.263 26.618 1.00 49.00 408 ASP A C 1
ATOM 3314 O O . ASP A 1 408 ? -24.884 -20.768 25.996 1.00 49.00 408 ASP A O 1
ATOM 3318 N N . ALA A 1 409 ? -22.781 -21.524 26.000 1.00 51.84 409 ALA A N 1
ATOM 3319 C CA . ALA A 1 409 ? -22.581 -21.301 24.573 1.00 51.84 409 ALA A CA 1
ATOM 3320 C C . ALA A 1 409 ? -23.170 -22.469 23.769 1.00 51.84 409 ALA A C 1
ATOM 3322 O O . ALA A 1 409 ? -22.495 -23.450 23.468 1.00 51.84 409 ALA A O 1
ATOM 3323 N N . ASP A 1 410 ? -24.438 -22.328 23.396 1.00 49.34 410 ASP A N 1
ATOM 3324 C CA . ASP A 1 410 ? -25.189 -23.231 22.518 1.00 49.34 410 ASP A CA 1
ATOM 3325 C C . ASP A 1 410 ? -24.620 -23.178 21.075 1.00 49.34 410 ASP A C 1
ATOM 3327 O O . ASP A 1 410 ? -25.170 -22.535 20.174 1.00 49.34 410 ASP A O 1
ATOM 3331 N N . SER A 1 411 ? -23.412 -23.717 20.853 1.00 53.72 411 SER A N 1
ATOM 3332 C CA . SER A 1 411 ? -22.749 -23.688 19.541 1.00 53.72 411 SER A CA 1
ATOM 3333 C C . SER A 1 411 ? -21.964 -24.956 19.203 1.00 53.72 411 SER A C 1
ATOM 3335 O O . SER A 1 411 ? -21.077 -25.357 19.951 1.00 53.72 411 SER A O 1
ATOM 3337 N N . ASP A 1 412 ? -22.204 -25.484 17.997 1.00 54.12 412 ASP A N 1
ATOM 3338 C CA . ASP A 1 412 ? -21.491 -26.602 17.344 1.00 54.12 412 ASP A CA 1
ATOM 3339 C C . ASP A 1 412 ? -19.984 -26.354 17.090 1.00 54.12 412 ASP A C 1
ATOM 3341 O O . ASP A 1 412 ? -19.268 -27.229 16.602 1.00 54.12 412 ASP A O 1
ATOM 3345 N N . THR A 1 413 ? -19.464 -25.163 17.401 1.00 58.03 413 THR A N 1
ATOM 3346 C CA . THR A 1 413 ? -18.056 -24.788 17.203 1.00 58.03 413 THR A CA 1
ATOM 3347 C C . THR A 1 413 ? -17.329 -24.647 18.533 1.00 58.03 413 THR A C 1
ATOM 3349 O O . THR A 1 413 ? -17.595 -23.717 19.291 1.00 58.03 413 THR A O 1
ATOM 3352 N N . ALA A 1 414 ? -16.352 -25.522 18.782 1.00 67.19 414 ALA A N 1
ATOM 3353 C CA . ALA A 1 414 ? -15.474 -25.429 19.945 1.00 67.19 414 ALA A CA 1
ATOM 3354 C C . ALA A 1 414 ? -14.686 -24.105 19.930 1.00 67.19 414 ALA A C 1
ATOM 3356 O O . ALA A 1 414 ? -13.801 -23.896 19.095 1.00 67.19 414 ALA A O 1
ATOM 3357 N N . VAL A 1 415 ? -15.009 -23.201 20.856 1.00 77.81 415 VAL A N 1
ATOM 3358 C CA . VAL A 1 415 ? -14.329 -21.909 20.990 1.00 77.81 415 VAL A CA 1
ATOM 3359 C C . VAL A 1 415 ? -13.001 -22.109 21.708 1.00 77.81 415 VAL A C 1
ATOM 3361 O O . VAL A 1 415 ? -12.962 -22.570 22.846 1.00 77.81 415 VAL A O 1
ATOM 3364 N N . THR A 1 416 ? -11.896 -21.748 21.057 1.00 83.38 416 THR A N 1
ATOM 3365 C CA . THR A 1 416 ? -10.567 -21.847 21.675 1.00 83.38 416 THR A CA 1
ATOM 3366 C C . THR A 1 416 ? -10.169 -20.533 22.360 1.00 83.38 416 THR A C 1
ATOM 3368 O O . THR A 1 416 ? -10.496 -19.454 21.855 1.00 83.38 416 THR A O 1
ATOM 3371 N N . PRO A 1 417 ? -9.379 -20.575 23.451 1.00 83.06 417 PRO A N 1
ATOM 3372 C CA . PRO A 1 417 ? -8.801 -19.371 24.053 1.00 83.06 417 PRO A CA 1
ATOM 3373 C C . PRO A 1 417 ? -8.010 -18.517 23.050 1.00 83.06 417 PRO A C 1
ATOM 3375 O O . PRO A 1 417 ? -8.050 -17.291 23.107 1.00 83.06 417 PRO A O 1
ATOM 3378 N N . GLN A 1 418 ? -7.345 -19.157 22.081 1.00 83.88 418 GLN A N 1
ATOM 3379 C CA . GLN A 1 418 ? -6.587 -18.478 21.027 1.00 83.88 418 GLN A CA 1
ATOM 3380 C C . GLN A 1 418 ? -7.479 -17.649 20.097 1.00 83.88 418 GLN A C 1
ATOM 3382 O O . GLN A 1 418 ? -7.082 -16.554 19.702 1.00 83.88 418 GLN A O 1
ATOM 3387 N N . MET A 1 419 ? -8.683 -18.130 19.764 1.00 86.88 419 MET A N 1
ATOM 3388 C CA . MET A 1 419 ? -9.651 -17.367 18.966 1.00 86.88 419 MET A CA 1
ATOM 3389 C C . MET A 1 419 ? -10.110 -16.113 19.710 1.00 86.88 419 MET A C 1
ATOM 3391 O O . MET A 1 419 ? -10.095 -15.019 19.142 1.00 86.88 419 MET A O 1
ATOM 3395 N N . VAL A 1 420 ? -10.456 -16.262 20.994 1.00 90.06 420 VAL A N 1
ATOM 3396 C CA . VAL A 1 420 ? -10.878 -15.140 21.845 1.00 90.06 420 VAL A CA 1
ATOM 3397 C C . VAL A 1 420 ? -9.743 -14.129 21.983 1.00 90.06 420 VAL A C 1
ATOM 3399 O O . VAL A 1 420 ? -9.946 -12.950 21.704 1.00 90.06 420 VAL A O 1
ATOM 3402 N N . LEU A 1 421 ? -8.528 -14.589 22.300 1.00 89.75 421 LEU A N 1
ATOM 3403 C CA . LEU A 1 421 ? -7.346 -13.737 22.385 1.00 89.75 421 LEU A CA 1
ATOM 3404 C C . LEU A 1 421 ? -7.095 -12.987 21.073 1.00 89.75 421 LEU A C 1
ATOM 3406 O O . LEU A 1 421 ? -6.907 -11.771 21.106 1.00 89.75 421 LEU A O 1
ATOM 3410 N N . LEU A 1 422 ? -7.111 -13.688 19.930 1.00 91.44 422 LEU A N 1
ATOM 3411 C CA . LEU A 1 422 ? -6.901 -13.105 18.601 1.00 91.44 422 LEU A CA 1
ATOM 3412 C C . LEU A 1 422 ? -7.890 -11.978 18.317 1.00 91.44 422 LEU A C 1
ATOM 3414 O O . LEU A 1 422 ? -7.481 -10.894 17.895 1.00 91.44 422 LEU A O 1
ATOM 3418 N N . CYS A 1 423 ? -9.177 -12.232 18.556 1.00 94.31 423 CYS A N 1
ATOM 3419 C CA . CYS A 1 423 ? -10.222 -11.234 18.390 1.00 94.31 423 CYS A CA 1
ATOM 3420 C C . CYS A 1 423 ? -9.992 -10.043 19.329 1.00 94.31 423 CYS A C 1
ATOM 3422 O O . CYS A 1 423 ? -10.015 -8.893 18.886 1.00 94.31 423 CYS A O 1
ATOM 3424 N N . SER A 1 424 ? -9.703 -10.306 20.604 1.00 94.81 424 SER A N 1
ATOM 3425 C CA . SER A 1 424 ? -9.480 -9.283 21.622 1.00 94.81 424 SER A CA 1
ATOM 3426 C C . SER A 1 424 ? -8.303 -8.370 21.293 1.00 94.81 424 SER A C 1
ATOM 3428 O O . SER A 1 424 ? -8.497 -7.163 21.168 1.00 94.81 424 SER A O 1
ATOM 3430 N N . TRP A 1 425 ? -7.092 -8.900 21.085 1.00 93.69 425 TRP A N 1
ATOM 3431 C CA . TRP A 1 425 ? -5.924 -8.040 20.860 1.00 93.69 425 TRP A CA 1
ATOM 3432 C C . TRP A 1 425 ? -5.988 -7.293 19.524 1.00 93.69 425 TRP A C 1
ATOM 3434 O O . TRP A 1 425 ? -5.523 -6.155 19.450 1.00 93.69 425 TRP A O 1
ATOM 3444 N N . ARG A 1 426 ? -6.592 -7.881 18.477 1.00 95.69 426 ARG A N 1
ATOM 3445 C CA . ARG A 1 426 ? -6.826 -7.171 17.207 1.00 95.69 426 ARG A CA 1
ATOM 3446 C C . ARG A 1 426 ? -7.850 -6.053 17.357 1.00 95.69 426 ARG A C 1
ATOM 3448 O O . ARG A 1 426 ? -7.694 -5.020 16.716 1.00 95.69 426 ARG A O 1
ATOM 3455 N N . THR A 1 427 ? -8.845 -6.226 18.224 1.00 97.50 427 THR A N 1
ATOM 3456 C CA . THR A 1 427 ? -9.797 -5.158 18.561 1.00 97.50 427 THR A CA 1
ATOM 3457 C C . THR A 1 427 ? -9.073 -4.004 19.241 1.00 97.50 427 THR A C 1
ATOM 3459 O O . THR A 1 427 ? -9.206 -2.871 18.787 1.00 97.50 427 THR A O 1
ATOM 3462 N N . VAL A 1 428 ? -8.222 -4.285 20.241 1.00 97.00 428 VAL A N 1
ATOM 3463 C CA . VAL A 1 428 ? -7.387 -3.247 20.874 1.00 97.00 428 VAL A CA 1
ATOM 3464 C C . VAL A 1 428 ? -6.533 -2.529 19.830 1.00 97.00 428 VAL A C 1
ATOM 3466 O O . VAL A 1 428 ? -6.544 -1.303 19.782 1.00 97.00 428 VAL A O 1
ATOM 3469 N N . LYS A 1 429 ? -5.853 -3.282 18.951 1.00 96.44 429 LYS A N 1
ATOM 3470 C CA . LYS A 1 429 ? -5.054 -2.719 17.854 1.00 96.44 429 LYS A CA 1
ATOM 3471 C C . LYS A 1 429 ? -5.867 -1.739 17.006 1.00 96.44 429 LYS A C 1
ATOM 3473 O O . LYS A 1 429 ? -5.431 -0.606 16.820 1.00 96.44 429 LYS A O 1
ATOM 3478 N N . GLU A 1 430 ? -7.005 -2.164 16.459 1.00 97.62 430 GLU A N 1
ATOM 3479 C CA . GLU A 1 430 ? -7.758 -1.321 15.524 1.00 97.62 430 GLU A CA 1
ATOM 3480 C C . GLU A 1 430 ? -8.395 -0.113 16.224 1.00 97.62 430 GLU A C 1
ATOM 3482 O O . GLU A 1 430 ? -8.383 0.972 15.646 1.00 97.62 430 GLU A O 1
ATOM 3487 N N . VAL A 1 431 ? -8.838 -0.241 17.483 1.00 98.38 431 VAL A N 1
ATOM 3488 C CA . VAL A 1 431 ? -9.288 0.910 18.288 1.00 98.38 431 VAL A CA 1
ATOM 3489 C C . VAL A 1 431 ? -8.147 1.904 18.511 1.00 98.38 431 VAL A C 1
ATOM 3491 O O . VAL A 1 431 ? -8.324 3.097 18.274 1.00 98.38 431 VAL A O 1
ATOM 3494 N N . SER A 1 432 ? -6.966 1.437 18.927 1.00 98.12 432 SER A N 1
ATOM 3495 C CA . SER A 1 432 ? -5.810 2.306 19.175 1.00 98.12 432 SER A CA 1
ATOM 3496 C C . SER A 1 432 ? -5.363 3.060 17.923 1.00 98.12 432 SER A C 1
ATOM 3498 O O . SER A 1 432 ? -5.119 4.265 17.984 1.00 98.12 432 SER A O 1
ATOM 3500 N N . LEU A 1 433 ? -5.298 2.374 16.777 1.00 98.19 433 LEU A N 1
ATOM 3501 C CA . LEU A 1 433 ? -4.943 2.995 15.500 1.00 98.19 433 LEU A CA 1
ATOM 3502 C C . LEU A 1 433 ? -6.018 3.977 15.019 1.00 98.19 433 LEU A C 1
ATOM 3504 O O . LEU A 1 433 ? -5.684 5.023 14.467 1.00 98.19 433 LEU A O 1
ATOM 3508 N N . LEU A 1 434 ? -7.300 3.660 15.222 1.00 98.38 434 LEU A N 1
ATOM 3509 C CA . LEU A 1 434 ? -8.402 4.547 14.858 1.00 98.38 434 LEU A CA 1
ATOM 3510 C C . LEU A 1 434 ? -8.415 5.810 15.727 1.00 98.38 434 LEU A C 1
ATOM 3512 O O . LEU A 1 434 ? -8.568 6.906 15.199 1.00 98.38 434 LEU A O 1
ATOM 3516 N N . PHE A 1 435 ? -8.180 5.683 17.032 1.00 98.56 435 PHE A N 1
ATOM 3517 C CA . PHE A 1 435 ? -8.044 6.821 17.942 1.00 98.56 435 PHE A CA 1
ATOM 3518 C C . PHE A 1 435 ? -6.858 7.720 17.601 1.00 98.56 435 PHE A C 1
ATOM 3520 O O . PHE A 1 435 ? -7.036 8.936 17.531 1.00 98.56 435 PHE A O 1
ATOM 3527 N N . GLY A 1 436 ? -5.685 7.141 17.326 1.00 97.88 436 GLY A N 1
ATOM 3528 C CA . GLY A 1 436 ? -4.531 7.904 16.849 1.00 97.88 436 GLY A CA 1
ATOM 3529 C C . GLY A 1 436 ? -4.848 8.670 15.563 1.00 97.88 436 GLY A C 1
ATOM 3530 O O . GLY A 1 436 ? -4.640 9.883 15.496 1.00 97.88 436 GLY A O 1
ATOM 3531 N N . TYR A 1 437 ? -5.450 7.989 14.582 1.00 98.06 437 TYR A N 1
ATOM 3532 C CA . TYR A 1 437 ? -5.831 8.593 13.306 1.00 98.06 437 TYR A CA 1
ATOM 3533 C C . TYR A 1 437 ? -6.841 9.737 13.483 1.00 98.06 437 TYR A C 1
ATOM 3535 O O . TYR A 1 437 ? -6.648 10.823 12.928 1.00 98.06 437 TYR A O 1
ATOM 3543 N N . LEU A 1 438 ? -7.899 9.522 14.273 1.00 97.94 438 LEU A N 1
ATOM 3544 C CA . LEU A 1 438 ? -8.909 10.542 14.549 1.00 97.94 438 LEU A CA 1
ATOM 3545 C C . LEU A 1 438 ? -8.286 11.753 15.240 1.00 97.94 438 LEU A C 1
ATOM 3547 O O . LEU A 1 438 ? -8.510 12.870 14.779 1.00 97.94 438 LEU A O 1
ATOM 3551 N N . ALA A 1 439 ? -7.476 11.547 16.279 1.00 96.12 439 ALA A N 1
ATOM 3552 C CA . ALA A 1 439 ? -6.801 12.634 16.978 1.00 96.12 439 ALA A CA 1
ATOM 3553 C C . ALA A 1 439 ? -5.865 13.423 16.049 1.00 96.12 439 ALA A C 1
ATOM 3555 O O . ALA A 1 439 ? -5.842 14.652 16.087 1.00 96.12 439 ALA A O 1
ATOM 3556 N N . GLU A 1 440 ? -5.112 12.739 15.185 1.00 95.81 440 GLU A N 1
ATOM 3557 C CA . GLU A 1 440 ? -4.154 13.381 14.286 1.00 95.81 440 GLU A CA 1
ATOM 3558 C C . GLU A 1 440 ? -4.836 14.181 13.164 1.00 95.81 440 GLU A C 1
ATOM 3560 O O . GLU A 1 440 ? -4.377 15.273 12.810 1.00 95.81 440 GLU A O 1
ATOM 3565 N N . LYS A 1 441 ? -5.903 13.634 12.562 1.00 95.31 441 LYS A N 1
ATOM 3566 C CA . LYS A 1 441 ? -6.487 14.165 11.318 1.00 95.31 441 LYS A CA 1
ATOM 3567 C C . LYS A 1 441 ? -7.756 14.990 11.509 1.00 95.31 441 LYS A C 1
ATOM 3569 O O . LYS A 1 441 ? -8.057 15.803 10.631 1.00 95.31 441 LYS A O 1
ATOM 3574 N N . SER A 1 442 ? -8.482 14.808 12.609 1.00 95.00 442 SER A N 1
ATOM 3575 C CA . SER A 1 442 ? -9.760 15.490 12.825 1.00 95.00 442 SER A CA 1
ATOM 3576 C C . SER A 1 442 ? -9.566 16.909 13.374 1.00 95.00 442 SER A C 1
ATOM 3578 O O . SER A 1 442 ? -8.652 17.150 14.170 1.00 95.00 442 SER A O 1
ATOM 3580 N N . PRO A 1 443 ? -10.419 17.866 12.974 1.00 93.94 443 PRO A N 1
ATOM 3581 C CA . PRO A 1 443 ? -10.463 19.186 13.590 1.00 93.94 443 PRO A CA 1
ATOM 3582 C C . PRO A 1 443 ? -11.019 19.082 15.016 1.00 93.94 443 PRO A C 1
ATOM 3584 O O . PRO A 1 443 ? -12.040 18.422 15.240 1.00 93.94 443 PRO A O 1
ATOM 3587 N N . ILE A 1 444 ? -10.346 19.739 15.962 1.00 93.00 444 ILE A N 1
ATOM 3588 C CA . ILE A 1 444 ? -10.742 19.785 17.374 1.00 93.00 444 ILE A CA 1
ATOM 3589 C C . ILE A 1 444 ? -11.520 21.077 17.623 1.00 93.00 444 ILE A C 1
ATOM 3591 O O . ILE A 1 444 ? -11.144 22.148 17.144 1.00 93.00 444 ILE A O 1
ATOM 3595 N N . GLU A 1 445 ? -12.602 20.974 18.386 1.00 89.31 445 GLU A N 1
ATOM 3596 C CA . GLU A 1 445 ? -13.426 22.109 18.787 1.00 89.31 445 GLU A CA 1
ATOM 3597 C C . GLU A 1 445 ? -12.587 23.206 19.472 1.00 89.31 445 GLU A C 1
ATOM 3599 O O . GLU A 1 445 ? -11.954 22.984 20.512 1.00 89.31 445 GLU A O 1
ATOM 3604 N N . GLY A 1 446 ? -12.601 24.413 18.895 1.00 80.19 446 GLY A N 1
ATOM 3605 C CA . GLY A 1 446 ? -11.910 25.583 19.440 1.00 80.19 446 GLY A CA 1
ATOM 3606 C C . GLY A 1 446 ? -10.435 25.733 19.046 1.00 80.19 446 GLY A C 1
ATOM 3607 O O . GLY A 1 446 ? -9.752 26.556 19.653 1.00 80.19 446 GLY A O 1
ATOM 3608 N N . GLU A 1 447 ? -9.933 24.972 18.065 1.00 76.25 447 GLU A N 1
ATOM 3609 C CA . GLU A 1 447 ? -8.582 25.160 17.502 1.00 76.25 447 GLU A CA 1
ATOM 3610 C C . GLU A 1 447 ? -8.527 26.341 16.511 1.00 76.25 447 GLU A C 1
ATOM 3612 O O . GLU A 1 447 ? -7.828 27.318 16.770 1.00 76.25 447 GLU A O 1
ATOM 3617 N N . ASP A 1 448 ? -9.292 26.260 15.414 1.00 69.69 448 ASP A N 1
ATOM 3618 C CA . ASP A 1 448 ? -9.362 27.282 14.348 1.00 69.69 448 ASP A CA 1
ATOM 3619 C C . ASP A 1 448 ? -10.805 27.738 14.045 1.00 69.69 448 ASP A C 1
ATOM 3621 O O . ASP A 1 448 ? -11.034 28.837 13.539 1.00 69.69 448 ASP A O 1
ATOM 3625 N N . VAL A 1 449 ? -11.793 26.889 14.346 1.00 64.88 449 VAL A N 1
ATOM 3626 C CA . VAL A 1 449 ? -13.228 27.114 14.118 1.00 64.88 449 VAL A CA 1
ATOM 3627 C C . VAL A 1 449 ? -13.971 26.759 15.410 1.00 64.88 449 VAL A C 1
ATOM 3629 O O . VAL A 1 449 ? -13.524 25.904 16.176 1.00 64.88 449 VAL A O 1
ATOM 3632 N N . ASN A 1 450 ? -15.110 27.411 15.669 1.00 69.38 450 ASN A N 1
ATOM 3633 C CA . ASN A 1 450 ? -15.933 27.127 16.853 1.00 69.38 450 ASN A CA 1
ATOM 3634 C C . ASN A 1 450 ? -16.496 25.693 16.874 1.00 69.38 450 ASN A C 1
ATOM 3636 O O . ASN A 1 450 ? -16.877 25.217 17.933 1.00 69.38 450 ASN A O 1
ATOM 3640 N N . SER A 1 451 ? -16.552 25.014 15.728 1.00 78.50 451 SER A N 1
ATOM 3641 C CA . SER A 1 451 ? -16.994 23.627 15.578 1.00 78.50 451 SER A CA 1
ATOM 3642 C C . SER A 1 451 ? -15.807 22.711 15.263 1.00 78.50 451 SER A C 1
ATOM 3644 O O . SER A 1 451 ? -14.834 23.110 14.619 1.00 78.50 451 SER A O 1
ATOM 3646 N N . GLY A 1 452 ? -15.889 21.460 15.707 1.00 90.00 452 GLY A N 1
ATOM 3647 C CA . GLY A 1 452 ? -14.909 20.420 15.418 1.00 90.00 452 GLY A CA 1
ATOM 3648 C C . GLY A 1 452 ? -15.579 19.053 15.377 1.00 90.00 452 GLY A C 1
ATOM 3649 O O . GLY A 1 452 ? -16.678 18.881 15.897 1.00 90.00 452 GLY A O 1
ATOM 3650 N N . LEU A 1 453 ? -14.908 18.078 14.765 1.00 94.62 453 LEU A N 1
ATOM 3651 C CA . LEU A 1 453 ? -15.360 16.683 14.801 1.00 94.62 453 LEU A CA 1
ATOM 3652 C C . LEU A 1 453 ? -15.063 16.025 16.152 1.00 94.62 453 LEU A C 1
ATOM 3654 O O . LEU A 1 453 ? -15.714 15.050 16.506 1.00 94.62 453 LEU A O 1
ATOM 3658 N N . LEU A 1 454 ? -14.063 16.538 16.877 1.00 95.56 454 LEU A N 1
ATOM 3659 C CA . LEU A 1 454 ? -13.685 16.065 18.203 1.00 95.56 454 LEU A CA 1
ATOM 3660 C C . LEU A 1 454 ? -13.843 17.181 19.229 1.00 95.56 454 LEU A C 1
ATOM 3662 O O . LEU A 1 454 ? -13.273 18.264 19.082 1.00 95.56 454 LEU A O 1
ATOM 3666 N N . SER A 1 455 ? -14.560 16.880 20.302 1.00 94.25 455 SER A N 1
ATOM 3667 C CA . SER A 1 455 ? -14.590 17.714 21.501 1.00 94.25 455 SER A CA 1
ATOM 3668 C C . SER A 1 455 ? -13.315 17.534 22.331 1.00 94.25 455 SER A C 1
ATOM 3670 O O . SER A 1 455 ? -12.604 16.527 22.248 1.00 94.25 455 SER A O 1
ATOM 3672 N N . LYS A 1 456 ? -13.043 18.508 23.201 1.00 92.94 456 LYS A N 1
ATOM 3673 C CA . LYS A 1 456 ? -11.907 18.461 24.139 1.00 92.94 456 LYS A CA 1
ATOM 3674 C C . LYS A 1 456 ? -11.994 17.263 25.089 1.00 92.94 456 LYS A C 1
ATOM 3676 O O . LYS A 1 456 ? -10.986 16.616 25.352 1.00 92.94 456 LYS A O 1
ATOM 3681 N N . ASP A 1 457 ? -13.199 16.953 25.563 1.00 94.44 457 ASP A N 1
ATOM 3682 C CA . ASP A 1 457 ? -13.469 15.813 26.446 1.00 94.44 457 ASP A CA 1
ATOM 3683 C C . ASP A 1 457 ? -13.172 14.473 25.756 1.00 94.44 457 ASP A C 1
ATOM 3685 O O . ASP A 1 457 ? -12.554 13.593 26.348 1.00 94.44 457 ASP A O 1
ATOM 3689 N N . GLN A 1 458 ? -13.515 14.335 24.471 1.00 96.31 458 GLN A N 1
ATOM 3690 C CA . GLN A 1 458 ? -13.172 13.135 23.705 1.00 96.31 458 GLN A CA 1
ATOM 3691 C C . GLN A 1 458 ? -11.666 12.949 23.550 1.00 96.31 458 GLN A C 1
ATOM 3693 O O . GLN A 1 458 ? -11.189 11.827 23.674 1.00 96.31 458 GLN A O 1
ATOM 3698 N N . ILE A 1 459 ? -10.912 14.026 23.318 1.00 96.25 459 ILE A N 1
ATOM 3699 C CA . ILE A 1 459 ? -9.447 13.961 23.246 1.00 96.25 459 ILE A CA 1
ATOM 3700 C C . ILE A 1 459 ? -8.852 13.478 24.572 1.00 96.25 459 ILE A C 1
ATOM 3702 O O . ILE A 1 459 ? -7.980 12.609 24.564 1.00 96.25 459 ILE A O 1
ATOM 3706 N N . ILE A 1 460 ? -9.346 13.997 25.700 1.00 95.88 460 ILE A N 1
ATOM 3707 C CA . ILE A 1 460 ? -8.912 13.570 27.038 1.00 95.88 460 ILE A CA 1
ATOM 3708 C C . ILE A 1 460 ? -9.242 12.090 27.249 1.00 95.88 460 ILE A C 1
ATOM 3710 O O . ILE A 1 460 ? -8.344 11.309 27.546 1.00 95.88 460 ILE A O 1
ATOM 3714 N N . LYS A 1 461 ? -10.490 11.675 26.988 1.00 96.62 461 LYS A N 1
ATOM 3715 C CA . LYS A 1 461 ? -10.925 10.273 27.104 1.00 96.62 461 LYS A CA 1
ATOM 3716 C C . LYS A 1 461 ? -10.097 9.325 26.242 1.00 96.62 461 LYS A C 1
ATOM 3718 O O . LYS A 1 461 ? -9.719 8.256 26.707 1.00 96.62 461 LYS A O 1
ATOM 3723 N N . ILE A 1 462 ? -9.808 9.706 24.997 1.00 97.62 462 ILE A N 1
ATOM 3724 C CA . ILE A 1 462 ? -8.952 8.928 24.094 1.00 97.62 462 ILE A CA 1
ATOM 3725 C C . ILE A 1 462 ? -7.540 8.799 24.675 1.00 97.62 462 ILE A C 1
ATOM 3727 O O . ILE A 1 462 ? -6.975 7.705 24.676 1.00 97.62 462 ILE A O 1
ATOM 3731 N N . GLY A 1 463 ? -6.973 9.898 25.173 1.00 96.25 463 GLY A N 1
ATOM 3732 C CA . GLY A 1 463 ? -5.644 9.913 25.772 1.00 96.25 463 GLY A CA 1
ATOM 3733 C C . GLY A 1 463 ? -5.544 9.047 27.023 1.00 96.25 463 GLY A C 1
ATOM 3734 O O . GLY A 1 463 ? -4.700 8.155 27.075 1.00 96.25 463 GLY A O 1
ATOM 3735 N N . ASP A 1 464 ? -6.453 9.235 27.978 1.00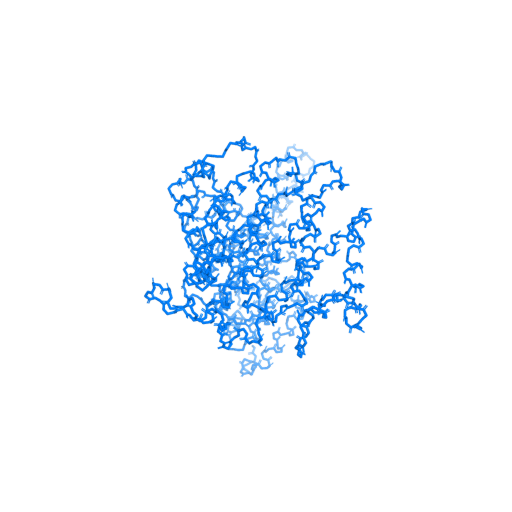 94.75 464 ASP A N 1
ATOM 3736 C CA . ASP A 1 464 ? -6.518 8.444 29.212 1.00 94.75 464 ASP A CA 1
ATOM 3737 C C . ASP A 1 464 ? -6.716 6.952 28.911 1.00 94.75 464 ASP A C 1
ATOM 3739 O O . ASP A 1 464 ? -6.103 6.087 29.544 1.00 94.75 464 ASP A O 1
ATOM 3743 N N . HIS A 1 465 ? -7.521 6.636 27.893 1.00 95.19 465 HIS A N 1
ATOM 3744 C CA . HIS A 1 465 ? -7.716 5.269 27.421 1.00 95.19 465 HIS A CA 1
ATOM 3745 C C . HIS A 1 465 ? -6.420 4.649 26.878 1.00 95.19 465 HIS A C 1
ATOM 3747 O O . HIS A 1 465 ? -6.053 3.537 27.258 1.00 95.19 465 HIS A O 1
ATOM 3753 N N . LEU A 1 466 ? -5.692 5.363 26.014 1.00 94.88 466 LEU A N 1
ATOM 3754 C CA . LEU A 1 466 ? -4.415 4.892 25.462 1.00 94.88 466 LEU A CA 1
ATOM 3755 C C . LEU A 1 466 ? -3.339 4.737 26.547 1.00 94.88 466 LEU A C 1
ATOM 3757 O O . LEU A 1 466 ? -2.607 3.747 26.539 1.00 94.88 466 LEU A O 1
ATOM 3761 N N . VAL A 1 467 ? -3.279 5.663 27.508 1.00 92.69 467 VAL A N 1
ATOM 3762 C CA . VAL A 1 467 ? -2.389 5.574 28.678 1.00 92.69 467 VAL A CA 1
ATOM 3763 C C . VAL A 1 467 ? -2.720 4.344 29.519 1.00 92.69 467 VAL A C 1
ATOM 3765 O O . VAL A 1 467 ? -1.819 3.586 29.879 1.00 92.69 467 VAL A O 1
ATOM 3768 N N . THR A 1 468 ? -4.005 4.093 29.777 1.00 90.44 468 THR A N 1
ATOM 3769 C CA . THR A 1 468 ? -4.461 2.900 30.507 1.00 90.44 468 THR A CA 1
ATOM 3770 C C . THR A 1 468 ? -4.018 1.622 29.796 1.00 90.44 468 THR A C 1
ATOM 3772 O O . THR A 1 468 ? -3.443 0.732 30.425 1.00 90.44 468 THR A O 1
ATOM 3775 N N . LEU A 1 469 ? -4.188 1.546 28.470 1.00 90.56 469 LEU A N 1
ATOM 3776 C CA . LEU A 1 469 ? -3.709 0.408 27.685 1.00 90.56 469 LEU A CA 1
ATOM 3777 C C . LEU A 1 469 ? -2.190 0.212 27.822 1.00 90.56 469 LEU A C 1
ATOM 3779 O O . LEU A 1 469 ? -1.756 -0.918 28.025 1.00 90.56 469 LEU A O 1
ATOM 3783 N N . LEU A 1 470 ? -1.392 1.281 27.762 1.00 89.75 470 LEU A N 1
ATOM 3784 C CA . LEU A 1 470 ? 0.073 1.229 27.901 1.00 89.75 470 LEU A CA 1
ATOM 3785 C C . LEU A 1 470 ? 0.566 0.905 29.323 1.00 89.75 470 LEU A C 1
ATOM 3787 O O . LEU A 1 470 ? 1.734 0.563 29.506 1.00 89.75 470 LEU A O 1
ATOM 3791 N N . CYS A 1 471 ? -0.290 1.037 30.334 1.00 85.81 471 CYS A N 1
ATOM 3792 C CA . CYS A 1 471 ? 0.051 0.718 31.721 1.00 85.81 471 CYS A CA 1
ATOM 3793 C C . CYS A 1 471 ? -0.366 -0.706 32.117 1.00 85.81 471 CYS A C 1
ATOM 3795 O O . CYS A 1 471 ? 0.332 -1.362 32.898 1.00 85.81 471 CYS A O 1
ATOM 3797 N N . GLU A 1 472 ? -1.501 -1.178 31.594 1.00 85.19 472 GLU A N 1
ATOM 3798 C CA . GLU A 1 472 ? -2.155 -2.407 32.059 1.00 85.19 472 GLU A CA 1
ATOM 3799 C C . GLU A 1 472 ? -2.040 -3.592 31.082 1.00 85.19 472 GLU A C 1
ATOM 3801 O O . GLU A 1 472 ? -2.112 -4.748 31.512 1.00 85.19 472 GLU A O 1
ATOM 3806 N N . THR A 1 473 ? -1.853 -3.340 29.780 1.00 85.38 473 THR A N 1
ATOM 3807 C CA . THR A 1 473 ? -1.936 -4.391 28.752 1.00 85.38 473 THR A CA 1
ATOM 3808 C C . THR A 1 473 ? -0.709 -5.293 28.745 1.00 85.38 473 THR A C 1
ATOM 3810 O O . THR A 1 473 ? 0.428 -4.842 28.631 1.00 85.38 473 THR A O 1
ATOM 3813 N N . LYS A 1 474 ? -0.927 -6.611 28.781 1.00 83.69 474 LYS A N 1
ATOM 3814 C CA . LYS A 1 474 ? 0.162 -7.607 28.777 1.00 83.69 474 LYS A CA 1
ATOM 3815 C C . LYS A 1 474 ? 0.456 -8.169 27.391 1.00 83.69 474 LYS A C 1
ATOM 3817 O O . LYS A 1 474 ? 1.584 -8.588 27.122 1.00 83.69 474 LYS A O 1
ATOM 3822 N N . HIS A 1 475 ? -0.537 -8.186 26.504 1.00 85.44 475 HIS A N 1
ATOM 3823 C CA . HIS A 1 475 ? -0.361 -8.696 25.150 1.00 85.44 475 HIS A CA 1
ATOM 3824 C C . HIS A 1 475 ? 0.490 -7.743 24.297 1.00 85.44 475 HIS A C 1
ATOM 3826 O O . HIS A 1 475 ? 0.097 -6.605 24.029 1.00 85.44 475 HIS A O 1
ATOM 3832 N N . ARG A 1 476 ? 1.634 -8.238 23.806 1.00 84.56 476 ARG A N 1
ATOM 3833 C CA . ARG A 1 476 ? 2.623 -7.441 23.063 1.00 84.56 476 ARG A CA 1
ATOM 3834 C C . ARG A 1 476 ? 2.051 -6.726 21.848 1.00 84.56 476 ARG A C 1
ATOM 3836 O O . ARG A 1 476 ? 2.184 -5.514 21.731 1.00 84.56 476 ARG A O 1
ATOM 3843 N N . GLY A 1 477 ? 1.342 -7.462 20.996 1.00 86.00 477 GLY A N 1
ATOM 3844 C CA . GLY A 1 477 ? 0.739 -6.883 19.797 1.00 86.00 477 GLY A CA 1
ATOM 3845 C C . GLY A 1 477 ? -0.341 -5.832 20.082 1.00 86.00 477 GLY A C 1
ATOM 3846 O O . GLY A 1 477 ? -0.681 -5.079 19.181 1.00 86.00 477 GLY A O 1
ATOM 3847 N N . ALA A 1 478 ? -0.883 -5.764 21.304 1.00 89.25 478 ALA A N 1
ATOM 3848 C CA . ALA A 1 478 ? -1.876 -4.758 21.672 1.00 89.25 478 ALA A CA 1
ATOM 3849 C C . ALA A 1 478 ? -1.199 -3.466 22.157 1.00 89.25 478 ALA A C 1
ATOM 3851 O O . ALA A 1 478 ? -1.472 -2.401 21.603 1.00 89.25 478 ALA A O 1
ATOM 3852 N N . PHE A 1 479 ? -0.260 -3.546 23.112 1.00 88.94 479 PHE A N 1
ATOM 3853 C CA . PHE A 1 479 ? 0.415 -2.339 23.611 1.00 88.94 479 PHE A CA 1
ATOM 3854 C C . PHE A 1 479 ? 1.343 -1.692 22.570 1.00 88.94 479 PHE A C 1
ATOM 3856 O O . PHE A 1 479 ? 1.474 -0.472 22.561 1.00 88.94 479 PHE A O 1
ATOM 3863 N N . GLU A 1 480 ? 1.944 -2.462 21.649 1.00 91.44 480 GLU A N 1
ATOM 3864 C CA . GLU A 1 480 ? 2.749 -1.889 20.553 1.00 91.44 480 GLU A CA 1
ATOM 3865 C C . GLU A 1 480 ? 1.895 -1.000 19.635 1.00 91.44 480 GLU A C 1
ATOM 3867 O O . GLU A 1 480 ? 2.370 0.006 19.120 1.00 91.44 480 GLU A O 1
ATOM 3872 N N . GLN A 1 481 ? 0.617 -1.338 19.450 1.00 93.88 481 GLN A N 1
ATOM 3873 C CA . GLN A 1 481 ? -0.304 -0.565 18.611 1.00 93.88 481 GLN A CA 1
ATOM 3874 C C . GLN A 1 481 ? -0.966 0.575 19.394 1.00 93.88 481 GLN A C 1
ATOM 3876 O O . GLN A 1 481 ? -1.205 1.642 18.829 1.00 93.88 481 GLN A O 1
ATOM 3881 N N . ALA A 1 482 ? -1.179 0.399 20.704 1.00 94.19 482 ALA A N 1
ATOM 3882 C CA . ALA A 1 482 ? -1.522 1.495 21.609 1.00 94.19 482 ALA A CA 1
ATOM 3883 C C . ALA A 1 482 ? -0.451 2.594 21.590 1.00 94.19 482 ALA A C 1
ATOM 3885 O O . ALA A 1 482 ? -0.798 3.769 21.503 1.00 94.19 482 ALA A O 1
ATOM 3886 N N . HIS A 1 483 ? 0.833 2.217 21.568 1.00 94.06 483 HIS A N 1
ATOM 3887 C CA . HIS A 1 483 ? 1.943 3.161 21.434 1.00 94.06 483 HIS A CA 1
ATOM 3888 C C . HIS A 1 483 ? 1.864 3.963 20.131 1.00 94.06 483 HIS A C 1
ATOM 3890 O O . HIS A 1 483 ? 1.944 5.184 20.183 1.00 94.06 483 HIS A O 1
ATOM 3896 N N . VAL A 1 484 ? 1.620 3.320 18.981 1.00 96.19 484 VAL A N 1
ATOM 3897 C CA . VAL A 1 484 ? 1.471 4.030 17.693 1.00 96.19 484 VAL A CA 1
ATOM 3898 C C . VAL A 1 484 ? 0.336 5.060 17.744 1.00 96.19 484 VAL A C 1
ATOM 3900 O O . VAL A 1 484 ? 0.505 6.194 17.294 1.00 96.19 484 VAL A O 1
ATOM 3903 N N . GLY A 1 485 ? -0.818 4.692 18.311 1.00 96.94 485 GLY A N 1
ATOM 3904 C CA . GLY A 1 485 ? -1.942 5.618 18.476 1.00 96.94 485 GLY A CA 1
ATOM 3905 C C . GLY A 1 485 ? -1.631 6.773 19.436 1.00 96.94 485 GLY A C 1
ATOM 3906 O O . GLY A 1 485 ? -1.953 7.928 19.152 1.00 96.94 485 GLY A O 1
ATOM 3907 N N . PHE A 1 486 ? -0.955 6.476 20.548 1.00 97.00 486 PHE A N 1
ATOM 3908 C CA . PHE A 1 486 ? -0.540 7.463 21.545 1.00 97.00 486 PHE A CA 1
ATOM 3909 C C . PHE A 1 486 ? 0.514 8.433 21.002 1.00 97.00 486 PHE A C 1
ATOM 3911 O O . PHE A 1 486 ? 0.410 9.637 21.214 1.00 97.00 486 PHE A O 1
ATOM 3918 N N . GLU A 1 487 ? 1.481 7.943 20.227 1.00 96.44 487 GLU A N 1
ATOM 3919 C CA . GLU A 1 487 ? 2.497 8.765 19.569 1.00 96.44 487 GLU A CA 1
ATOM 3920 C C . GLU A 1 487 ? 1.850 9.778 18.608 1.00 96.44 487 GLU A C 1
ATOM 3922 O O . GLU A 1 487 ? 2.200 10.963 18.618 1.00 96.44 487 GLU A O 1
ATOM 3927 N N . GLN A 1 488 ? 0.874 9.342 17.801 1.00 97.00 488 GLN A N 1
ATOM 3928 C CA . GLN A 1 488 ? 0.109 10.222 16.906 1.00 97.00 488 GLN A CA 1
ATOM 3929 C C . GLN A 1 488 ? -0.634 11.315 17.686 1.00 97.00 488 GLN A C 1
ATOM 3931 O O . GLN A 1 488 ? -0.570 12.492 17.312 1.00 97.00 488 GLN A O 1
ATOM 3936 N N . LEU A 1 489 ? -1.277 10.944 18.798 1.00 97.06 489 LEU A N 1
ATOM 3937 C CA . LEU A 1 489 ? -1.946 11.881 19.696 1.00 97.06 489 LEU A CA 1
ATOM 3938 C C . LEU A 1 489 ? -0.955 12.894 20.289 1.00 97.06 489 LEU A C 1
ATOM 3940 O O . LEU A 1 489 ? -1.158 14.097 20.140 1.00 97.06 489 LEU A O 1
ATOM 3944 N N . CYS A 1 490 ? 0.148 12.450 20.893 1.00 96.31 490 CYS A N 1
ATOM 3945 C CA . CYS A 1 490 ? 1.158 13.330 21.490 1.00 96.31 490 CYS A CA 1
ATOM 3946 C C . CYS A 1 490 ? 1.755 14.306 20.466 1.00 96.31 490 CYS A C 1
ATOM 3948 O O . CYS A 1 490 ? 1.801 15.514 20.715 1.00 96.31 490 CYS A O 1
ATOM 3950 N N . LYS A 1 491 ? 2.119 13.819 19.268 1.00 95.38 491 LYS A N 1
ATOM 3951 C CA . LYS A 1 491 ? 2.598 14.662 18.157 1.00 95.38 491 LYS A CA 1
ATOM 3952 C C . LYS A 1 491 ? 1.597 15.748 17.775 1.00 95.38 491 LYS A C 1
ATOM 3954 O O . LYS A 1 491 ? 2.009 16.849 17.402 1.00 95.38 491 LYS A O 1
ATOM 3959 N N . ARG A 1 492 ? 0.296 15.451 17.838 1.00 94.81 492 ARG A N 1
ATOM 3960 C CA . ARG A 1 492 ? -0.762 16.432 17.594 1.00 94.81 492 ARG A CA 1
ATOM 3961 C C . ARG A 1 492 ? -0.870 17.431 18.741 1.00 94.81 492 ARG A C 1
ATOM 3963 O O . ARG A 1 492 ? -0.812 18.630 18.478 1.00 94.81 492 ARG A O 1
ATOM 3970 N N . LEU A 1 493 ? -0.991 16.952 19.980 1.00 95.00 493 LEU A N 1
ATOM 3971 C CA . LEU A 1 493 ? -1.194 17.776 21.176 1.00 95.00 493 LEU A CA 1
ATOM 3972 C C . LEU A 1 493 ? -0.069 18.799 21.373 1.00 95.00 493 LEU A C 1
ATOM 3974 O O . LEU A 1 493 ? -0.349 19.976 21.601 1.00 95.00 493 LEU A O 1
ATOM 3978 N N . TRP A 1 494 ? 1.192 18.404 21.177 1.00 94.06 494 TRP A N 1
ATOM 3979 C CA . TRP A 1 494 ? 2.338 19.317 21.289 1.00 94.06 494 TRP A CA 1
ATOM 3980 C C . TRP A 1 494 ? 2.325 20.477 20.290 1.00 94.06 494 TRP A C 1
ATOM 3982 O O . TRP A 1 494 ? 2.961 21.500 20.533 1.00 94.06 494 TRP A O 1
ATOM 3992 N N . ARG A 1 495 ? 1.603 20.343 19.173 1.00 92.81 495 ARG A N 1
ATOM 3993 C CA . ARG A 1 495 ? 1.467 21.395 18.155 1.00 92.81 495 ARG A CA 1
ATOM 3994 C C . ARG A 1 495 ? 0.252 22.295 18.384 1.00 92.81 495 ARG A C 1
ATOM 3996 O O . ARG A 1 495 ? 0.125 23.306 17.696 1.00 92.81 495 ARG A O 1
ATOM 4003 N N . LEU A 1 496 ? -0.644 21.940 19.307 1.00 91.44 496 LEU A N 1
ATOM 4004 C CA . LEU A 1 496 ? -1.818 22.750 19.625 1.00 91.44 496 LEU A CA 1
ATOM 4005 C C . LEU A 1 496 ? -1.421 23.989 20.427 1.00 91.44 496 LEU A C 1
ATOM 4007 O O . LEU A 1 496 ? -0.592 23.925 21.330 1.00 91.44 496 LEU A O 1
ATOM 4011 N N . LYS A 1 497 ? -2.086 25.111 20.139 1.00 88.38 497 LYS A N 1
ATOM 4012 C CA . LYS A 1 497 ? -1.921 26.367 20.889 1.00 88.38 497 LYS A CA 1
ATOM 4013 C C . LYS A 1 497 ? -2.694 26.385 22.208 1.00 88.38 497 LYS A C 1
ATOM 4015 O O . LYS A 1 497 ? -2.449 27.249 23.041 1.00 88.38 497 LYS A O 1
ATOM 4020 N N . GLN A 1 498 ? -3.647 25.471 22.387 1.00 87.50 498 GLN A N 1
ATOM 4021 C CA . GLN A 1 498 ? -4.506 25.423 23.563 1.00 87.50 498 GLN A CA 1
ATOM 4022 C C . GLN A 1 498 ? -3.779 24.743 24.741 1.00 87.50 498 GLN A C 1
ATOM 4024 O O . GLN A 1 498 ? -3.559 23.529 24.675 1.00 87.50 498 GLN A O 1
ATOM 4029 N N . PRO A 1 499 ? -3.476 25.460 25.845 1.00 86.88 499 PRO A N 1
ATOM 4030 C CA . PRO A 1 499 ? -2.666 24.914 26.940 1.00 86.88 499 PRO A CA 1
ATOM 4031 C C . PRO A 1 499 ? -3.277 23.667 27.585 1.00 86.88 499 PRO A C 1
ATOM 4033 O O . PRO A 1 499 ? -2.582 22.683 27.810 1.00 86.88 499 PRO A O 1
ATOM 4036 N N . SER A 1 500 ? -4.603 23.652 27.772 1.00 89.62 500 SER A N 1
ATOM 4037 C CA . SER A 1 500 ? -5.299 22.543 28.441 1.00 89.62 500 SER A CA 1
ATOM 4038 C C . SER A 1 500 ? -5.174 21.192 27.725 1.00 89.62 500 SER A C 1
ATOM 4040 O O . SER A 1 500 ? -5.404 20.163 28.343 1.00 89.62 500 SER A O 1
ATOM 4042 N N . LEU A 1 501 ? -4.881 21.191 26.419 1.00 92.31 501 LEU A N 1
ATOM 4043 C CA . LEU A 1 501 ? -4.648 19.975 25.635 1.00 92.31 501 LEU A CA 1
ATOM 4044 C C . LEU A 1 501 ? -3.151 19.749 25.391 1.00 92.31 501 LEU A C 1
ATOM 4046 O O . LEU A 1 501 ? -2.680 18.616 25.439 1.00 92.31 501 LEU A O 1
ATOM 4050 N N . ASN A 1 502 ? -2.400 20.828 25.159 1.00 94.00 502 ASN A N 1
ATOM 4051 C CA . ASN A 1 502 ? -0.960 20.791 24.922 1.00 94.00 502 ASN A CA 1
ATOM 4052 C C . ASN A 1 502 ? -0.166 20.210 26.106 1.00 94.00 502 ASN A C 1
ATOM 4054 O O . ASN A 1 502 ? 0.836 19.530 25.896 1.00 94.00 502 ASN A O 1
ATOM 4058 N N . GLU A 1 503 ? -0.625 20.443 27.337 1.00 94.31 503 GLU A N 1
ATOM 4059 C CA . GLU A 1 503 ? 0.044 19.985 28.559 1.00 94.31 503 GLU A CA 1
ATOM 4060 C C . GLU A 1 503 ? -0.238 18.514 28.914 1.00 94.31 503 GLU A C 1
ATOM 4062 O O . GLU A 1 503 ? 0.492 17.940 29.726 1.00 94.31 503 GLU A O 1
ATOM 4067 N N . LEU A 1 504 ? -1.243 17.875 28.299 1.00 94.75 504 LEU A N 1
ATOM 4068 C CA . LEU A 1 504 ? -1.660 16.507 28.641 1.00 94.75 504 LEU A CA 1
ATOM 4069 C C . LEU A 1 504 ? -0.529 15.468 28.538 1.00 94.75 504 LEU A C 1
ATOM 4071 O O . LEU A 1 504 ? -0.350 14.723 29.501 1.00 94.75 504 LEU A O 1
ATOM 4075 N N . PRO A 1 505 ? 0.308 15.434 27.476 1.00 94.69 505 PRO A N 1
ATOM 4076 C CA . PRO A 1 505 ? 1.422 14.484 27.413 1.00 94.69 505 PRO A CA 1
ATOM 4077 C C . PRO A 1 505 ? 2.393 14.624 28.588 1.00 94.69 505 PRO A C 1
ATOM 4079 O O . PRO A 1 505 ? 2.871 13.633 29.138 1.00 94.69 505 PRO A O 1
ATOM 4082 N N . LYS A 1 506 ? 2.653 15.867 29.014 1.00 93.06 506 LYS A N 1
ATOM 4083 C CA . LYS A 1 506 ? 3.514 16.158 30.163 1.00 93.06 506 LYS A CA 1
ATOM 4084 C C . LYS A 1 506 ? 2.863 15.678 31.463 1.00 93.06 506 LYS A C 1
ATOM 4086 O O . LYS A 1 506 ? 3.543 15.103 32.309 1.00 93.06 506 LYS A O 1
ATOM 4091 N N . LEU A 1 507 ? 1.555 15.896 31.612 1.00 92.44 507 LEU A N 1
ATOM 4092 C CA . LEU A 1 507 ? 0.783 15.452 32.769 1.00 92.44 507 LEU A CA 1
ATOM 4093 C C . LEU A 1 507 ? 0.787 13.923 32.900 1.00 92.44 507 LEU A C 1
ATOM 4095 O O . LEU A 1 507 ? 1.111 13.419 33.974 1.00 92.44 507 LEU A O 1
ATOM 4099 N N . TRP A 1 508 ? 0.498 13.192 31.820 1.00 93.62 508 TRP A N 1
ATOM 4100 C CA . TRP A 1 508 ? 0.518 11.726 31.823 1.00 93.62 508 TRP A CA 1
ATOM 4101 C C . TRP A 1 508 ? 1.906 11.172 32.158 1.00 93.62 508 TRP A C 1
ATOM 4103 O O . TRP A 1 508 ? 2.015 10.223 32.933 1.00 93.62 508 TRP A O 1
ATOM 4113 N N . LEU A 1 509 ? 2.980 11.794 31.654 1.00 91.00 509 LEU A N 1
ATOM 4114 C CA . LEU A 1 509 ? 4.347 11.410 32.008 1.00 91.00 509 LEU A CA 1
ATOM 4115 C C . LEU A 1 509 ? 4.634 11.622 33.503 1.00 91.00 509 LEU A C 1
ATOM 4117 O O . LEU A 1 509 ? 5.185 10.735 34.151 1.00 91.00 509 LEU A O 1
ATOM 4121 N N . TYR A 1 510 ? 4.242 12.763 34.078 1.00 89.50 510 TYR A N 1
ATOM 4122 C CA . TYR A 1 510 ? 4.410 12.990 35.517 1.00 89.50 510 TYR A CA 1
ATOM 4123 C C . TYR A 1 510 ? 3.610 11.999 36.359 1.00 89.50 510 TYR A C 1
ATOM 4125 O O . TYR A 1 510 ? 4.144 11.460 37.327 1.00 89.50 510 TYR A O 1
ATOM 4133 N N . GLN A 1 511 ? 2.357 11.729 35.987 1.00 88.00 511 GLN A N 1
ATOM 4134 C CA . GLN A 1 511 ? 1.518 10.739 36.664 1.00 88.00 511 GLN A CA 1
ATOM 4135 C C . GLN A 1 511 ? 2.154 9.346 36.616 1.00 88.00 511 GLN A C 1
ATOM 4137 O O . GLN A 1 511 ? 2.216 8.666 37.640 1.00 88.00 511 GLN A O 1
ATOM 4142 N N . LEU A 1 512 ? 2.702 8.954 35.464 1.00 86.56 512 LEU A N 1
ATOM 4143 C CA . LEU A 1 512 ? 3.430 7.700 35.306 1.00 86.56 512 LEU A CA 1
ATOM 4144 C C . LEU A 1 512 ? 4.680 7.644 36.200 1.00 86.56 512 LEU A C 1
ATOM 4146 O O . LEU A 1 512 ? 4.894 6.649 36.886 1.00 86.56 512 LEU A O 1
ATOM 4150 N N . LEU A 1 513 ? 5.496 8.702 36.238 1.00 85.56 513 LEU A N 1
ATOM 4151 C CA . LEU A 1 513 ? 6.695 8.756 37.086 1.00 85.56 513 LEU A CA 1
ATOM 4152 C C . LEU A 1 513 ? 6.346 8.690 38.583 1.00 85.56 513 LEU A C 1
ATOM 4154 O O . LEU A 1 513 ? 7.013 7.987 39.346 1.00 85.56 513 LEU A O 1
ATOM 4158 N N . LEU A 1 514 ? 5.278 9.368 39.010 1.00 85.44 514 LEU A N 1
ATOM 4159 C CA . LEU A 1 514 ? 4.765 9.275 40.381 1.00 85.44 514 LEU A CA 1
ATOM 4160 C C . LEU A 1 514 ? 4.270 7.861 40.711 1.00 85.44 514 LEU A C 1
ATOM 4162 O O . LEU A 1 514 ? 4.530 7.356 41.802 1.00 85.44 514 LEU A O 1
ATOM 4166 N N . ALA A 1 515 ? 3.605 7.200 39.762 1.00 82.50 515 ALA A N 1
ATOM 4167 C CA . ALA A 1 515 ? 3.171 5.817 39.914 1.00 82.50 515 ALA A CA 1
ATOM 4168 C C . ALA A 1 515 ? 4.365 4.849 40.026 1.00 82.50 515 ALA A C 1
ATOM 4170 O O . ALA A 1 515 ? 4.385 4.004 40.917 1.00 82.50 515 ALA A O 1
ATOM 4171 N N . ILE A 1 516 ? 5.399 5.009 39.189 1.00 79.94 516 ILE A N 1
ATOM 4172 C CA . ILE A 1 516 ? 6.617 4.176 39.217 1.00 79.94 516 ILE A CA 1
ATOM 4173 C C . ILE A 1 516 ? 7.391 4.350 40.530 1.00 79.94 516 ILE A C 1
ATOM 4175 O O . ILE A 1 516 ? 7.925 3.383 41.068 1.00 79.94 516 ILE A O 1
ATOM 4179 N N . THR A 1 517 ? 7.455 5.575 41.055 1.00 81.25 517 THR A N 1
ATOM 4180 C CA . THR A 1 517 ? 8.144 5.882 42.321 1.00 81.25 517 THR A CA 1
ATOM 4181 C C . THR A 1 517 ? 7.335 5.503 43.566 1.00 81.25 517 THR A C 1
ATOM 4183 O O . THR A 1 517 ? 7.846 5.629 44.676 1.00 81.25 517 THR A O 1
ATOM 4186 N N . GLY A 1 518 ? 6.090 5.036 43.408 1.00 73.25 518 GLY A N 1
ATOM 4187 C CA . GLY A 1 518 ? 5.204 4.691 44.524 1.00 73.25 518 GLY A CA 1
ATOM 4188 C C . GLY A 1 518 ? 4.689 5.903 45.309 1.00 73.25 518 GLY A C 1
ATOM 4189 O O . GLY A 1 518 ? 4.148 5.739 46.398 1.00 73.25 518 GLY A O 1
ATOM 4190 N N . LEU A 1 519 ? 4.848 7.116 44.768 1.00 73.00 519 LEU A N 1
ATOM 4191 C CA . LEU A 1 519 ? 4.399 8.374 45.377 1.00 73.00 519 LEU A CA 1
ATOM 4192 C C . LEU A 1 519 ? 2.949 8.735 45.004 1.00 73.00 519 LEU A C 1
ATOM 4194 O O . LEU A 1 519 ? 2.431 9.759 45.447 1.00 73.00 519 LEU A O 1
ATOM 4198 N N . SER A 1 520 ? 2.289 7.916 44.179 1.00 71.12 520 SER A N 1
ATOM 4199 C CA . SER A 1 520 ? 0.882 8.094 43.809 1.00 71.12 520 SER A CA 1
ATOM 4200 C C . SER A 1 520 ? -0.057 7.658 44.940 1.00 71.12 520 SER A C 1
ATOM 4202 O O . SER A 1 520 ? 0.070 6.565 45.484 1.00 71.12 520 SER A O 1
ATOM 4204 N N . SER A 1 521 ? -1.051 8.492 45.248 1.00 55.47 521 SER A N 1
ATOM 4205 C CA . SER A 1 521 ? -2.138 8.211 46.201 1.00 55.47 521 SER A CA 1
ATOM 4206 C C . SER A 1 521 ? -3.254 7.328 45.625 1.00 55.47 521 SER A C 1
ATOM 4208 O O . SER A 1 521 ? -4.140 6.893 46.359 1.00 55.47 521 SER A O 1
ATOM 4210 N N . SER A 1 522 ? -3.226 7.053 44.319 1.00 55.62 522 SER A N 1
ATOM 4211 C CA . SER A 1 522 ? -4.148 6.132 43.649 1.00 55.62 522 SER A CA 1
ATOM 4212 C C . SER A 1 522 ? -3.472 4.778 43.433 1.00 55.62 522 SER A C 1
ATOM 4214 O O . SER A 1 522 ? -2.284 4.735 43.115 1.00 55.62 522 SER A O 1
ATOM 4216 N N . ASN A 1 523 ? -4.224 3.678 43.587 1.00 51.78 523 ASN A N 1
ATOM 4217 C CA . ASN A 1 523 ? -3.799 2.320 43.223 1.00 51.78 523 ASN A CA 1
ATOM 4218 C C . ASN A 1 523 ? -3.482 2.263 41.719 1.00 51.78 523 ASN A C 1
ATOM 4220 O O . ASN A 1 523 ? -4.312 1.830 40.918 1.00 51.78 523 ASN A O 1
ATOM 4224 N N . SER A 1 524 ? -2.303 2.731 41.313 1.00 56.34 524 SER A N 1
ATOM 4225 C CA . SER A 1 524 ? -1.855 2.657 39.932 1.00 56.34 524 SER A CA 1
ATOM 4226 C C . SER A 1 524 ? -1.656 1.185 39.608 1.00 56.34 524 SER A C 1
ATOM 4228 O O . SER A 1 524 ? -0.721 0.560 40.115 1.00 56.34 524 SER A O 1
ATOM 4230 N N . LYS A 1 525 ? -2.547 0.620 38.790 1.00 61.97 525 LYS A N 1
ATOM 4231 C CA . LYS A 1 525 ? -2.455 -0.745 38.262 1.00 61.97 525 LYS A CA 1
ATOM 4232 C C . LYS A 1 525 ? -1.311 -0.843 37.245 1.00 61.97 525 LYS A C 1
ATOM 4234 O O . LYS A 1 525 ? -1.505 -1.214 36.096 1.00 61.97 525 LYS A O 1
ATOM 4239 N N . LEU A 1 526 ? -0.096 -0.492 37.654 1.00 65.44 526 LEU A N 1
ATOM 4240 C CA . LEU A 1 526 ? 1.091 -0.765 36.866 1.00 65.44 526 LEU A CA 1
ATOM 4241 C C . LEU A 1 526 ? 1.263 -2.278 36.820 1.00 65.44 526 LEU A C 1
ATOM 4243 O O . LEU A 1 526 ? 1.352 -2.948 37.853 1.00 65.44 526 LEU A O 1
ATOM 4247 N N . CYS A 1 527 ? 1.285 -2.834 35.616 1.00 61.44 527 CYS A N 1
ATOM 4248 C CA . CYS A 1 527 ? 1.503 -4.256 35.463 1.00 61.44 527 CYS A CA 1
ATOM 4249 C C . CYS A 1 527 ? 2.936 -4.620 35.894 1.00 61.44 527 CYS A C 1
ATOM 4251 O O . CYS A 1 527 ? 3.909 -4.285 35.220 1.00 61.44 527 CYS A O 1
ATOM 4253 N N . ALA A 1 528 ? 3.065 -5.359 36.998 1.00 58.56 528 ALA A N 1
ATOM 4254 C CA . ALA A 1 528 ? 4.341 -5.757 37.604 1.00 58.56 528 ALA A CA 1
ATOM 4255 C C . ALA A 1 528 ? 5.121 -6.847 36.827 1.00 58.56 528 ALA A C 1
ATOM 4257 O O . ALA A 1 528 ? 6.024 -7.486 37.368 1.00 58.56 528 ALA A O 1
ATOM 4258 N N . THR A 1 529 ? 4.769 -7.128 35.569 1.00 58.34 529 THR A N 1
ATOM 4259 C CA . THR A 1 529 ? 5.408 -8.193 34.781 1.00 58.34 529 THR A CA 1
ATOM 4260 C C . THR A 1 529 ? 6.768 -7.769 34.219 1.00 58.34 529 THR A C 1
ATOM 4262 O O . THR A 1 529 ? 6.954 -6.623 33.828 1.00 58.34 529 THR A O 1
ATOM 4265 N N . ARG A 1 530 ? 7.693 -8.736 34.063 1.00 45.91 530 ARG A N 1
ATOM 4266 C CA . ARG A 1 530 ? 9.074 -8.579 33.531 1.00 45.91 530 ARG A CA 1
ATOM 4267 C C . ARG A 1 530 ? 9.207 -7.813 32.198 1.00 45.91 530 ARG A C 1
ATOM 4269 O O . ARG A 1 530 ? 10.300 -7.370 31.869 1.00 45.91 530 ARG A O 1
ATOM 4276 N N . ARG A 1 531 ? 8.126 -7.700 31.419 1.00 53.03 531 ARG A N 1
ATOM 4277 C CA . ARG A 1 531 ? 7.980 -6.807 30.260 1.00 53.03 531 ARG A CA 1
ATOM 4278 C C . ARG A 1 531 ? 6.966 -5.753 30.678 1.00 53.03 531 ARG A C 1
ATOM 4280 O O . ARG A 1 531 ? 5.799 -6.097 30.828 1.00 53.03 531 ARG A O 1
ATOM 4287 N N . SER A 1 532 ? 7.413 -4.535 30.938 1.00 55.56 532 SER A N 1
ATOM 4288 C CA . SER A 1 532 ? 6.672 -3.477 31.630 1.00 55.56 532 SER A CA 1
ATOM 4289 C C . SER A 1 532 ? 5.477 -2.908 30.832 1.00 55.56 532 SER A C 1
ATOM 4291 O O . SER A 1 532 ? 5.479 -1.722 30.549 1.00 55.56 532 SER A O 1
ATOM 4293 N N . ALA A 1 533 ? 4.518 -3.737 30.399 1.00 62.03 533 ALA A N 1
ATOM 4294 C CA . ALA A 1 533 ? 3.186 -3.438 29.827 1.00 62.03 533 ALA A CA 1
ATOM 4295 C C . ALA A 1 533 ? 3.007 -2.302 28.792 1.00 62.03 533 ALA A C 1
ATOM 4297 O O . ALA A 1 533 ? 1.879 -1.978 28.447 1.00 62.03 533 ALA A O 1
ATOM 4298 N N . GLY A 1 534 ? 4.081 -1.739 28.237 1.00 70.75 534 GLY A N 1
ATOM 4299 C CA . GLY A 1 534 ? 4.023 -0.547 27.382 1.00 70.75 534 GLY A CA 1
ATOM 4300 C C . GLY A 1 534 ? 4.596 0.719 28.031 1.00 70.75 534 GLY A C 1
ATOM 4301 O O . GLY A 1 534 ? 4.810 1.703 27.338 1.00 70.75 534 GLY A O 1
ATOM 4302 N N . VAL A 1 535 ? 4.959 0.692 29.315 1.00 81.62 535 VAL A N 1
ATOM 4303 C CA . VAL A 1 535 ? 5.529 1.829 30.059 1.00 81.62 535 VAL A CA 1
ATOM 4304 C C . VAL A 1 535 ? 6.779 2.425 29.386 1.00 81.62 535 VAL A C 1
ATOM 4306 O O . VAL A 1 535 ? 6.811 3.639 29.208 1.00 81.62 535 VAL A O 1
ATOM 4309 N N . PRO A 1 536 ? 7.786 1.643 28.932 1.00 83.69 536 PRO A N 1
ATOM 4310 C CA . PRO A 1 536 ? 8.910 2.205 28.185 1.00 83.69 536 PRO A CA 1
ATOM 4311 C C . PRO A 1 536 ? 8.477 2.911 26.897 1.00 83.69 536 PRO A C 1
ATOM 4313 O O . PRO A 1 536 ? 9.018 3.960 26.577 1.00 83.69 536 PRO A O 1
ATOM 4316 N N . PHE A 1 537 ? 7.476 2.369 26.197 1.00 82.44 537 PHE A N 1
ATOM 4317 C CA . PHE A 1 537 ? 6.913 2.967 24.985 1.00 82.44 537 PHE A CA 1
ATOM 4318 C C . PHE A 1 537 ? 6.108 4.240 25.268 1.00 82.44 537 PHE A C 1
ATOM 4320 O O . PHE A 1 537 ? 5.950 5.066 24.381 1.00 82.44 537 PHE A O 1
ATOM 4327 N N . MET A 1 538 ? 5.570 4.402 26.477 1.00 83.12 538 MET A N 1
ATOM 4328 C CA . MET A 1 538 ? 4.899 5.637 26.883 1.00 83.12 538 MET A CA 1
ATOM 4329 C C . MET A 1 538 ? 5.899 6.772 27.164 1.00 83.12 538 MET A C 1
ATOM 4331 O O . MET A 1 538 ? 5.541 7.939 27.037 1.00 83.12 538 MET A O 1
ATOM 4335 N N . VAL A 1 539 ? 7.129 6.436 27.575 1.00 83.88 539 VAL A N 1
ATOM 4336 C CA . VAL A 1 539 ? 8.198 7.408 27.876 1.00 83.88 539 VAL A CA 1
ATOM 4337 C C . VAL A 1 539 ? 8.990 7.817 26.628 1.00 83.88 539 VAL A C 1
ATOM 4339 O O . VAL A 1 539 ? 9.446 8.957 26.567 1.00 83.88 539 VAL A O 1
ATOM 4342 N N . GLN A 1 540 ? 9.190 6.886 25.686 1.00 79.12 540 GLN A N 1
ATOM 4343 C CA . GLN A 1 540 ? 9.806 7.138 24.373 1.00 79.12 540 GLN A CA 1
ATOM 4344 C C . GLN A 1 540 ? 8.980 8.125 23.551 1.00 79.12 540 GLN A C 1
ATOM 4346 O O . GLN A 1 540 ? 9.611 9.023 22.947 1.00 79.12 540 GLN A O 1
#

Secondary structure (DSSP, 8-state):
--HHHHH-HHHHHHHHHHHHHHHHHTGGGSHHHHS--SSEETTTEEHHHHHHHHT-S-HHHHHHHHHHHH--SSTT-PPPHHHHHHHHHHHHHHTTSS---HHHHHHHHHHHHHHHHHHHHHHHHHHHHHHTGGG--S-HHHHHHHHHHHHHHHHHHHHHHHHHHHHHHHHHHHHHHHTSTT--HHHHHHHHHHHHHHHHHHTTTTTTSPPPHHHHHHHHHHHHH-S-HHHHHHHHHHHTTS-GGGGTTT-HHHHHHHHHHHHHHHT-SSHHHHHHHHHHHHHHTT-TTHHHHHHTT---SS---SHHHHHHHHHHHHHHHHHHHHHHHHH-HHHHHHH--TTHHHHHHHHHHTTS-GGGGTT-HHHHHHHHHHHHHHHHHHHHHHHHHTSSSTTT---HHHHHHHHT---SS---HHHHHHHHHHHHHHHHHHHHHHHHHSPBTTSSSS--SB-HHHHHHHHHHHHHHHHH---HHHHHHHHHHHHHHHHHHTT-S-HHHHTHHHHHHHHHHHHHTT--SS------SSS-TTHHHHH-

Organism: NCBI:txid1563983

pLDDT: mean 89.69, std 11.37, range [45.91, 98.69]

Sequence (540 aa):
MDVEIMSDPQKLRNYIKDLRVEKKSGELDEEDRLNNQETSWRNVIDYSLIESCIEHYDEDIRLEILGLLVDSKKSTLFFNEKELQLIMHFLIINLGERLEFVPLIKRALKRVKESLAVFKRHLAQLDKLESCKHDVRDNLELYENLKEEYLQLANIAEHSIDYYKNFYLQVRETCLTGIRPGSTHTRKKNSLRIIQLEEEFLANEFRNSAWTREQADKLFECLLLDTYETNKEVTYKILTNINPNLLQLDDETKVQEIIEVALKLGNSIRPIDSITASYMARISLLSPVIKTVLNRYMEIDGAIKSADDITLHLIIIVIEQLRGPARLASENIITAAARHSLYGYLLCIRLLLSTCNLKKQANSKLWIDTINEIISICLSLNNSVTQIVNSSSPEGHLPMDLDNKILDADSDTAVTPQMVLLCSWRTVKEVSLLFGYLAEKSPIEGEDVNSGLLSKDQIIKIGDHLVTLLCETKHRGAFEQAHVGFEQLCKRLWRLKQPSLNELPKLWLYQLLLAITGLSSSNSKLCATRRSAGVPFMVQ

Radius of gyration: 30.55 Å; chains: 1; bounding box: 70×60×97 Å